Protein AF-0000000072576985 (afdb_homodimer)

Radius of gyration: 25.75 Å; Cα contacts (8 Å, |Δi|>4): 498; chains: 2; bounding box: 118×70×50 Å

Secondary structure (DSSP, 8-state):
-------------HHHHHHHHHHHHHHHHHHHHHH-GGG--HHHHHHHHT--HHHHHHH-SSHHHHHHHHHHHHHHHHHHHHHH----HHHHHHHHHHHHHHHHHHHHHHHTT---SS-HHHHHHTT-HHHHHHHHHHHHHHHHHHHHHT--GGGHHHHHHHHHHHT-HHHHHHHHHHSS--HHHHHHHHHHHHHHHHHHHHHH-/-------------HHHHHHHHHHHHHHHHHHHHHH-GGG--HHHHHHHHT--HHHHHHH-SSHHHHHHHHHHHHHHHHHHHHHH----HHHHHHHHHHHHHHHHHHHHHHHTT---SS-HHHHHHTT-HHHHHHHHHHHHHHHHHHHHHT--GGGHHHHHHHHHHHT-HHHHHHHHHHSS--HHHHHHHHHHHHHHHHHHHHHH-

Sequence (410 aa):
MTDQQAAPRGRRKPRSDTRRNHRRLLQAVGELAREAPDRLTMQAVASRAEIGPATAYRYYSSVDDVLAAYVLSVVEQLRDFSLASSAQGRPLFDALVDKWVDLLAEHGPALVQLRSRRGYLERLHDGNEIIVALRDAWSEPVRGLLDDVGLPDGMLEHALFLSNMIFDPREIQDLLRETGLSRREVIARLTEAYCGALRGWVRAGMTDQQAAPRGRRKPRSDTRRNHRRLLQAVGELAREAPDRLTMQAVASRAEIGPATAYRYYSSVDDVLAAYVLSVVEQLRDFSLASSAQGRPLFDALVDKWVDLLAEHGPALVQLRSRRGYLERLHDGNEIIVALRDAWSEPVRGLLDDVGLPDGMLEHALFLSNMIFDPREIQDLLRETGLSRREVIARLTEAYCGALRGWVRAG

pLDDT: mean 93.22, std 13.56, range [35.94, 98.88]

Foldseek 3Di:
DPCPPPDPPDPPCVVVVVVLLLVLLLVQQQVCLVPPVVPQWLVSSCVSSVHDSVVSCVVPVTSLRSLLVNLLVLLLVLLVVLVPDPDAAQVSLLVSLVVLVVSCVRRLSSQVSNDDPDALVRCVVVPPSSSVSNCSNCQRHQQSPCVVVVHDNVCSVVLSSLCCVLSPSVVLVCCCPVHPDDNVRSSVVSVVVSVVVRVVVRVVD/DPPPPPDPPDPPCVVVVVVLLLVLLLVQQQVCLVPPVVPQWLVSSCVSSVHDSVVSCVVPVTSLRSLLVNLLVLLLVLLVVLVPDPDAAQVSLLVSLVVLVVSCVRRLSSQVSNDDPDALVRCVVVPPSSSVSNCSNCQRHQQSPCVVVVHDNVCSVVLSSLCCVLSPSVVLVCCCPVHPDDNVRSSVVSVVVSVVVRVVVRVVD

InterPro domains:
  IPR001647 DNA-binding HTH domain, TetR-type [PF00440] (28-69)
  IPR001647 DNA-binding HTH domain, TetR-type [PS50977] (18-78)
  IPR009057 Homedomain-like superfamily [SSF46689] (15-81)
  IPR050109 HTH-type, TetR-like transcriptional regulator [PTHR30055] (8-200)

Organism: Streptomyces coelicolor (strain ATCC BAA-471 / A3(2) / M145) (NCBI:txid100226)

Solvent-accessible surface area (backbone atoms only — not comparable to full-atom values): 21840 Å² total; per-residue (Å²): 137,84,79,75,76,75,70,76,80,74,85,75,60,62,67,61,50,50,53,49,51,51,51,33,43,36,52,22,43,45,51,35,26,60,76,38,55,91,62,66,38,51,62,52,26,16,55,69,38,72,42,57,56,71,59,44,46,72,76,31,90,41,47,65,50,46,47,49,52,38,44,34,55,56,36,44,52,49,21,50,53,48,72,69,48,85,59,59,27,56,63,28,32,52,50,48,54,52,50,50,55,55,48,37,74,75,44,29,57,36,50,31,69,66,63,70,62,66,26,69,57,52,36,42,77,70,60,33,66,52,48,46,35,43,48,63,28,44,46,61,27,49,49,25,33,32,55,72,72,71,43,68,71,89,45,48,69,61,52,51,53,51,47,54,56,67,66,25,61,39,56,51,51,26,47,56,70,65,41,94,52,50,72,69,52,50,53,42,21,48,51,30,14,48,54,21,19,53,53,18,33,56,71,55,104,138,84,77,76,76,74,72,77,79,73,86,75,61,63,69,60,50,48,52,50,50,52,50,33,43,35,53,23,42,46,50,35,26,58,76,38,56,92,60,67,38,51,62,51,26,16,58,68,37,73,40,58,55,70,59,44,48,72,76,31,89,43,47,66,51,45,47,50,51,38,45,33,54,54,37,44,52,50,20,50,51,49,72,69,47,85,60,60,27,57,63,27,31,53,51,48,54,53,50,50,53,55,49,37,75,74,44,31,57,36,50,32,69,66,62,72,62,66,25,69,58,52,36,43,76,70,59,34,66,53,50,47,35,44,46,63,27,43,46,61,28,49,51,25,33,32,55,71,73,72,44,67,75,88,44,48,69,61,52,50,52,50,47,55,57,68,68,25,62,38,57,50,49,27,46,56,70,66,42,94,53,48,73,67,52,50,52,43,21,49,51,30,14,47,54,21,18,53,53,17,32,57,70,56,104

Nearest PDB structures (foldseek):
  3bjb-assembly1_B  TM=6.865E-01  e=2.469E-04  Rhodococcus jostii RHA1
  6o6o-assembly1_B  TM=6.356E-01  e=7.917E-03  Mycobacterium tuberculosis
  3cwr-assembly2_A  TM=5.971E-01  e=5.999E-03  Rhodospirillum rubrum ATCC 11170
  2oer-assembly1_B  TM=5.081E-01  e=4.986E-03  Pseudomonas aeruginosa
  3he0-assembly1_A  TM=5.572E-01  e=9.095E-03  Vibrio parahaemolyticus

Structure (mmCIF, N/CA/C/O backbone):
data_AF-0000000072576985-model_v1
#
loop_
_entity.id
_entity.type
_entity.pdbx_description
1 polymer 'HTH tetR-type domain-containing protein'
#
loop_
_atom_site.group_PDB
_atom_site.id
_atom_site.type_symbol
_atom_site.label_atom_id
_atom_site.label_alt_id
_atom_site.label_comp_id
_atom_site.label_asym_id
_atom_site.label_entity_id
_atom_site.label_seq_id
_atom_site.pdbx_PDB_ins_code
_atom_site.Cartn_x
_atom_site.Cartn_y
_atom_site.Cartn_z
_atom_site.occupancy
_atom_site.B_iso_or_equiv
_atom_site.auth_seq_id
_atom_site.auth_comp_id
_atom_site.auth_asym_id
_atom_site.auth_atom_id
_atom_site.pdbx_PDB_model_num
ATOM 1 N N . MET A 1 1 ? 61.188 44.25 7.262 1 35.94 1 MET A N 1
ATOM 2 C CA . MET A 1 1 ? 59.938 43.781 7.82 1 35.94 1 MET A CA 1
ATOM 3 C C . MET A 1 1 ? 59.031 43.219 6.723 1 35.94 1 MET A C 1
ATOM 5 O O . MET A 1 1 ? 58.438 44 5.965 1 35.94 1 MET A O 1
ATOM 9 N N . THR A 1 2 ? 59.375 42.125 5.965 1 42.34 2 THR A N 1
ATOM 10 C CA . THR A 1 2 ? 58.844 41.344 4.836 1 42.34 2 THR A CA 1
ATOM 11 C C . THR A 1 2 ? 57.469 40.781 5.156 1 42.34 2 THR A C 1
ATOM 13 O O . THR A 1 2 ? 57.312 40.031 6.105 1 42.34 2 THR A O 1
ATOM 16 N N . ASP A 1 3 ? 56.406 41.531 4.891 1 39.16 3 ASP A N 1
ATOM 17 C CA . ASP A 1 3 ? 55 41.219 5.027 1 39.16 3 ASP A CA 1
ATOM 18 C C . ASP A 1 3 ? 54.656 39.906 4.297 1 39.16 3 ASP A C 1
ATOM 20 O O . ASP A 1 3 ? 54.625 39.875 3.064 1 39.16 3 ASP A O 1
ATOM 24 N N . GLN A 1 4 ? 55.156 38.75 4.594 1 44.81 4 GLN A N 1
ATOM 25 C CA . GLN A 1 4 ? 54.656 37.469 4.043 1 44.81 4 GLN A CA 1
ATOM 26 C C . GLN A 1 4 ? 53.125 37.406 4.109 1 44.81 4 GLN A C 1
ATOM 28 O O . GLN A 1 4 ? 52.562 37.344 5.195 1 44.81 4 GLN A O 1
ATOM 33 N N . GLN A 1 5 ? 52.406 38.031 3.172 1 44.19 5 GLN A N 1
ATOM 34 C CA . GLN A 1 5 ? 50.969 37.906 2.955 1 44.19 5 GLN A CA 1
ATOM 35 C C . GLN A 1 5 ? 50.5 36.438 3.121 1 44.19 5 GLN A C 1
ATOM 37 O O . GLN A 1 5 ? 50.969 35.562 2.404 1 44.19 5 GLN A O 1
ATOM 42 N N . ALA A 1 6 ? 50.094 36 4.34 1 45.94 6 ALA A N 1
ATOM 43 C CA . ALA A 1 6 ? 49.406 34.75 4.617 1 45.94 6 ALA A CA 1
ATOM 44 C C . ALA A 1 6 ? 48.406 34.406 3.516 1 45.94 6 ALA A C 1
ATOM 46 O O . ALA A 1 6 ? 47.594 35.25 3.109 1 45.94 6 ALA A O 1
ATOM 47 N N . ALA A 1 7 ? 48.75 33.594 2.51 1 49.59 7 ALA A N 1
ATOM 48 C CA . ALA A 1 7 ? 47.844 33.031 1.502 1 49.59 7 ALA A CA 1
ATOM 49 C C . ALA A 1 7 ? 46.5 32.656 2.109 1 49.59 7 ALA A C 1
ATOM 51 O O . ALA A 1 7 ? 46.438 32.062 3.176 1 49.59 7 ALA A O 1
ATOM 52 N N . PRO A 1 8 ? 45.406 33.406 1.766 1 42.25 8 PRO A N 1
ATOM 53 C CA . PRO A 1 8 ? 44.094 33 2.307 1 42.25 8 PRO A CA 1
ATOM 54 C C . PRO A 1 8 ? 43.875 31.484 2.203 1 42.25 8 PRO A C 1
ATOM 56 O O . PRO A 1 8 ? 44.312 30.859 1.235 1 42.25 8 PRO A O 1
ATOM 59 N N . ARG A 1 9 ? 44.188 30.672 3.197 1 45.69 9 ARG A N 1
ATOM 60 C CA . ARG A 1 9 ? 43.688 29.312 3.242 1 45.69 9 ARG A CA 1
ATOM 61 C C . ARG A 1 9 ? 42.344 29.172 2.537 1 45.69 9 ARG A C 1
ATOM 63 O O . ARG A 1 9 ? 41.375 29.828 2.928 1 45.69 9 ARG A O 1
ATOM 70 N N . GLY A 1 10 ? 42.25 29.156 1.256 1 44.09 10 GLY A N 1
ATOM 71 C CA . GLY A 1 10 ? 41.094 28.969 0.382 1 44.09 10 GLY A CA 1
ATOM 72 C C . GLY A 1 10 ? 40.031 28.062 0.975 1 44.09 10 GLY A C 1
ATOM 73 O O . GLY A 1 10 ? 40.344 27.125 1.719 1 44.09 10 GLY A O 1
ATOM 74 N N . ARG A 1 11 ? 38.688 28.438 1.179 1 45.81 11 ARG A N 1
ATOM 75 C CA . ARG A 1 11 ? 37.406 27.859 1.507 1 45.81 11 ARG A CA 1
ATOM 76 C C . ARG A 1 11 ? 37.188 26.516 0.817 1 45.81 11 ARG A C 1
ATOM 78 O O . ARG A 1 11 ? 36.531 26.438 -0.206 1 45.81 11 ARG A O 1
ATOM 85 N N . ARG A 1 12 ? 38.094 25.75 0.427 1 48.16 12 ARG A N 1
ATOM 86 C CA . ARG A 1 12 ? 37.906 24.422 -0.13 1 48.16 12 ARG A CA 1
ATOM 87 C C . ARG A 1 12 ? 37 23.578 0.756 1 48.16 12 ARG A C 1
ATOM 89 O O . ARG A 1 12 ? 36.844 22.375 0.545 1 48.16 12 ARG A O 1
ATOM 96 N N . LYS A 1 13 ? 36.5 23.641 1.987 1 51.38 13 LYS A N 1
ATOM 97 C CA . LYS A 1 13 ? 35.781 22.984 3.068 1 51.38 13 LYS A CA 1
ATOM 98 C C . LYS A 1 13 ? 34.312 22.812 2.709 1 51.38 13 LYS A C 1
ATOM 100 O O . LYS A 1 13 ? 33.562 22.125 3.416 1 51.38 13 LYS A O 1
ATOM 105 N N . PRO A 1 14 ? 33.719 23.578 1.794 1 58.56 14 PRO A N 1
ATOM 106 C CA . PRO A 1 14 ? 32.281 23.672 1.604 1 58.56 14 PRO A CA 1
ATOM 107 C C . PRO A 1 14 ? 31.656 22.359 1.127 1 58.56 14 PRO A C 1
ATOM 109 O O . PRO A 1 14 ? 30.609 21.953 1.627 1 58.56 14 PRO A O 1
ATOM 112 N N . ARG A 1 15 ? 32.375 21.594 0.112 1 60.28 15 ARG A N 1
ATOM 113 C CA . ARG A 1 15 ? 31.797 20.375 -0.444 1 60.28 15 ARG A CA 1
ATOM 114 C C . ARG A 1 15 ? 31.797 19.25 0.586 1 60.28 15 ARG A C 1
ATOM 116 O O . ARG A 1 15 ? 30.844 18.469 0.666 1 60.28 15 ARG A O 1
ATOM 123 N N . SER A 1 16 ? 32.812 19.188 1.318 1 71.25 16 SER A N 1
ATOM 124 C CA . SER A 1 16 ? 32.906 18.156 2.34 1 71.25 16 SER A CA 1
ATOM 125 C C . SER A 1 16 ? 31.875 18.344 3.438 1 71.25 16 SER A C 1
ATOM 127 O O . SER A 1 16 ? 31.234 17.391 3.877 1 71.25 16 SER A O 1
ATOM 129 N N . ASP A 1 17 ? 31.625 19.547 3.764 1 79.69 17 ASP A N 1
ATOM 130 C CA . ASP A 1 17 ? 30.641 19.859 4.797 1 79.69 17 ASP A CA 1
ATOM 131 C C . ASP A 1 17 ? 29.219 19.547 4.32 1 79.69 17 ASP A C 1
ATOM 133 O O . ASP A 1 17 ? 28.406 19.062 5.098 1 79.69 17 ASP A O 1
ATOM 137 N N . THR A 1 18 ? 29.125 19.734 3.037 1 85.88 18 THR A N 1
ATOM 138 C CA . THR A 1 18 ? 27.812 19.453 2.463 1 85.88 18 THR A CA 1
ATOM 139 C C . THR A 1 18 ? 27.516 17.953 2.52 1 85.88 18 THR A C 1
ATOM 141 O O . THR A 1 18 ? 26.422 17.562 2.934 1 85.88 18 THR A O 1
ATOM 144 N N . ARG A 1 19 ? 28.469 17.234 2.199 1 89.44 19 ARG A N 1
ATOM 145 C CA . ARG A 1 19 ? 28.297 15.789 2.227 1 89.44 19 ARG A CA 1
ATOM 146 C C . ARG A 1 19 ? 28.094 15.289 3.652 1 89.44 19 ARG A C 1
ATOM 148 O O . ARG A 1 19 ? 27.281 14.391 3.893 1 89.44 19 ARG A O 1
ATOM 155 N N . ARG A 1 20 ? 28.766 15.797 4.488 1 91.69 20 ARG A N 1
ATOM 156 C CA . ARG A 1 20 ? 28.656 15.414 5.895 1 91.69 20 ARG A CA 1
ATOM 157 C C . ARG A 1 20 ? 27.281 15.766 6.453 1 91.69 20 ARG A C 1
ATOM 159 O O . ARG A 1 20 ? 26.672 14.945 7.145 1 91.69 20 ARG A O 1
ATOM 166 N N . ASN A 1 21 ? 26.875 16.922 6.152 1 93.25 21 ASN A N 1
ATOM 167 C CA . ASN A 1 21 ? 25.562 17.359 6.625 1 93.25 21 ASN A CA 1
ATOM 168 C C . ASN A 1 21 ? 24.438 16.5 6.035 1 93.25 21 ASN A C 1
ATOM 170 O O . ASN A 1 21 ? 23.5 16.125 6.734 1 93.25 21 ASN A O 1
ATOM 174 N N . HIS A 1 22 ? 24.641 16.172 4.801 1 94.31 22 HIS A N 1
ATOM 175 C CA . HIS A 1 22 ? 23.688 15.266 4.168 1 94.31 22 HIS A CA 1
ATOM 176 C C . HIS A 1 22 ? 23.625 13.93 4.898 1 94.31 22 HIS A C 1
ATOM 178 O O . HIS A 1 22 ? 22.531 13.453 5.223 1 94.31 22 HIS A O 1
ATOM 184 N N . ARG A 1 23 ? 24.703 13.398 5.168 1 95.62 23 ARG A N 1
ATOM 185 C CA . ARG A 1 23 ? 24.781 12.102 5.836 1 95.62 23 ARG A CA 1
ATOM 186 C C . ARG A 1 23 ? 24.172 12.18 7.234 1 95.62 23 ARG A C 1
ATOM 188 O O . ARG A 1 23 ? 23.469 11.266 7.656 1 95.62 23 ARG A O 1
ATOM 195 N N . ARG A 1 24 ? 24.422 13.219 7.895 1 97.25 24 ARG A N 1
ATOM 196 C CA . ARG A 1 24 ? 23.922 13.398 9.25 1 97.25 24 ARG A CA 1
ATOM 197 C C . ARG A 1 24 ? 22.391 13.508 9.25 1 97.25 24 ARG A C 1
ATOM 199 O O . ARG A 1 24 ? 21.719 12.945 10.125 1 97.25 24 ARG A O 1
ATOM 206 N N . LEU A 1 25 ? 21.906 14.227 8.297 1 97.81 25 LEU A N 1
ATOM 207 C CA . LEU A 1 25 ? 20.453 14.383 8.203 1 97.81 25 LEU A CA 1
ATOM 208 C C . LEU A 1 25 ? 19.797 13.047 7.875 1 97.81 25 LEU A C 1
ATOM 210 O O . LEU A 1 25 ? 18.75 12.711 8.453 1 97.81 25 LEU A O 1
ATOM 214 N N . LEU A 1 26 ? 20.422 12.297 7.02 1 97.69 26 LEU A N 1
ATOM 215 C CA . LEU A 1 26 ? 19.859 10.992 6.664 1 97.69 26 LEU A CA 1
ATOM 216 C C . LEU A 1 26 ? 19.891 10.047 7.859 1 97.69 26 LEU A C 1
ATOM 218 O O . LEU A 1 26 ? 18.906 9.344 8.117 1 97.69 26 LEU A O 1
ATOM 222 N N . GLN A 1 27 ? 20.984 10.094 8.539 1 97.75 27 GLN A N 1
ATOM 223 C CA . GLN A 1 27 ? 21.094 9.242 9.719 1 97.75 27 GLN A CA 1
ATOM 224 C C . GLN A 1 27 ? 20.062 9.633 10.773 1 97.75 27 GLN A C 1
ATOM 226 O O . GLN A 1 27 ? 19.406 8.758 11.352 1 97.75 27 GLN A O 1
ATOM 231 N N . ALA A 1 28 ? 19.875 10.859 10.961 1 98.12 28 ALA A N 1
ATOM 232 C CA . ALA A 1 28 ? 18.953 11.383 11.969 1 98.12 28 ALA A CA 1
ATOM 233 C C . ALA A 1 28 ? 17.516 11 11.648 1 98.12 28 ALA A C 1
ATOM 235 O O . ALA A 1 28 ? 16.766 10.57 12.531 1 98.12 28 ALA A O 1
ATOM 236 N N . VAL A 1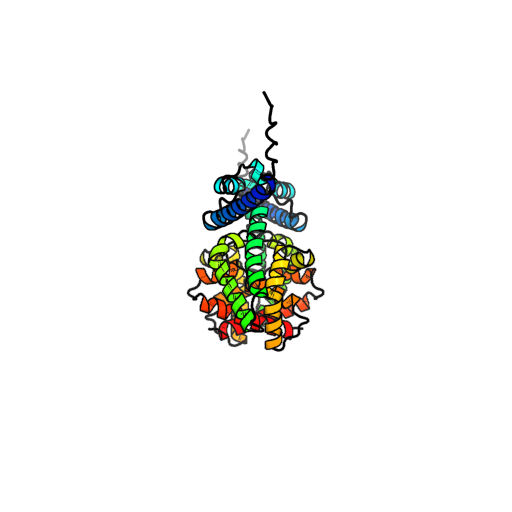 29 ? 17.125 11.148 10.391 1 98.06 29 VAL A N 1
ATOM 237 C CA . VAL A 1 29 ? 15.742 10.859 10.031 1 98.06 29 VAL A CA 1
ATOM 238 C C . VAL A 1 29 ? 15.461 9.367 10.18 1 98.06 29 VAL A C 1
ATOM 240 O O . VAL A 1 29 ? 14.383 8.969 10.609 1 98.06 29 VAL A O 1
ATOM 243 N N . GLY A 1 30 ? 16.406 8.539 9.789 1 97.56 30 GLY A N 1
ATOM 244 C CA . GLY A 1 30 ? 16.266 7.109 9.977 1 97.56 30 GLY A CA 1
ATOM 245 C C . GLY A 1 30 ? 16.094 6.715 11.43 1 97.56 30 GLY A C 1
ATOM 246 O O . GLY A 1 30 ? 15.227 5.906 11.758 1 97.56 30 GLY A O 1
ATOM 247 N N . GLU A 1 31 ? 16.859 7.297 12.273 1 97.44 31 GLU A N 1
ATOM 248 C CA . GLU A 1 31 ? 16.812 7.016 13.711 1 97.44 31 GLU A CA 1
ATOM 249 C C . GLU A 1 31 ? 15.477 7.477 14.305 1 97.44 31 GLU A C 1
ATOM 251 O O . GLU A 1 31 ? 14.836 6.73 15.047 1 97.44 31 GLU A O 1
ATOM 256 N N . LEU A 1 32 ? 15.094 8.68 13.945 1 97 32 LEU A N 1
ATOM 257 C CA . LEU A 1 32 ? 13.859 9.227 14.484 1 97 32 LEU A CA 1
ATOM 258 C C . LEU A 1 32 ? 12.648 8.422 14.008 1 97 32 LEU A C 1
ATOM 260 O O . LEU A 1 32 ? 11.727 8.164 14.773 1 97 32 LEU A O 1
ATOM 264 N N . ALA A 1 33 ? 12.672 8.039 12.773 1 96.06 33 ALA A N 1
ATOM 265 C CA . ALA A 1 33 ? 11.57 7.262 12.219 1 96.06 33 ALA A CA 1
ATOM 266 C C . ALA A 1 33 ? 11.438 5.922 12.93 1 96.06 33 ALA A C 1
ATOM 268 O O . ALA A 1 33 ? 10.328 5.406 13.102 1 96.06 33 ALA A O 1
ATOM 269 N N . ARG A 1 34 ? 12.531 5.418 13.352 1 93.88 34 ARG A N 1
ATOM 270 C CA . ARG A 1 34 ? 12.547 4.137 14.047 1 93.88 34 ARG A CA 1
ATOM 271 C C . ARG A 1 34 ? 12.109 4.297 15.5 1 93.88 34 ARG A C 1
ATOM 273 O O . ARG A 1 34 ? 11.312 3.5 16 1 93.88 34 ARG A O 1
ATOM 280 N N . GLU A 1 35 ? 12.5 5.332 16.094 1 95 35 GLU A N 1
ATOM 281 C CA . GLU A 1 35 ? 12.352 5.484 17.547 1 95 35 GLU A CA 1
ATOM 282 C C . GLU A 1 35 ? 11.07 6.238 17.891 1 95 35 GLU A C 1
ATOM 284 O O . GLU A 1 35 ? 10.414 5.938 18.891 1 95 35 GLU A O 1
ATOM 289 N N . ALA A 1 36 ? 10.812 7.227 17.062 1 94.56 36 ALA A N 1
ATOM 290 C CA . ALA A 1 36 ? 9.711 8.133 17.375 1 94.56 36 ALA A CA 1
ATOM 291 C C . ALA A 1 36 ? 9.047 8.648 16.109 1 94.56 36 ALA A C 1
ATOM 293 O O . ALA A 1 36 ? 9.047 9.859 15.852 1 94.56 36 ALA A O 1
ATOM 294 N N . PRO A 1 37 ? 8.383 7.762 15.422 1 93.25 37 PRO A N 1
ATOM 295 C CA . PRO A 1 37 ? 7.812 8.172 14.141 1 93.25 37 PRO A CA 1
ATOM 296 C C . PRO A 1 37 ? 6.766 9.273 14.281 1 93.25 37 PRO A C 1
ATOM 298 O O . PRO A 1 37 ? 6.586 10.086 13.367 1 93.25 37 PRO A O 1
ATOM 301 N N . ASP A 1 38 ? 6.164 9.398 15.414 1 91.38 38 ASP A N 1
ATOM 302 C CA . ASP A 1 38 ? 5.113 10.383 15.633 1 91.38 38 ASP A CA 1
ATOM 303 C C . ASP A 1 38 ? 5.703 11.781 15.836 1 91.38 38 ASP A C 1
ATOM 305 O O . ASP A 1 38 ? 4.984 12.773 15.781 1 91.38 38 ASP A O 1
ATOM 309 N N . ARG A 1 39 ? 6.973 11.875 15.977 1 93.5 39 ARG A N 1
ATOM 310 C CA . ARG A 1 39 ? 7.637 13.148 16.234 1 93.5 39 ARG A CA 1
ATOM 311 C C . ARG A 1 39 ? 8.555 13.531 15.07 1 93.5 39 ARG A C 1
ATOM 313 O O . ARG A 1 39 ? 9.461 14.344 15.242 1 93.5 39 ARG A O 1
ATOM 320 N N . LEU A 1 40 ? 8.273 12.914 14.055 1 95.69 40 LEU A N 1
ATOM 321 C CA . LEU A 1 40 ? 9.141 13.141 12.898 1 95.69 40 LEU A CA 1
ATOM 322 C C . LEU A 1 40 ? 8.859 14.492 12.258 1 95.69 40 LEU A C 1
ATOM 324 O O . LEU A 1 40 ? 7.883 14.641 11.516 1 95.69 40 LEU A O 1
ATOM 328 N N . THR A 1 41 ? 9.648 15.508 12.547 1 96.25 41 THR A N 1
ATOM 329 C CA . THR A 1 41 ? 9.602 16.844 11.969 1 96.25 41 THR A CA 1
ATOM 330 C C . THR A 1 41 ? 10.984 17.297 11.523 1 96.25 41 THR A C 1
ATOM 332 O O . THR A 1 41 ? 11.992 16.719 11.938 1 96.25 41 THR A O 1
ATOM 335 N N . MET A 1 42 ? 10.992 18.312 10.727 1 97.06 42 MET A N 1
ATOM 336 C CA . MET A 1 42 ? 12.273 18.844 10.297 1 97.06 42 MET A CA 1
ATOM 337 C C . MET A 1 42 ? 13.07 19.375 11.484 1 97.06 42 MET A C 1
ATOM 339 O O . MET A 1 42 ? 14.297 19.234 11.531 1 97.06 42 MET A O 1
ATOM 343 N N . GLN A 1 43 ? 12.391 19.953 12.406 1 97.38 43 GLN A N 1
ATOM 344 C CA . GLN A 1 43 ? 13.047 20.484 13.602 1 97.38 43 GLN A CA 1
ATOM 345 C C . GLN A 1 43 ? 13.695 19.359 14.414 1 97.38 43 GLN A C 1
ATOM 347 O O . GLN A 1 43 ? 14.844 19.484 14.852 1 97.38 43 GLN A O 1
ATOM 352 N N . ALA A 1 44 ? 12.977 18.25 14.594 1 98 44 ALA A N 1
ATOM 353 C CA . ALA A 1 44 ? 13.5 17.125 15.352 1 98 44 ALA A CA 1
ATOM 354 C C . ALA A 1 44 ? 14.688 16.484 14.633 1 98 44 ALA A C 1
ATOM 356 O O . ALA A 1 44 ? 15.68 16.109 15.266 1 98 44 ALA A O 1
ATOM 357 N N . VAL A 1 45 ? 14.625 16.391 13.305 1 98.25 45 VAL A N 1
ATOM 358 C CA . VAL A 1 45 ? 15.695 15.812 12.5 1 98.25 45 VAL A CA 1
ATOM 359 C C . VAL A 1 45 ? 16.953 16.688 12.594 1 98.25 45 VAL A C 1
ATOM 361 O O . VAL A 1 45 ? 18.047 16.172 12.812 1 98.25 45 VAL A O 1
ATOM 364 N N . ALA A 1 46 ? 16.734 18 12.43 1 98.25 46 ALA A N 1
ATOM 365 C CA . ALA A 1 46 ? 17.844 18.953 12.523 1 98.25 46 ALA A CA 1
ATOM 366 C C . ALA A 1 46 ? 18.531 18.844 13.875 1 98.25 46 ALA A C 1
ATOM 368 O O . ALA A 1 46 ? 19.766 18.781 13.953 1 98.25 46 ALA A O 1
ATOM 369 N N . SER A 1 47 ? 17.734 18.812 14.914 1 98.06 47 SER A N 1
ATOM 370 C CA . SER A 1 47 ? 18.266 18.719 16.266 1 98.06 47 SER A CA 1
ATOM 371 C C . SER A 1 47 ? 19.062 17.438 16.469 1 98.06 47 SER A C 1
ATOM 373 O O . SER A 1 47 ? 20.188 17.469 16.969 1 98.06 47 SER A O 1
ATOM 375 N N . ARG A 1 48 ? 18.547 16.328 16.031 1 97.5 48 ARG A N 1
ATOM 376 C CA . ARG A 1 48 ? 19.219 15.039 16.156 1 97.5 48 ARG A CA 1
ATOM 377 C C . ARG A 1 48 ? 20.516 15.016 15.352 1 97.5 48 ARG A C 1
ATOM 379 O O . ARG A 1 48 ? 21.5 14.398 15.758 1 97.5 48 ARG A O 1
ATOM 386 N N . ALA A 1 49 ? 20.516 15.703 14.242 1 98 49 ALA A N 1
ATOM 387 C CA . ALA A 1 49 ? 21.672 15.75 13.359 1 98 49 ALA A CA 1
ATOM 388 C C . ALA A 1 49 ? 22.672 16.781 13.828 1 98 49 ALA A C 1
ATOM 390 O O . ALA A 1 49 ? 23.781 16.891 13.273 1 98 49 ALA A O 1
ATOM 391 N N . GLU A 1 50 ? 22.281 17.625 14.789 1 97.62 50 GLU A N 1
ATOM 392 C CA . GLU A 1 50 ? 23.094 18.719 15.273 1 97.62 50 GLU A CA 1
ATOM 393 C C . GLU A 1 50 ? 23.406 19.719 14.156 1 97.62 50 GLU A C 1
ATOM 395 O O . GLU A 1 50 ? 24.547 20.125 13.977 1 97.62 50 GLU A O 1
ATOM 400 N N . ILE A 1 51 ? 22.422 19.969 13.414 1 96.44 51 ILE A N 1
ATOM 401 C CA . ILE A 1 51 ? 22.438 20.953 12.344 1 96.44 51 ILE A CA 1
ATOM 402 C C . ILE A 1 51 ? 21.391 22.031 12.617 1 96.44 51 ILE A C 1
ATOM 404 O O . ILE A 1 51 ? 20.297 21.75 13.086 1 96.44 51 ILE A O 1
ATOM 408 N N . GLY A 1 52 ? 21.766 23.328 12.391 1 95.94 52 GLY A N 1
ATOM 409 C CA . GLY A 1 52 ? 20.797 24.391 12.531 1 95.94 52 GLY A CA 1
ATOM 410 C C . GLY A 1 52 ? 19.594 24.219 11.625 1 95.94 52 GLY A C 1
ATOM 411 O O . GLY A 1 52 ? 19.734 23.781 10.477 1 95.94 52 GLY A O 1
ATOM 412 N N . PRO A 1 53 ? 18.375 24.484 12.133 1 95.31 53 PRO A N 1
ATOM 413 C CA . PRO A 1 53 ? 17.156 24.297 11.328 1 95.31 53 PRO A CA 1
ATOM 414 C C . PRO A 1 53 ? 17.219 25.031 9.992 1 95.31 53 PRO A C 1
ATOM 416 O O . PRO A 1 53 ? 16.797 24.5 8.969 1 95.31 53 PRO A O 1
ATOM 419 N N . ALA A 1 54 ? 17.781 26.234 10 1 95.44 54 ALA A N 1
ATOM 420 C CA . ALA A 1 54 ? 17.891 26.984 8.758 1 95.44 54 ALA A CA 1
ATOM 421 C C . ALA A 1 54 ? 18.734 26.25 7.734 1 95.44 54 ALA A C 1
ATOM 423 O O . ALA A 1 54 ? 18.391 26.188 6.551 1 95.44 54 ALA A O 1
ATOM 424 N N . THR A 1 55 ? 19.766 25.734 8.203 1 95.56 55 THR A N 1
ATOM 425 C CA . THR A 1 55 ? 20.656 24.969 7.344 1 95.56 55 THR A CA 1
ATOM 426 C C . THR A 1 55 ? 19.953 23.703 6.84 1 95.56 55 THR A C 1
ATOM 428 O O . THR A 1 55 ? 20.031 23.375 5.656 1 95.56 55 THR A O 1
ATOM 431 N N . ALA A 1 56 ? 19.266 23 7.727 1 97.12 56 ALA A N 1
ATOM 432 C CA . ALA A 1 56 ? 18.547 21.781 7.344 1 97.12 56 ALA A CA 1
ATOM 433 C C . ALA A 1 56 ? 17.531 22.078 6.238 1 97.12 56 ALA A C 1
ATOM 435 O O . ALA A 1 56 ? 17.438 21.312 5.266 1 97.12 56 ALA A O 1
ATOM 436 N N . TYR A 1 57 ? 16.859 23.188 6.32 1 96.69 57 TYR A N 1
ATOM 437 C CA . TYR A 1 57 ? 15.82 23.547 5.359 1 96.69 57 TYR A CA 1
ATOM 438 C C . TYR A 1 57 ? 16.422 23.969 4.027 1 96.69 57 TYR A C 1
ATOM 440 O O . TYR A 1 57 ? 15.75 23.953 2.998 1 96.69 57 TYR A O 1
ATOM 448 N N . ARG A 1 58 ? 17.75 24.359 4.066 1 95.75 58 ARG A N 1
ATOM 449 C CA . ARG A 1 58 ? 18.453 24.656 2.816 1 95.75 58 ARG A CA 1
ATOM 450 C C . ARG A 1 58 ? 18.719 23.375 2.029 1 95.75 58 ARG A C 1
ATOM 452 O O . ARG A 1 58 ? 18.75 23.406 0.796 1 95.75 58 ARG A O 1
ATOM 459 N N . TYR A 1 59 ? 18.859 22.312 2.779 1 95.44 59 TYR A N 1
ATOM 460 C CA . TYR A 1 59 ? 19.141 21.047 2.135 1 95.44 59 TYR A CA 1
ATOM 461 C C . TYR A 1 59 ? 17.844 20.359 1.68 1 95.44 59 TYR A C 1
ATOM 463 O O . TYR A 1 59 ? 17.781 19.828 0.572 1 95.44 59 TYR A O 1
ATOM 471 N N . TYR A 1 60 ? 16.875 20.344 2.58 1 97.06 60 TYR A N 1
ATOM 472 C CA . TYR A 1 60 ? 15.586 19.703 2.309 1 97.06 60 TYR A CA 1
ATOM 473 C C . TYR A 1 60 ? 14.438 20.625 2.715 1 97.06 60 TYR A C 1
ATOM 475 O O . TYR A 1 60 ? 14.414 21.156 3.828 1 97.06 60 TYR A O 1
ATOM 483 N N . SER A 1 61 ? 13.406 20.688 1.853 1 96.38 61 SER A N 1
ATOM 484 C CA . SER A 1 61 ? 12.32 21.641 2.047 1 96.38 61 SER A CA 1
ATOM 485 C C . SER A 1 61 ? 11.297 21.109 3.051 1 96.38 61 SER A C 1
ATOM 487 O O . SER A 1 61 ? 10.469 21.875 3.559 1 96.38 61 SER A O 1
ATOM 489 N N . SER A 1 62 ? 11.344 19.766 3.289 1 96.06 62 SER A N 1
ATOM 490 C CA . SER A 1 62 ? 10.406 19.141 4.219 1 96.06 62 SER A CA 1
ATOM 491 C C . SER A 1 62 ? 10.977 17.859 4.809 1 96.06 62 SER A C 1
ATOM 493 O O . SER A 1 62 ? 11.961 17.312 4.297 1 96.06 62 SER A O 1
ATOM 495 N N . VAL A 1 63 ? 10.414 17.422 5.809 1 96 63 VAL A N 1
ATOM 496 C CA . VAL A 1 63 ? 10.836 16.156 6.41 1 96 63 VAL A CA 1
ATOM 497 C C . VAL A 1 63 ? 10.586 15.016 5.43 1 96 63 VAL A C 1
ATOM 499 O O . VAL A 1 63 ? 11.359 14.055 5.387 1 96 63 VAL A O 1
ATOM 502 N N . ASP A 1 64 ? 9.609 15.117 4.578 1 94.88 64 ASP A N 1
ATOM 503 C CA . ASP A 1 64 ? 9.336 14.102 3.568 1 94.88 64 ASP A CA 1
ATOM 504 C C . ASP A 1 64 ? 10.477 14.008 2.555 1 94.88 64 ASP A C 1
ATOM 506 O O . ASP A 1 64 ? 10.789 12.93 2.062 1 94.88 64 ASP A O 1
ATOM 510 N N . ASP A 1 65 ? 11.047 15.141 2.324 1 97.06 65 ASP A N 1
ATOM 511 C CA . ASP A 1 65 ? 12.172 15.148 1.394 1 97.06 65 ASP A CA 1
ATOM 512 C C . ASP A 1 65 ? 13.375 14.414 1.982 1 97.06 65 ASP A C 1
ATOM 514 O O . ASP A 1 65 ? 14.086 13.711 1.268 1 97.06 65 ASP A O 1
ATOM 518 N N . VAL A 1 66 ? 13.586 14.617 3.291 1 97.56 66 VAL A N 1
ATOM 519 C CA . VAL A 1 66 ? 14.672 13.914 3.953 1 97.56 66 VAL A CA 1
ATOM 520 C C . VAL A 1 66 ? 14.391 12.414 3.969 1 97.56 66 VAL A C 1
ATOM 522 O O . VAL A 1 66 ? 15.273 11.602 3.686 1 97.56 66 VAL A O 1
ATOM 525 N N . LEU A 1 67 ? 13.164 12.102 4.25 1 97.31 67 LEU A N 1
ATOM 526 C CA . LEU A 1 67 ? 12.758 10.703 4.285 1 97.31 67 LEU A CA 1
ATOM 527 C C . LEU A 1 67 ? 12.922 10.047 2.916 1 97.31 67 LEU A C 1
ATOM 529 O O . LEU A 1 67 ? 13.398 8.914 2.814 1 97.31 67 LEU A O 1
ATOM 533 N N . ALA A 1 68 ? 12.523 10.773 1.903 1 97.94 68 ALA A N 1
ATOM 534 C CA . ALA A 1 68 ? 12.664 10.25 0.546 1 97.94 68 ALA A CA 1
ATOM 535 C C . ALA A 1 68 ? 14.133 9.977 0.219 1 97.94 68 ALA A C 1
ATOM 537 O O . ALA A 1 68 ? 14.453 8.953 -0.386 1 97.94 68 ALA A O 1
ATOM 538 N N . ALA A 1 69 ? 14.961 10.891 0.627 1 98.12 69 ALA A N 1
ATOM 539 C CA . ALA A 1 69 ? 16.391 10.695 0.403 1 98.12 69 ALA A CA 1
ATOM 540 C C . ALA A 1 69 ? 16.906 9.484 1.172 1 98.12 69 ALA A C 1
ATOM 542 O O . ALA A 1 69 ? 17.719 8.719 0.658 1 98.12 69 ALA A O 1
ATOM 543 N N . TYR A 1 70 ? 16.453 9.359 2.375 1 98.19 70 TYR A N 1
ATOM 544 C CA . TYR A 1 70 ? 16.828 8.203 3.182 1 98.19 70 TYR A CA 1
ATOM 545 C C . TYR A 1 70 ? 16.359 6.906 2.52 1 98.19 70 TYR A C 1
ATOM 547 O O . TYR A 1 70 ? 17.141 5.965 2.369 1 98.19 70 TYR A O 1
ATOM 555 N N . VAL A 1 71 ? 15.133 6.82 2.057 1 98.31 71 VAL A N 1
ATOM 556 C CA . VAL A 1 71 ? 14.555 5.645 1.414 1 98.31 71 VAL A CA 1
ATOM 557 C C . VAL A 1 71 ? 15.336 5.316 0.142 1 98.31 71 VAL A C 1
ATOM 559 O O . VAL A 1 71 ? 15.656 4.156 -0.116 1 98.31 71 VAL A O 1
ATOM 562 N N . LEU A 1 72 ? 15.633 6.352 -0.6 1 98.5 72 LEU A N 1
ATOM 563 C CA . LEU A 1 72 ? 16.422 6.148 -1.812 1 98.5 72 LEU A CA 1
ATOM 564 C C . LEU A 1 72 ? 17.766 5.496 -1.486 1 98.5 72 LEU A C 1
ATOM 566 O O . LEU A 1 72 ? 18.188 4.566 -2.176 1 98.5 72 LEU A O 1
ATOM 570 N N . SER A 1 73 ? 18.375 5.969 -0.414 1 98.31 73 SER A N 1
ATOM 571 C CA . SER A 1 73 ? 19.672 5.414 -0.037 1 98.31 73 SER A CA 1
ATOM 572 C C . SER A 1 73 ? 19.562 3.932 0.306 1 98.31 73 SER A C 1
ATOM 574 O O . SER A 1 73 ? 20.469 3.152 0.014 1 98.31 73 SER A O 1
ATOM 576 N N . VAL A 1 74 ? 18.5 3.504 0.923 1 98.56 74 VAL A N 1
ATOM 577 C CA . VAL A 1 74 ? 18.281 2.105 1.276 1 98.56 74 VAL A CA 1
ATOM 578 C C . VAL A 1 74 ? 18.047 1.284 0.013 1 98.56 74 VAL A C 1
ATOM 580 O O . VAL A 1 74 ? 18.625 0.212 -0.162 1 98.56 74 VAL A O 1
ATOM 583 N N . VAL A 1 75 ? 17.25 1.805 -0.916 1 98.75 75 VAL A N 1
ATOM 584 C CA . VAL A 1 75 ? 16.938 1.117 -2.162 1 98.75 75 VAL A CA 1
ATOM 585 C C . VAL A 1 75 ? 18.188 0.994 -3.023 1 98.75 75 VAL A C 1
ATOM 587 O O . VAL A 1 75 ? 18.375 -0.012 -3.711 1 98.75 75 VAL A O 1
ATOM 590 N N . GLU A 1 76 ? 19 1.998 -2.941 1 98.69 76 GLU A N 1
ATOM 591 C CA . GLU A 1 76 ? 20.25 1.949 -3.691 1 98.69 76 GLU A CA 1
ATOM 592 C C . GLU A 1 76 ? 21.172 0.854 -3.158 1 98.69 76 GLU A C 1
ATOM 594 O O . GLU A 1 76 ? 21.922 0.229 -3.924 1 98.69 76 GLU A O 1
ATOM 599 N N . GLN A 1 77 ? 21.125 0.633 -1.854 1 98.62 77 GLN A N 1
ATOM 600 C CA . GLN A 1 77 ? 21.875 -0.5 -1.311 1 98.62 77 GLN A CA 1
ATOM 601 C C . GLN A 1 77 ? 21.391 -1.814 -1.916 1 98.62 77 GLN A C 1
ATOM 603 O O . GLN A 1 77 ? 22.203 -2.682 -2.254 1 98.62 77 GLN A O 1
ATOM 608 N N . LEU A 1 78 ? 20.109 -1.975 -2.088 1 98.81 78 LEU A N 1
ATOM 609 C CA . LEU A 1 78 ? 19.531 -3.168 -2.697 1 98.81 78 LEU A CA 1
ATOM 610 C C . LEU A 1 78 ? 19.953 -3.291 -4.156 1 98.81 78 LEU A C 1
ATOM 612 O O . LEU A 1 78 ? 20.328 -4.375 -4.613 1 98.81 78 LEU A O 1
ATOM 616 N N . ARG A 1 79 ? 19.844 -2.139 -4.828 1 98.81 79 ARG A N 1
ATOM 617 C CA . ARG A 1 79 ? 20.25 -2.104 -6.23 1 98.81 79 ARG A CA 1
ATOM 618 C C . ARG A 1 79 ? 21.703 -2.51 -6.398 1 98.81 79 ARG A C 1
ATOM 620 O O . ARG A 1 79 ? 22.031 -3.342 -7.25 1 98.81 79 ARG A O 1
ATOM 627 N N . ASP A 1 80 ? 22.547 -1.981 -5.551 1 98.69 80 ASP A N 1
ATOM 628 C CA . ASP A 1 80 ? 23.969 -2.275 -5.641 1 98.69 80 ASP A CA 1
ATOM 629 C C . ASP A 1 80 ? 24.25 -3.748 -5.34 1 98.69 80 ASP A C 1
ATOM 631 O O . ASP A 1 80 ? 25.109 -4.367 -5.977 1 98.69 80 ASP A O 1
ATOM 635 N N . PHE A 1 81 ? 23.547 -4.281 -4.398 1 98.69 81 PHE A N 1
ATOM 636 C CA . PHE A 1 81 ? 23.641 -5.703 -4.094 1 98.69 81 PHE A CA 1
ATOM 637 C C . PHE A 1 81 ? 23.281 -6.543 -5.312 1 98.69 81 PHE A C 1
ATOM 639 O O . PHE A 1 81 ? 24.016 -7.48 -5.664 1 98.69 81 PHE A O 1
ATOM 646 N N . SER A 1 82 ? 22.156 -6.207 -5.977 1 98.56 82 SER A N 1
ATOM 647 C CA . SER A 1 82 ? 21.688 -6.938 -7.148 1 98.56 82 SER A CA 1
ATOM 648 C C . SER A 1 82 ? 22.703 -6.883 -8.281 1 98.56 82 SER A C 1
ATOM 650 O O . SER A 1 82 ? 23 -7.906 -8.898 1 98.56 82 SER A O 1
ATOM 652 N N . LEU A 1 83 ? 23.281 -5.703 -8.492 1 97.5 83 LEU A N 1
ATOM 653 C CA . LEU A 1 83 ? 24.188 -5.473 -9.609 1 97.5 83 LEU A CA 1
ATOM 654 C C . LEU A 1 83 ? 25.531 -6.152 -9.375 1 97.5 83 LEU A C 1
ATOM 656 O O . LEU A 1 83 ? 26.219 -6.516 -10.328 1 97.5 83 LEU A O 1
ATOM 660 N N . ALA A 1 84 ? 25.828 -6.348 -8.141 1 97.94 84 ALA A N 1
ATOM 661 C CA . ALA A 1 84 ? 27.125 -6.926 -7.801 1 97.94 84 ALA A CA 1
ATOM 662 C C . ALA A 1 84 ? 27.062 -8.445 -7.773 1 97.94 84 ALA A C 1
ATOM 664 O O . ALA A 1 84 ? 28.094 -9.117 -7.75 1 97.94 84 ALA A O 1
ATOM 665 N N . SER A 1 85 ? 25.875 -8.984 -7.77 1 97.38 85 SER A N 1
ATOM 666 C CA . SER A 1 85 ? 25.719 -10.43 -7.617 1 97.38 85 SER A CA 1
ATOM 667 C C . SER A 1 85 ? 26.094 -11.164 -8.898 1 97.38 85 SER A C 1
ATOM 669 O O . SER A 1 85 ? 25.766 -10.703 -10 1 97.38 85 SER A O 1
ATOM 671 N N . SER A 1 86 ? 26.672 -12.312 -8.773 1 95.88 86 SER A N 1
ATOM 672 C CA . SER A 1 86 ? 27 -13.156 -9.922 1 95.88 86 SER A CA 1
ATOM 673 C C . SER A 1 86 ? 25.922 -14.203 -10.164 1 95.88 86 SER A C 1
ATOM 675 O O . SER A 1 86 ? 25.922 -14.883 -11.188 1 95.88 86 SER A O 1
ATOM 677 N N . ALA A 1 87 ? 24.984 -14.289 -9.234 1 97.12 87 ALA A N 1
ATOM 678 C CA . ALA A 1 87 ? 23.891 -15.25 -9.383 1 97.12 87 ALA A CA 1
ATOM 679 C C . ALA A 1 87 ? 22.938 -14.828 -10.492 1 97.12 87 ALA A C 1
ATOM 681 O O . ALA A 1 87 ? 22.938 -13.664 -10.906 1 97.12 87 ALA A O 1
ATOM 682 N N . GLN A 1 88 ? 22.281 -15.844 -11.062 1 96.38 88 GLN A N 1
ATOM 683 C CA . GLN A 1 88 ? 21.266 -15.602 -12.078 1 96.38 88 GLN A CA 1
ATOM 684 C C . GLN A 1 88 ? 19.984 -16.391 -11.797 1 96.38 88 GLN A C 1
ATOM 686 O O . GLN A 1 88 ? 19.984 -17.297 -10.953 1 96.38 88 GLN A O 1
ATOM 691 N N . GLY A 1 89 ? 18.938 -15.984 -12.398 1 96.69 89 GLY A N 1
ATOM 692 C CA . GLY A 1 89 ? 17.688 -16.734 -12.289 1 96.69 89 GLY A CA 1
ATOM 693 C C . GLY A 1 89 ? 17.125 -16.75 -10.883 1 96.69 89 GLY A C 1
ATOM 694 O O . GLY A 1 89 ? 17.203 -15.766 -10.164 1 96.69 89 GLY A O 1
ATOM 695 N N . ARG A 1 90 ? 16.562 -17.844 -10.484 1 97 90 ARG A N 1
ATOM 696 C CA . ARG A 1 90 ? 15.883 -18 -9.203 1 97 90 ARG A CA 1
ATOM 697 C C . ARG A 1 90 ? 16.844 -17.766 -8.047 1 97 90 ARG A C 1
ATOM 699 O O . ARG A 1 90 ? 16.484 -17.109 -7.059 1 97 90 ARG A O 1
ATOM 706 N N . PRO A 1 91 ? 18.094 -18.203 -8.133 1 97.88 91 PRO A N 1
ATOM 707 C CA . PRO A 1 91 ? 19.016 -17.938 -7.035 1 97.88 91 PRO A CA 1
ATOM 708 C C . PRO A 1 91 ? 19.234 -16.438 -6.793 1 97.88 91 PRO A C 1
ATOM 710 O O . PRO A 1 91 ? 19.312 -16 -5.645 1 97.88 91 PRO A O 1
ATOM 713 N N . LEU A 1 92 ? 19.328 -15.648 -7.871 1 98.56 92 LEU A N 1
ATOM 714 C CA . LEU A 1 92 ? 19.469 -14.203 -7.719 1 98.56 92 LEU A CA 1
ATOM 715 C C . LEU A 1 92 ? 18.219 -13.594 -7.09 1 98.56 92 LEU A C 1
ATOM 717 O O . LEU A 1 92 ? 18.312 -12.734 -6.215 1 98.56 92 LEU A O 1
ATOM 721 N N . PHE A 1 93 ? 17.062 -14.047 -7.535 1 98.75 93 PHE A N 1
ATOM 722 C CA . PHE A 1 93 ? 15.797 -13.562 -6.996 1 98.75 93 PHE A CA 1
ATOM 723 C C . PHE A 1 93 ? 15.703 -13.828 -5.496 1 98.75 93 PHE A C 1
ATOM 725 O O . PHE A 1 93 ? 15.398 -12.922 -4.715 1 98.75 93 PHE A O 1
ATOM 732 N N . ASP A 1 94 ? 16.047 -15.039 -5.102 1 98.38 94 ASP A N 1
ATOM 733 C CA . ASP A 1 94 ? 15.969 -15.43 -3.695 1 98.38 94 ASP A CA 1
ATOM 734 C C . ASP A 1 94 ? 16.938 -14.609 -2.848 1 98.38 94 ASP A C 1
ATOM 736 O O . ASP A 1 94 ? 16.594 -14.172 -1.75 1 98.38 94 ASP A O 1
ATOM 740 N N . ALA A 1 95 ? 18.109 -14.414 -3.381 1 98.62 95 ALA A N 1
ATOM 741 C CA . ALA A 1 95 ? 19.109 -13.625 -2.668 1 98.62 95 ALA A CA 1
ATOM 742 C C . ALA A 1 95 ? 18.641 -12.188 -2.492 1 98.62 95 ALA A C 1
ATOM 744 O O . ALA A 1 95 ? 18.891 -11.57 -1.448 1 98.62 95 ALA A O 1
ATOM 745 N N . LEU A 1 96 ? 18.016 -11.672 -3.508 1 98.88 96 LEU A N 1
ATOM 746 C CA . LEU A 1 96 ? 17.531 -10.297 -3.439 1 98.88 96 LEU A CA 1
ATOM 747 C C . LEU A 1 96 ? 16.438 -10.156 -2.395 1 98.88 96 LEU A C 1
ATOM 749 O O . LEU A 1 96 ? 16.422 -9.188 -1.629 1 98.88 96 LEU A O 1
ATOM 753 N N . VAL A 1 97 ? 15.484 -11.102 -2.35 1 98.88 97 VAL A N 1
ATOM 754 C CA . VAL A 1 97 ? 14.406 -11.07 -1.367 1 98.88 97 VAL A CA 1
ATOM 755 C C . VAL A 1 97 ? 14.992 -11.141 0.042 1 98.88 97 VAL A C 1
ATOM 757 O O . VAL A 1 97 ? 14.578 -10.398 0.932 1 98.88 97 VAL A O 1
ATOM 760 N N . ASP A 1 98 ? 15.969 -11.992 0.21 1 98.62 98 ASP A N 1
ATOM 761 C CA . ASP A 1 98 ? 16.625 -12.109 1.508 1 98.62 98 ASP A CA 1
ATOM 762 C C . ASP A 1 98 ? 17.297 -10.797 1.907 1 98.62 98 ASP A C 1
ATOM 764 O O . ASP A 1 98 ? 17.156 -10.344 3.047 1 98.62 98 ASP A O 1
ATOM 768 N N . LYS A 1 99 ? 17.984 -10.219 0.973 1 98.81 99 LYS A N 1
ATOM 769 C CA . LYS A 1 99 ? 18.656 -8.945 1.237 1 98.81 99 LYS A CA 1
ATOM 770 C C . LYS A 1 99 ? 17.641 -7.852 1.567 1 98.81 99 LYS A C 1
ATOM 772 O O . LYS A 1 99 ? 17.875 -7.031 2.457 1 98.81 99 LYS A O 1
ATOM 777 N N . TRP A 1 100 ? 16.547 -7.84 0.852 1 98.88 100 TRP A N 1
ATOM 778 C CA . TRP A 1 100 ? 15.492 -6.859 1.093 1 98.88 100 TRP A CA 1
ATOM 779 C C . TRP A 1 100 ? 14.938 -6.996 2.506 1 98.88 100 TRP A C 1
ATOM 781 O O . TRP A 1 100 ? 14.82 -6.004 3.232 1 98.88 100 TRP A O 1
ATOM 791 N N . VAL A 1 101 ? 14.672 -8.195 2.938 1 98.75 101 VAL A N 1
ATOM 792 C CA . VAL A 1 101 ? 14.148 -8.43 4.281 1 98.75 101 VAL A CA 1
ATOM 793 C C . VAL A 1 101 ? 15.203 -8.055 5.32 1 98.75 101 VAL A C 1
ATOM 795 O O . VAL A 1 101 ? 14.875 -7.539 6.387 1 98.75 101 VAL A O 1
ATOM 798 N N . ASP A 1 102 ? 16.484 -8.266 4.992 1 98.38 102 ASP A N 1
ATOM 799 C CA . ASP A 1 102 ? 17.578 -7.824 5.863 1 98.38 102 ASP A CA 1
ATOM 800 C C . ASP A 1 102 ? 17.547 -6.309 6.043 1 98.38 102 ASP A C 1
ATOM 802 O O . ASP A 1 102 ? 17.641 -5.809 7.168 1 98.38 102 ASP A O 1
ATOM 806 N N . LEU A 1 103 ? 17.406 -5.641 4.957 1 98.56 103 LEU A N 1
ATOM 807 C CA . LEU A 1 103 ? 17.391 -4.184 5.008 1 98.56 103 LEU A CA 1
ATOM 808 C C . LEU A 1 103 ? 16.172 -3.688 5.785 1 98.56 103 LEU A C 1
ATOM 810 O O . LEU A 1 103 ? 16.266 -2.713 6.531 1 98.56 103 LEU A O 1
ATOM 814 N N . LEU A 1 104 ? 15.086 -4.383 5.668 1 98.25 104 LEU A N 1
ATOM 815 C CA . LEU A 1 104 ? 13.852 -3.963 6.324 1 98.25 104 LEU A CA 1
ATOM 816 C C . LEU A 1 104 ? 13.938 -4.168 7.832 1 98.25 104 LEU A C 1
ATOM 818 O O . LEU A 1 104 ? 13.266 -3.473 8.594 1 98.25 104 LEU A O 1
ATOM 822 N N . ALA A 1 105 ? 14.766 -5.145 8.281 1 96.81 105 ALA A N 1
ATOM 823 C CA . ALA A 1 105 ? 14.961 -5.352 9.719 1 96.81 105 ALA A CA 1
ATOM 824 C C . ALA A 1 105 ? 15.484 -4.082 10.383 1 96.81 105 ALA A C 1
ATOM 826 O O . ALA A 1 105 ? 15.102 -3.766 11.516 1 96.81 105 ALA A O 1
ATOM 827 N N . GLU A 1 106 ? 16.234 -3.389 9.648 1 95.56 106 GLU A N 1
ATOM 828 C CA . GLU A 1 106 ? 16.828 -2.178 10.195 1 95.56 106 GLU A CA 1
ATOM 829 C C . GLU A 1 106 ? 16.062 -0.934 9.766 1 95.56 106 GLU A C 1
ATOM 831 O O . GLU A 1 106 ? 15.797 -0.05 10.578 1 95.56 106 GLU A O 1
ATOM 836 N N . HIS A 1 107 ? 15.648 -0.864 8.539 1 97.75 107 HIS A N 1
ATOM 837 C CA . HIS A 1 107 ? 15.211 0.394 7.945 1 97.75 107 HIS A CA 1
ATOM 838 C C . HIS A 1 107 ? 13.695 0.421 7.777 1 97.75 107 HIS A C 1
ATOM 840 O O . HIS A 1 107 ? 13.125 1.46 7.438 1 97.75 107 HIS A O 1
ATOM 846 N N . GLY A 1 108 ? 13.039 -0.726 8.023 1 96.94 108 GLY A N 1
ATOM 847 C CA . GLY A 1 108 ? 11.617 -0.903 7.77 1 96.94 108 GLY A CA 1
ATOM 848 C C . GLY A 1 108 ? 10.758 0.199 8.367 1 96.94 108 GLY A C 1
ATOM 849 O O . GLY A 1 108 ? 9.922 0.787 7.676 1 96.94 108 GLY A O 1
ATOM 850 N N . PRO A 1 109 ? 10.984 0.518 9.625 1 94.06 109 PRO A N 1
ATOM 851 C CA . PRO A 1 109 ? 10.172 1.544 10.281 1 94.06 109 PRO A CA 1
ATOM 852 C C . PRO A 1 109 ? 10.25 2.9 9.586 1 94.06 109 PRO A C 1
ATOM 854 O O . PRO A 1 109 ? 9.266 3.643 9.555 1 94.06 109 PRO A O 1
ATOM 857 N N . ALA A 1 110 ? 11.367 3.207 9 1 95.88 110 ALA A N 1
ATOM 858 C CA . ALA A 1 110 ? 11.516 4.469 8.281 1 95.88 110 ALA A CA 1
ATOM 859 C C . ALA A 1 110 ? 10.852 4.395 6.906 1 95.88 110 ALA A C 1
ATOM 861 O O . ALA A 1 110 ? 10.195 5.344 6.473 1 95.88 110 ALA A O 1
ATOM 862 N N . LEU A 1 111 ? 10.977 3.258 6.254 1 97.56 111 LEU A N 1
ATOM 863 C CA . LEU A 1 111 ? 10.453 3.117 4.902 1 97.56 111 LEU A CA 1
ATOM 864 C C . LEU A 1 111 ? 8.93 3.221 4.895 1 97.56 111 LEU A C 1
ATOM 866 O O . LEU A 1 111 ? 8.344 3.812 3.984 1 97.56 111 LEU A O 1
ATOM 870 N N . VAL A 1 112 ? 8.281 2.713 5.938 1 96.62 112 VAL A N 1
ATOM 871 C CA . VAL A 1 112 ? 6.824 2.656 5.934 1 96.62 112 VAL A CA 1
ATOM 872 C C . VAL A 1 112 ? 6.25 4.047 6.211 1 96.62 112 VAL A C 1
ATOM 874 O O . VAL A 1 112 ? 5.047 4.273 6.055 1 96.62 112 VAL A O 1
ATOM 877 N N . GLN A 1 113 ? 7.141 5.012 6.605 1 95.12 113 GLN A N 1
ATOM 878 C CA . GLN A 1 113 ? 6.672 6.367 6.871 1 95.12 113 GLN A CA 1
ATOM 879 C C . GLN A 1 113 ? 6.359 7.105 5.57 1 95.12 113 GLN A C 1
ATOM 881 O O . GLN A 1 113 ? 5.598 8.07 5.566 1 95.12 113 GLN A O 1
ATOM 886 N N . LEU A 1 114 ? 7.035 6.66 4.516 1 92.06 114 LEU A N 1
ATOM 887 C CA . LEU A 1 114 ? 6.809 7.273 3.213 1 92.06 114 LEU A CA 1
ATOM 888 C C . LEU A 1 114 ? 5.758 6.5 2.424 1 92.06 114 LEU A C 1
ATOM 890 O O . LEU A 1 114 ? 6.055 5.453 1.845 1 92.06 114 LEU A O 1
ATOM 894 N N . ARG A 1 115 ? 4.492 6.855 2.506 1 90.94 115 ARG A N 1
ATOM 895 C CA . ARG A 1 115 ? 3.387 6.203 1.811 1 90.94 115 ARG A CA 1
ATOM 896 C C . ARG A 1 115 ? 2.848 7.086 0.691 1 90.94 115 ARG A C 1
ATOM 898 O O . ARG A 1 115 ? 2.082 8.023 0.944 1 90.94 115 ARG A O 1
ATOM 905 N N . SER A 1 116 ? 3.184 6.781 -0.497 1 94.56 116 SER A N 1
ATOM 906 C CA . SER A 1 116 ? 2.77 7.609 -1.624 1 94.56 116 SER A CA 1
ATOM 907 C C . SER A 1 116 ? 1.333 7.309 -2.035 1 94.56 116 SER A C 1
ATOM 909 O O . SER A 1 116 ? 0.924 6.145 -2.07 1 94.56 116 SER A O 1
ATOM 911 N N . ARG A 1 117 ? 0.64 8.281 -2.412 1 95.06 117 ARG A N 1
ATOM 912 C CA . ARG A 1 117 ? -0.701 8.148 -2.971 1 95.06 117 ARG A CA 1
ATOM 913 C C . ARG A 1 117 ? -0.645 7.789 -4.453 1 95.06 117 ARG A C 1
ATOM 915 O O . ARG A 1 117 ? -1.645 7.359 -5.031 1 95.06 117 ARG A O 1
ATOM 922 N N . ARG A 1 118 ? 0.539 8.031 -5.012 1 96.19 118 ARG A N 1
ATOM 923 C CA . ARG A 1 118 ? 0.757 7.68 -6.41 1 96.19 118 ARG A CA 1
ATOM 924 C C . ARG A 1 118 ? 1.194 6.227 -6.551 1 96.19 118 ARG A C 1
ATOM 926 O O . ARG A 1 118 ? 1.997 5.734 -5.754 1 96.19 118 ARG A O 1
ATOM 933 N N . GLY A 1 119 ? 0.667 5.535 -7.559 1 97.81 119 GLY A N 1
ATOM 934 C CA . GLY A 1 119 ? 0.978 4.133 -7.773 1 97.81 119 GLY A CA 1
ATOM 935 C C . GLY A 1 119 ? 2.385 3.904 -8.289 1 97.81 119 GLY A C 1
ATOM 936 O O . GLY A 1 119 ? 3.078 4.855 -8.656 1 97.81 119 GLY A O 1
ATOM 937 N N . TYR A 1 120 ? 2.777 2.68 -8.297 1 98.5 120 TYR A N 1
ATOM 938 C CA . TYR A 1 120 ? 4.094 2.25 -8.758 1 98.5 120 TYR A CA 1
ATOM 939 C C . TYR A 1 120 ? 4.328 2.656 -10.211 1 98.5 120 TYR A C 1
ATOM 941 O O . TYR A 1 120 ? 5.348 3.268 -10.531 1 98.5 120 TYR A O 1
ATOM 949 N N . LEU A 1 121 ? 3.391 2.307 -11.078 1 98.75 121 LEU A N 1
ATOM 950 C CA . LEU A 1 121 ? 3.553 2.539 -12.516 1 98.75 121 LEU A CA 1
ATOM 951 C C . LEU A 1 121 ? 3.578 4.031 -12.82 1 98.75 121 LEU A C 1
ATOM 953 O O . LEU A 1 121 ? 4.395 4.492 -13.617 1 98.75 121 LEU A O 1
ATOM 957 N N . GLU A 1 122 ? 2.693 4.77 -12.188 1 98.62 122 GLU A N 1
ATOM 958 C CA . GLU A 1 122 ? 2.686 6.219 -12.367 1 98.62 122 GLU A CA 1
ATOM 959 C C . GLU A 1 122 ? 4.043 6.828 -12.023 1 98.62 122 GLU A C 1
ATOM 961 O O . GLU A 1 122 ? 4.594 7.605 -12.797 1 98.62 122 GLU A O 1
ATOM 966 N N . ARG A 1 123 ? 4.555 6.43 -10.875 1 98.56 123 ARG A N 1
ATOM 967 C CA . ARG A 1 123 ? 5.832 6.969 -10.414 1 98.56 123 ARG A CA 1
ATOM 968 C C . ARG A 1 123 ? 6.98 6.492 -11.297 1 98.56 123 ARG A C 1
ATOM 970 O O . ARG A 1 123 ? 7.918 7.242 -11.562 1 98.56 123 ARG A O 1
ATOM 977 N N . LEU A 1 124 ? 6.863 5.258 -11.727 1 98.69 124 LEU A N 1
ATOM 978 C CA . LEU A 1 124 ? 7.875 4.734 -12.633 1 98.69 124 LEU A CA 1
ATOM 979 C C . LEU A 1 124 ? 7.898 5.527 -13.938 1 98.69 124 LEU A C 1
ATOM 981 O O . LEU A 1 124 ? 8.953 5.977 -14.383 1 98.69 124 LEU A O 1
ATOM 985 N N . HIS A 1 125 ? 6.73 5.711 -14.531 1 98.56 125 HIS A N 1
ATOM 986 C CA . HIS A 1 125 ? 6.602 6.398 -15.812 1 98.56 125 HIS A CA 1
ATOM 987 C C . HIS A 1 125 ? 7.008 7.863 -15.695 1 98.56 125 HIS A C 1
ATOM 989 O O . HIS A 1 125 ? 7.48 8.461 -16.656 1 98.56 125 HIS A O 1
ATOM 995 N N . ASP A 1 126 ? 6.91 8.445 -14.492 1 98 126 ASP A N 1
ATOM 996 C CA . ASP A 1 126 ? 7.258 9.836 -14.25 1 98 126 ASP A CA 1
ATOM 997 C C . ASP A 1 126 ? 8.727 9.977 -13.852 1 98 126 ASP A C 1
ATOM 999 O O . ASP A 1 126 ? 9.195 11.078 -13.547 1 98 126 ASP A O 1
ATOM 1003 N N . GLY A 1 127 ? 9.438 8.875 -13.703 1 98.25 127 GLY A N 1
ATOM 1004 C CA . GLY A 1 127 ? 10.867 8.906 -13.43 1 98.25 127 GLY A CA 1
ATOM 1005 C C . GLY A 1 127 ? 11.195 9.164 -11.977 1 98.25 127 GLY A C 1
ATOM 1006 O O . GLY A 1 127 ? 12.227 9.758 -11.656 1 98.25 127 GLY A O 1
ATOM 1007 N N . ASN A 1 128 ? 10.297 8.797 -11.109 1 98.38 128 ASN A N 1
ATOM 1008 C CA . ASN A 1 128 ? 10.586 8.922 -9.68 1 98.38 128 ASN A CA 1
ATOM 1009 C C . ASN A 1 128 ? 11.867 8.195 -9.305 1 98.38 128 ASN A C 1
ATOM 1011 O O . ASN A 1 128 ? 12.023 7.008 -9.586 1 98.38 128 ASN A O 1
ATOM 1015 N N . GLU A 1 129 ? 12.711 8.859 -8.594 1 98.12 129 GLU A N 1
ATOM 1016 C CA . GLU A 1 129 ? 14.055 8.344 -8.367 1 98.12 129 GLU A CA 1
ATOM 1017 C C . GLU A 1 129 ? 14.023 7.066 -7.531 1 98.12 129 GLU A C 1
ATOM 1019 O O . GLU A 1 129 ? 14.797 6.137 -7.781 1 98.12 129 GLU A O 1
ATOM 1024 N N . ILE A 1 130 ? 13.211 7.023 -6.598 1 98.44 130 ILE A N 1
ATOM 1025 C CA . ILE A 1 130 ? 13.133 5.859 -5.723 1 98.44 130 ILE A CA 1
ATOM 1026 C C . ILE A 1 130 ? 12.641 4.652 -6.512 1 98.44 130 ILE A C 1
ATOM 1028 O O . ILE A 1 130 ? 13.219 3.566 -6.434 1 98.44 130 ILE A O 1
ATOM 1032 N N . ILE A 1 131 ? 11.578 4.824 -7.312 1 98.62 131 ILE A N 1
ATOM 1033 C CA . ILE A 1 131 ? 10.945 3.73 -8.039 1 98.62 131 ILE A CA 1
ATOM 1034 C C . ILE A 1 131 ? 11.859 3.262 -9.164 1 98.62 131 ILE A C 1
ATOM 1036 O O . ILE A 1 131 ? 11.922 2.068 -9.469 1 98.62 131 ILE A O 1
ATOM 1040 N N . VAL A 1 132 ? 12.57 4.176 -9.781 1 98.69 132 VAL A N 1
ATOM 1041 C CA . VAL A 1 132 ? 13.547 3.803 -10.797 1 98.69 132 VAL A CA 1
ATOM 1042 C C . VAL A 1 132 ? 14.648 2.949 -10.172 1 98.69 132 VAL A C 1
ATOM 1044 O O . VAL A 1 132 ? 15.047 1.93 -10.742 1 98.69 132 VAL A O 1
ATOM 1047 N N . ALA A 1 133 ? 15.117 3.34 -8.984 1 98.75 133 ALA A N 1
ATOM 1048 C CA . ALA A 1 133 ? 16.125 2.545 -8.289 1 98.75 133 ALA A CA 1
ATOM 1049 C C . ALA A 1 133 ? 15.578 1.169 -7.914 1 98.75 133 ALA A C 1
ATOM 1051 O O . ALA A 1 133 ? 16.297 0.168 -7.996 1 98.75 133 ALA A O 1
ATOM 1052 N N . LEU A 1 134 ? 14.367 1.123 -7.496 1 98.62 134 LEU A N 1
ATOM 1053 C CA . LEU A 1 134 ? 13.734 -0.146 -7.164 1 98.62 134 LEU A CA 1
ATOM 1054 C C . LEU A 1 134 ? 13.625 -1.041 -8.391 1 98.62 134 LEU A C 1
ATOM 1056 O O . LEU A 1 134 ? 13.922 -2.236 -8.328 1 98.62 134 LEU A O 1
ATOM 1060 N N . ARG A 1 135 ? 13.164 -0.404 -9.469 1 98.69 135 ARG A N 1
ATOM 1061 C CA . ARG A 1 135 ? 13.117 -1.134 -10.734 1 98.69 135 ARG A CA 1
ATOM 1062 C C . ARG A 1 135 ? 14.492 -1.692 -11.094 1 98.69 135 ARG A C 1
ATOM 1064 O O . ARG A 1 135 ? 14.609 -2.855 -11.484 1 98.69 135 ARG A O 1
ATOM 1071 N N . ASP A 1 136 ? 15.484 -0.904 -10.922 1 98.56 136 ASP A N 1
ATOM 1072 C CA . ASP A 1 136 ? 16.828 -1.325 -11.273 1 98.56 136 ASP A CA 1
ATOM 1073 C C . ASP A 1 136 ? 17.297 -2.475 -10.383 1 98.56 136 ASP A C 1
ATOM 1075 O O . ASP A 1 136 ? 18.031 -3.363 -10.844 1 98.56 136 ASP A O 1
ATOM 1079 N N . ALA A 1 137 ? 16.906 -2.445 -9.148 1 98.81 137 ALA A N 1
ATOM 1080 C CA . ALA A 1 137 ? 17.281 -3.5 -8.219 1 98.81 137 ALA A CA 1
ATOM 1081 C C . ALA A 1 137 ? 16.609 -4.816 -8.57 1 98.81 137 ALA A C 1
ATOM 1083 O O . ALA A 1 137 ? 17.219 -5.887 -8.477 1 98.81 137 ALA A O 1
ATOM 1084 N N . TRP A 1 138 ? 15.375 -4.777 -9.039 1 98.81 138 TRP A N 1
ATOM 1085 C CA . TRP A 1 138 ? 14.531 -5.961 -9.117 1 98.81 138 TRP A CA 1
ATOM 1086 C C . TRP A 1 138 ? 14.484 -6.508 -10.539 1 98.81 138 TRP A C 1
ATOM 1088 O O . TRP A 1 138 ? 14.086 -7.652 -10.758 1 98.81 138 TRP A O 1
ATOM 1098 N N . SER A 1 139 ? 14.891 -5.746 -11.547 1 98.56 139 SER A N 1
ATOM 1099 C CA . SER A 1 139 ? 14.664 -6.094 -12.945 1 98.56 139 SER A CA 1
ATOM 1100 C C . SER A 1 139 ? 15.344 -7.41 -13.312 1 98.56 139 SER A C 1
ATOM 1102 O O . SER A 1 139 ? 14.688 -8.336 -13.797 1 98.56 139 SER A O 1
ATOM 1104 N N . GLU A 1 140 ? 16.625 -7.52 -13.008 1 98.31 140 GLU A N 1
ATOM 1105 C CA . GLU A 1 140 ? 17.344 -8.719 -13.414 1 98.31 140 GLU A CA 1
ATOM 1106 C C . GLU A 1 140 ? 16.875 -9.938 -12.617 1 98.31 140 GLU A C 1
ATOM 1108 O O . GLU A 1 140 ? 16.641 -11.008 -13.188 1 98.31 140 GLU A O 1
ATOM 1113 N N . PRO A 1 141 ? 16.703 -9.828 -11.305 1 98.69 141 PRO A N 1
ATOM 1114 C CA . PRO A 1 141 ? 16.172 -10.961 -10.539 1 98.69 141 PRO A CA 1
ATOM 1115 C C . PRO A 1 141 ? 14.797 -11.414 -11.047 1 98.69 141 PRO A C 1
ATOM 1117 O O . PRO A 1 141 ? 14.555 -12.609 -11.18 1 98.69 141 PRO A O 1
ATOM 1120 N N . VAL A 1 142 ? 13.93 -10.5 -11.422 1 98.81 142 VAL A N 1
ATOM 1121 C CA . VAL A 1 142 ? 12.578 -10.836 -11.867 1 98.81 142 VAL A CA 1
ATOM 1122 C C . VAL A 1 142 ? 12.625 -11.406 -13.281 1 98.81 142 VAL A C 1
ATOM 1124 O O . VAL A 1 142 ? 11.938 -12.383 -13.594 1 98.81 142 VAL A O 1
ATOM 1127 N N . ARG A 1 143 ? 13.438 -10.773 -14.117 1 98.19 143 ARG A N 1
ATOM 1128 C CA . ARG A 1 143 ? 13.602 -11.305 -15.469 1 98.19 143 ARG A CA 1
ATOM 1129 C C . ARG A 1 143 ? 14.109 -12.742 -15.438 1 98.19 143 ARG A C 1
ATOM 1131 O O . ARG A 1 143 ? 13.609 -13.594 -16.172 1 98.19 143 ARG A O 1
ATOM 1138 N N . GLY A 1 144 ? 15.148 -12.961 -14.625 1 97.94 144 GLY A N 1
ATOM 1139 C CA . GLY A 1 144 ? 15.664 -14.312 -14.469 1 97.94 144 GLY A CA 1
ATOM 1140 C C . GLY A 1 144 ? 14.625 -15.289 -13.961 1 97.94 144 GLY A C 1
ATOM 1141 O O . GLY A 1 144 ? 14.555 -16.422 -14.438 1 97.94 144 GLY A O 1
ATOM 1142 N N . LEU A 1 145 ? 13.836 -14.891 -13.031 1 97.88 145 LEU A N 1
ATOM 1143 C CA . LEU A 1 145 ? 12.766 -15.719 -12.508 1 97.88 145 LEU A CA 1
ATOM 1144 C C . LEU A 1 145 ? 11.742 -16.047 -13.594 1 97.88 145 LEU A C 1
ATOM 1146 O O . LEU A 1 145 ? 11.312 -17.188 -13.727 1 97.88 145 LEU A O 1
ATOM 1150 N N . LEU A 1 146 ? 11.328 -15.008 -14.352 1 98.06 146 LEU A N 1
ATOM 1151 C CA . LEU A 1 146 ? 10.383 -15.219 -15.453 1 98.06 146 LEU A CA 1
ATOM 1152 C C . LEU A 1 146 ? 10.914 -16.25 -16.438 1 98.06 146 LEU A C 1
ATOM 1154 O O . LEU A 1 146 ? 10.18 -17.156 -16.844 1 98.06 146 LEU A O 1
ATOM 1158 N N . ASP A 1 147 ? 12.164 -16.188 -16.719 1 97.06 147 ASP A N 1
ATOM 1159 C CA . ASP A 1 147 ? 12.797 -17.141 -17.625 1 97.06 147 ASP A CA 1
ATOM 1160 C C . ASP A 1 147 ? 12.766 -18.547 -17.047 1 97.06 147 ASP A C 1
ATOM 1162 O O . ASP A 1 147 ? 12.422 -19.5 -17.75 1 97.06 147 ASP A O 1
ATOM 1166 N N . ASP A 1 148 ? 13.094 -18.625 -15.852 1 96.5 148 ASP A N 1
ATOM 1167 C CA . ASP A 1 148 ? 13.156 -19.922 -15.18 1 96.5 148 ASP A CA 1
ATOM 1168 C C . ASP A 1 148 ? 11.797 -20.609 -15.195 1 96.5 148 ASP A C 1
ATOM 1170 O O . ASP A 1 148 ? 11.719 -21.828 -15.289 1 96.5 148 ASP A O 1
ATOM 1174 N N . VAL A 1 149 ? 10.734 -19.812 -15.086 1 94 149 VAL A N 1
ATOM 1175 C CA . VAL A 1 149 ? 9.414 -20.438 -14.945 1 94 149 VAL A CA 1
ATOM 1176 C C . VAL A 1 149 ? 8.68 -20.406 -16.281 1 94 149 VAL A C 1
ATOM 1178 O O . VAL A 1 149 ? 7.496 -20.75 -16.344 1 94 149 VAL A O 1
ATOM 1181 N N . GLY A 1 150 ? 9.289 -19.938 -17.328 1 95.56 150 GLY A N 1
ATOM 1182 C CA . GLY A 1 150 ? 8.766 -20 -18.688 1 95.56 150 GLY A CA 1
ATOM 1183 C C . GLY A 1 150 ? 7.715 -18.953 -18.969 1 95.56 150 GLY A C 1
ATOM 1184 O O . GLY A 1 150 ? 6.777 -19.188 -19.734 1 95.56 150 GLY A O 1
ATOM 1185 N N . LEU A 1 151 ? 7.832 -17.812 -18.297 1 97 151 LEU A N 1
ATOM 1186 C CA . LEU A 1 151 ? 6.902 -16.719 -18.547 1 97 151 LEU A CA 1
ATOM 1187 C C . LEU A 1 151 ? 7.527 -15.672 -19.469 1 97 151 LEU A C 1
ATOM 1189 O O . LEU A 1 151 ? 8.742 -15.492 -19.469 1 97 151 LEU A O 1
ATOM 1193 N N . PRO A 1 152 ? 6.727 -15.055 -20.234 1 95 152 PRO A N 1
ATOM 1194 C CA . PRO A 1 152 ? 7.25 -14.141 -21.25 1 95 152 PRO A CA 1
ATOM 1195 C C . PRO A 1 152 ? 7.926 -12.906 -20.641 1 95 152 PRO A C 1
ATOM 1197 O O . PRO A 1 152 ? 7.422 -12.336 -19.672 1 95 152 PRO A O 1
ATOM 1200 N N . ASP A 1 153 ? 8.922 -12.453 -21.297 1 92.62 153 ASP A N 1
ATOM 1201 C CA . ASP A 1 153 ? 9.68 -11.273 -20.875 1 92.62 153 ASP A CA 1
ATOM 1202 C C . ASP A 1 153 ? 8.844 -10.008 -21.031 1 92.62 153 ASP A C 1
ATOM 1204 O O . ASP A 1 153 ? 9.094 -9.008 -20.344 1 92.62 153 ASP A O 1
ATOM 1208 N N . GLY A 1 154 ? 7.891 -10.086 -21.922 1 93.69 154 GLY A N 1
ATOM 1209 C CA . GLY A 1 154 ? 7.047 -8.938 -22.188 1 93.69 154 GLY A CA 1
ATOM 1210 C C . GLY A 1 154 ? 6.234 -8.5 -20.984 1 93.69 154 GLY A C 1
ATOM 1211 O O . GLY A 1 154 ? 5.727 -7.375 -20.938 1 93.69 154 GLY A O 1
ATOM 1212 N N . MET A 1 155 ? 6.23 -9.367 -19.938 1 96 155 MET A N 1
ATOM 1213 C CA . MET A 1 155 ? 5.414 -9.016 -18.781 1 96 155 MET A CA 1
ATOM 1214 C C . MET A 1 155 ? 6.273 -8.398 -17.672 1 96 155 MET A C 1
ATOM 1216 O O . MET A 1 155 ? 5.801 -8.203 -16.547 1 96 155 MET A O 1
ATOM 1220 N N . LEU A 1 156 ? 7.508 -8.031 -17.938 1 98.06 156 LEU A N 1
ATOM 1221 C CA . LEU A 1 156 ? 8.445 -7.598 -16.906 1 98.06 156 LEU A CA 1
ATOM 1222 C C . LEU A 1 156 ? 7.891 -6.41 -16.125 1 98.06 156 LEU A C 1
ATOM 1224 O O . LEU A 1 156 ? 7.977 -6.375 -14.898 1 98.06 156 LEU A O 1
ATOM 1228 N N . GLU A 1 157 ? 7.328 -5.449 -16.812 1 98.12 157 GLU A N 1
ATOM 1229 C CA . GLU A 1 157 ? 6.812 -4.277 -16.109 1 98.12 157 GLU A CA 1
ATOM 1230 C C . GLU A 1 157 ? 5.707 -4.664 -15.133 1 98.12 157 GLU A C 1
ATOM 1232 O O . GLU A 1 157 ? 5.68 -4.184 -14 1 98.12 157 GLU A O 1
ATOM 1237 N N . HIS A 1 158 ? 4.797 -5.574 -15.555 1 98.06 158 HIS A N 1
ATOM 1238 C CA . HIS A 1 158 ? 3.729 -6.043 -14.68 1 98.06 158 HIS A CA 1
ATOM 1239 C C . HIS A 1 158 ? 4.281 -6.91 -13.547 1 98.06 158 HIS A C 1
ATOM 1241 O O . HIS A 1 158 ? 3.756 -6.895 -12.438 1 98.06 158 HIS A O 1
ATOM 1247 N N . ALA A 1 159 ? 5.309 -7.668 -13.898 1 98.81 159 ALA A N 1
ATOM 1248 C CA . ALA A 1 159 ? 5.949 -8.492 -12.875 1 98.81 159 ALA A CA 1
ATOM 1249 C C . ALA A 1 159 ? 6.574 -7.621 -11.789 1 98.81 159 ALA A C 1
ATOM 1251 O O . ALA A 1 159 ? 6.48 -7.941 -10.602 1 98.81 159 ALA A O 1
ATOM 1252 N N . LEU A 1 160 ? 7.172 -6.531 -12.203 1 98.81 160 LEU A N 1
ATOM 1253 C CA . LEU A 1 160 ? 7.766 -5.598 -11.25 1 98.81 160 LEU A CA 1
ATOM 1254 C C . LEU A 1 160 ? 6.684 -4.891 -10.445 1 98.81 160 LEU A C 1
ATOM 1256 O O . LEU A 1 160 ? 6.855 -4.656 -9.242 1 98.81 160 LEU A O 1
ATOM 1260 N N . PHE A 1 161 ? 5.57 -4.566 -11.102 1 98.81 161 PHE A N 1
ATOM 1261 C CA . PHE A 1 161 ? 4.402 -4.02 -10.422 1 98.81 161 PHE A CA 1
ATOM 1262 C C . PHE A 1 161 ? 3.93 -4.953 -9.312 1 98.81 161 PHE A C 1
ATOM 1264 O O . PHE A 1 161 ? 3.744 -4.523 -8.172 1 98.81 161 PHE A O 1
ATOM 1271 N N . LEU A 1 162 ? 3.824 -6.238 -9.586 1 98.81 162 LEU A N 1
ATOM 1272 C CA . LEU A 1 162 ? 3.381 -7.234 -8.617 1 98.81 162 LEU A CA 1
ATOM 1273 C C . LEU A 1 162 ? 4.418 -7.41 -7.512 1 98.81 162 LEU A C 1
ATOM 1275 O O . LEU A 1 162 ? 4.062 -7.625 -6.352 1 98.81 162 LEU A O 1
ATOM 1279 N N . SER A 1 163 ? 5.738 -7.359 -7.84 1 98.81 163 SER A N 1
ATOM 1280 C CA . SER A 1 163 ? 6.773 -7.473 -6.82 1 98.81 163 SER A CA 1
ATOM 1281 C C . SER A 1 163 ? 6.691 -6.328 -5.816 1 98.81 163 SER A C 1
ATOM 1283 O O . SER A 1 163 ? 6.879 -6.531 -4.617 1 98.81 163 SER A O 1
ATOM 1285 N N . ASN A 1 164 ? 6.395 -5.09 -6.371 1 98.25 164 ASN A N 1
ATOM 1286 C CA . ASN A 1 164 ? 6.25 -3.924 -5.504 1 98.25 164 ASN A CA 1
ATOM 1287 C C . ASN A 1 164 ? 5.113 -4.105 -4.504 1 98.25 164 ASN A C 1
ATOM 1289 O O . ASN A 1 164 ? 5.207 -3.66 -3.359 1 98.25 164 ASN A O 1
ATOM 1293 N N . MET A 1 165 ? 4.082 -4.77 -4.91 1 97.88 165 MET A N 1
ATOM 1294 C CA . MET A 1 165 ? 2.938 -5.027 -4.043 1 97.88 165 MET A CA 1
ATOM 1295 C C . MET A 1 165 ? 3.271 -6.098 -3.008 1 97.88 165 MET A C 1
ATOM 1297 O O . MET A 1 165 ? 3.098 -5.879 -1.807 1 97.88 165 MET A O 1
ATOM 1301 N N . ILE A 1 166 ? 3.803 -7.152 -3.418 1 98.69 166 ILE A N 1
ATOM 1302 C CA . ILE A 1 166 ? 3.91 -8.359 -2.602 1 98.69 166 ILE A CA 1
ATOM 1303 C C . ILE A 1 166 ? 5.078 -8.219 -1.627 1 98.69 166 ILE A C 1
ATOM 1305 O O . ILE A 1 166 ? 5.012 -8.703 -0.494 1 98.69 166 ILE A O 1
ATOM 1309 N N . PHE A 1 167 ? 6.102 -7.488 -2.033 1 98.69 167 PHE A N 1
ATOM 1310 C CA . PHE A 1 167 ? 7.262 -7.34 -1.164 1 98.69 167 PHE A CA 1
ATOM 1311 C C . PHE A 1 167 ? 7.332 -5.934 -0.585 1 98.69 167 PHE A C 1
ATOM 1313 O O . PHE A 1 167 ? 8.422 -5.422 -0.303 1 98.69 167 PHE A O 1
ATOM 1320 N N . ASP A 1 168 ? 6.18 -5.289 -0.498 1 98.25 168 ASP A N 1
ATOM 1321 C CA . ASP A 1 168 ? 6.066 -3.984 0.142 1 98.25 168 ASP A CA 1
ATOM 1322 C C . ASP A 1 168 ? 6.547 -4.035 1.589 1 98.25 168 ASP A C 1
ATOM 1324 O O . ASP A 1 168 ? 6.18 -4.941 2.34 1 98.25 168 ASP A O 1
ATOM 1328 N N . PRO A 1 169 ? 7.344 -3.049 2.043 1 98.31 169 PRO A N 1
ATOM 1329 C CA . PRO A 1 169 ? 7.898 -3.039 3.396 1 98.31 169 PRO A CA 1
ATOM 1330 C C . PRO A 1 169 ? 6.828 -3.162 4.477 1 98.31 169 PRO A C 1
ATOM 1332 O O . PRO A 1 169 ? 7.02 -3.881 5.461 1 98.31 169 PRO A O 1
ATOM 1335 N N . ARG A 1 170 ? 5.734 -2.506 4.316 1 98.12 170 ARG A N 1
ATOM 1336 C CA . ARG A 1 170 ? 4.684 -2.521 5.328 1 98.12 170 ARG A CA 1
ATOM 1337 C C . ARG A 1 170 ? 4.09 -3.918 5.48 1 98.12 170 ARG A C 1
ATOM 1339 O O . ARG A 1 170 ? 3.85 -4.379 6.602 1 98.12 170 ARG A O 1
ATOM 1346 N N . GLU A 1 171 ? 3.867 -4.582 4.379 1 98.38 171 GLU A N 1
ATOM 1347 C CA . GLU A 1 171 ? 3.248 -5.906 4.395 1 98.38 171 GLU A CA 1
ATOM 1348 C C . GLU A 1 171 ? 4.195 -6.949 4.98 1 98.38 171 GLU A C 1
ATOM 1350 O O . GLU A 1 171 ? 3.771 -7.816 5.75 1 98.38 171 GLU A O 1
ATOM 1355 N N . ILE A 1 172 ? 5.445 -6.84 4.629 1 98.69 172 ILE A N 1
ATOM 1356 C CA . ILE A 1 172 ? 6.43 -7.766 5.172 1 98.69 172 ILE A CA 1
ATOM 1357 C C . ILE A 1 172 ? 6.52 -7.594 6.688 1 98.69 172 ILE A C 1
ATOM 1359 O O . ILE A 1 172 ? 6.473 -8.578 7.434 1 98.69 172 ILE A O 1
ATOM 1363 N N . GLN A 1 173 ? 6.645 -6.387 7.129 1 98 173 GLN A N 1
ATOM 1364 C CA . GLN A 1 173 ? 6.73 -6.133 8.562 1 98 173 GLN A CA 1
ATOM 1365 C C . GLN A 1 173 ? 5.457 -6.578 9.273 1 98 173 GLN A C 1
ATOM 1367 O O . GLN A 1 173 ? 5.516 -7.094 10.391 1 98 173 GLN A O 1
ATOM 1372 N N . ASP A 1 174 ? 4.336 -6.363 8.625 1 98.56 174 ASP A N 1
ATOM 1373 C CA . ASP A 1 174 ? 3.049 -6.75 9.195 1 98.56 174 ASP A CA 1
ATOM 1374 C C . ASP A 1 174 ? 2.994 -8.258 9.453 1 98.56 174 ASP A C 1
ATOM 1376 O O . ASP A 1 174 ? 2.623 -8.688 10.547 1 98.56 174 ASP A O 1
ATOM 1380 N N . LEU A 1 175 ? 3.428 -9.023 8.477 1 98.5 175 LEU A N 1
ATOM 1381 C CA . LEU A 1 175 ? 3.455 -10.469 8.617 1 98.5 175 LEU A CA 1
ATOM 1382 C C . LEU A 1 175 ? 4.398 -10.891 9.742 1 98.5 175 LEU A C 1
ATOM 1384 O O . LEU A 1 175 ? 4.039 -11.711 10.586 1 98.5 175 LEU A O 1
ATOM 1388 N N . LEU A 1 176 ? 5.555 -10.258 9.773 1 98 176 LEU A N 1
ATOM 1389 C CA . LEU A 1 176 ? 6.574 -10.633 10.75 1 98 176 LEU A CA 1
ATOM 1390 C C . LEU A 1 176 ? 6.117 -10.305 12.164 1 98 176 LEU A C 1
ATOM 1392 O O . LEU A 1 176 ? 6.441 -11.023 13.109 1 98 176 LEU A O 1
ATOM 1396 N N . ARG A 1 177 ? 5.336 -9.305 12.328 1 97.25 177 ARG A N 1
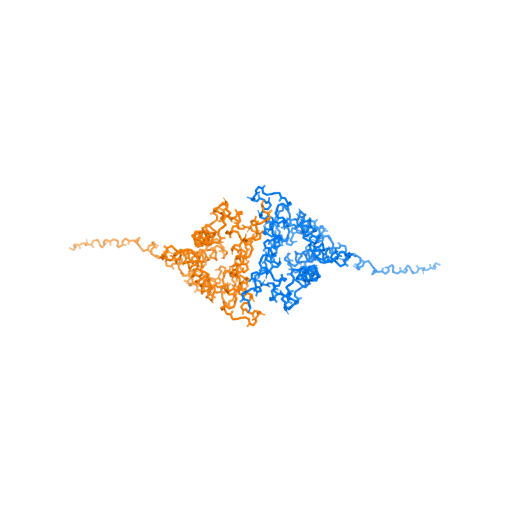ATOM 1397 C CA . ARG A 1 177 ? 4.961 -8.828 13.656 1 97.25 177 ARG A CA 1
ATOM 1398 C C . ARG A 1 177 ? 3.645 -9.453 14.109 1 97.25 177 ARG A C 1
ATOM 1400 O O . ARG A 1 177 ? 3.441 -9.688 15.305 1 97.25 177 ARG A O 1
ATOM 1407 N N . GLU A 1 178 ? 2.779 -9.711 13.156 1 98.12 178 GLU A N 1
ATOM 1408 C CA . GLU A 1 178 ? 1.397 -9.969 13.539 1 98.12 178 GLU A CA 1
ATOM 1409 C C . GLU A 1 178 ? 1.054 -11.453 13.398 1 98.12 178 GLU A C 1
ATOM 1411 O O . GLU A 1 178 ? -0.025 -11.883 13.805 1 98.12 178 GLU A O 1
ATOM 1416 N N . THR A 1 179 ? 2.004 -12.055 12.828 1 96.94 179 THR A N 1
ATOM 1417 C CA . THR A 1 179 ? 1.757 -13.484 12.68 1 96.94 179 THR A CA 1
ATOM 1418 C C . THR A 1 179 ? 2.807 -14.297 13.438 1 96.94 179 THR A C 1
ATOM 1420 O O . THR A 1 179 ? 3.795 -13.742 13.922 1 96.94 179 THR A O 1
ATOM 1423 N N . GLY A 1 180 ? 2.646 -15.594 13.719 1 94.69 180 GLY A N 1
ATOM 1424 C CA . GLY A 1 180 ? 3.602 -16.484 14.352 1 94.69 180 GLY A CA 1
ATOM 1425 C C . GLY A 1 180 ? 4.59 -17.094 13.375 1 94.69 180 GLY A C 1
ATOM 1426 O O . GLY A 1 180 ? 5.387 -17.953 13.75 1 94.69 180 GLY A O 1
ATOM 1427 N N . LEU A 1 181 ? 4.617 -16.531 12.164 1 97.06 181 LEU A N 1
ATOM 1428 C CA . LEU A 1 181 ? 5.508 -17.078 11.148 1 97.06 181 LEU A CA 1
ATOM 1429 C C . LEU A 1 181 ? 6.941 -16.609 11.359 1 97.06 181 LEU A C 1
ATOM 1431 O O . LEU A 1 181 ? 7.168 -15.453 11.719 1 97.06 181 LEU A O 1
ATOM 1435 N N . SER A 1 182 ? 7.887 -17.5 11.109 1 97.75 182 SER A N 1
ATOM 1436 C CA . SER A 1 182 ? 9.297 -17.141 11.109 1 97.75 182 SER A CA 1
ATOM 1437 C C . SER A 1 182 ? 9.656 -16.312 9.875 1 97.75 182 SER A C 1
ATOM 1439 O O . SER A 1 182 ? 8.906 -16.297 8.898 1 97.75 182 SER A O 1
ATOM 1441 N N . ARG A 1 183 ? 10.758 -15.609 9.953 1 97.81 183 ARG A N 1
ATOM 1442 C CA . ARG A 1 183 ? 11.273 -14.867 8.812 1 97.81 183 ARG A CA 1
ATOM 1443 C C . ARG A 1 183 ? 11.352 -15.758 7.574 1 97.81 183 ARG A C 1
ATOM 1445 O O . ARG A 1 183 ? 10.945 -15.352 6.484 1 97.81 183 ARG A O 1
ATOM 1452 N N . ARG A 1 184 ? 11.867 -16.953 7.727 1 97.88 184 ARG A N 1
ATOM 1453 C CA . ARG A 1 184 ? 12.008 -17.906 6.625 1 97.88 184 ARG A CA 1
ATOM 1454 C C . ARG A 1 184 ? 10.641 -18.266 6.035 1 97.88 184 ARG A C 1
ATOM 1456 O O . ARG A 1 184 ? 10.484 -18.328 4.816 1 97.88 184 ARG A O 1
ATOM 1463 N N . GLU A 1 185 ? 9.672 -18.484 6.867 1 98 185 GLU A N 1
ATOM 1464 C CA . GLU A 1 185 ? 8.328 -18.812 6.41 1 98 185 GLU A CA 1
ATOM 1465 C C . GLU A 1 185 ? 7.699 -17.656 5.648 1 98 185 GLU A C 1
ATOM 1467 O O . GLU A 1 185 ? 7.055 -17.859 4.617 1 98 185 GLU A O 1
ATOM 1472 N N . VAL A 1 186 ? 7.883 -16.438 6.125 1 98.5 186 VAL A N 1
ATOM 1473 C CA . VAL A 1 186 ? 7.336 -15.25 5.465 1 98.5 186 VAL A CA 1
ATOM 1474 C C . VAL A 1 186 ? 7.945 -15.109 4.074 1 98.5 186 VAL A C 1
ATOM 1476 O O . VAL A 1 186 ? 7.227 -14.914 3.09 1 98.5 186 VAL A O 1
ATOM 1479 N N . ILE A 1 187 ? 9.234 -15.266 3.99 1 98.5 187 ILE A N 1
ATOM 1480 C CA . ILE A 1 187 ? 9.938 -15.141 2.717 1 98.5 187 ILE A CA 1
ATOM 1481 C C . ILE A 1 187 ? 9.461 -16.219 1.753 1 98.5 187 ILE A C 1
ATOM 1483 O O . ILE A 1 187 ? 9.117 -15.93 0.602 1 98.5 187 ILE A O 1
ATOM 1487 N N . ALA A 1 188 ? 9.367 -17.438 2.209 1 98.38 188 ALA A N 1
ATOM 1488 C CA . ALA A 1 188 ? 8.945 -18.562 1.366 1 98.38 188 ALA A CA 1
ATOM 1489 C C . ALA A 1 188 ? 7.52 -18.359 0.861 1 98.38 188 ALA A C 1
ATOM 1491 O O . ALA A 1 188 ? 7.246 -18.531 -0.33 1 98.38 188 ALA A O 1
ATOM 1492 N N . ARG A 1 189 ? 6.664 -17.984 1.744 1 98.31 189 ARG A N 1
ATOM 1493 C CA . ARG A 1 189 ? 5.25 -17.844 1.402 1 98.31 189 ARG A CA 1
ATOM 1494 C C . ARG A 1 189 ? 5.039 -16.672 0.443 1 98.31 189 ARG A C 1
ATOM 1496 O O . ARG A 1 189 ? 4.312 -16.797 -0.544 1 98.31 189 ARG A O 1
ATOM 1503 N N . LEU A 1 190 ? 5.695 -15.523 0.68 1 98.75 190 LEU A N 1
ATOM 1504 C CA . LEU A 1 190 ? 5.555 -14.383 -0.217 1 98.75 190 LEU A CA 1
ATOM 1505 C C . LEU A 1 190 ? 6.16 -14.68 -1.583 1 98.75 190 LEU A C 1
ATOM 1507 O O . LEU A 1 190 ? 5.605 -14.297 -2.613 1 98.75 190 LEU A O 1
ATOM 1511 N N . THR A 1 191 ? 7.285 -15.367 -1.581 1 98.62 191 THR A N 1
ATOM 1512 C CA . THR A 1 191 ? 7.941 -15.711 -2.838 1 98.62 191 THR A CA 1
ATOM 1513 C C . THR A 1 191 ? 7.066 -16.641 -3.67 1 98.62 191 THR A C 1
ATOM 1515 O O . THR A 1 191 ? 6.871 -16.406 -4.863 1 98.62 191 THR A O 1
ATOM 1518 N N . GLU A 1 192 ? 6.5 -17.625 -3.027 1 98.31 192 GLU A N 1
ATOM 1519 C CA . GLU A 1 192 ? 5.652 -18.562 -3.764 1 98.31 192 GLU A CA 1
ATOM 1520 C C . GLU A 1 192 ? 4.324 -17.922 -4.148 1 98.31 192 GLU A C 1
ATOM 1522 O O . GLU A 1 192 ? 3.76 -18.219 -5.203 1 98.31 192 GLU A O 1
ATOM 1527 N N . ALA A 1 193 ? 3.814 -17.062 -3.279 1 98.69 193 ALA A N 1
ATOM 1528 C CA . ALA A 1 193 ? 2.641 -16.281 -3.658 1 98.69 193 ALA A CA 1
ATOM 1529 C C . ALA A 1 193 ? 2.924 -15.43 -4.883 1 98.69 193 ALA A C 1
ATOM 1531 O O . ALA A 1 193 ? 2.094 -15.328 -5.789 1 98.69 193 ALA A O 1
ATOM 1532 N N . TYR A 1 194 ? 4.113 -14.836 -4.895 1 98.81 194 TYR A N 1
ATOM 1533 C CA . TYR A 1 194 ? 4.516 -14.008 -6.027 1 98.81 194 TYR A CA 1
ATOM 1534 C C . TYR A 1 194 ? 4.586 -14.836 -7.305 1 98.81 194 TYR A C 1
ATOM 1536 O O . TYR A 1 194 ? 4.027 -14.453 -8.336 1 98.81 194 TYR A O 1
ATOM 1544 N N . CYS A 1 195 ? 5.223 -16 -7.254 1 98.38 195 CYS A N 1
ATOM 1545 C CA . CYS A 1 195 ? 5.32 -16.875 -8.414 1 98.38 195 CYS A CA 1
ATOM 1546 C C . CYS A 1 195 ? 3.938 -17.297 -8.898 1 98.38 195 CYS A C 1
ATOM 1548 O O . CYS A 1 195 ? 3.666 -17.297 -10.102 1 98.38 195 CYS A O 1
ATOM 1550 N N . GLY A 1 196 ? 3.096 -17.656 -7.934 1 98.12 196 GLY A N 1
ATOM 1551 C CA . GLY A 1 196 ? 1.726 -17.984 -8.297 1 98.12 196 GLY A CA 1
ATOM 1552 C C . GLY A 1 196 ? 0.989 -16.828 -8.953 1 98.12 196 GLY A C 1
ATOM 1553 O O . GLY A 1 196 ? 0.255 -17.031 -9.922 1 98.12 196 GLY A O 1
ATOM 1554 N N . ALA A 1 197 ? 1.156 -15.617 -8.406 1 98.75 197 ALA A N 1
ATOM 1555 C CA . ALA A 1 197 ? 0.511 -14.43 -8.961 1 98.75 197 ALA A CA 1
ATOM 1556 C C . ALA A 1 197 ? 0.963 -14.18 -10.398 1 98.75 197 ALA A C 1
ATOM 1558 O O . ALA A 1 197 ? 0.156 -13.82 -11.258 1 98.75 197 ALA A O 1
ATOM 1559 N N . LEU A 1 198 ? 2.275 -14.367 -10.641 1 98.62 198 LEU A N 1
ATOM 1560 C CA . LEU A 1 198 ? 2.791 -14.195 -11.992 1 98.62 198 LEU A CA 1
ATOM 1561 C C . LEU A 1 198 ? 2.113 -15.164 -12.961 1 98.62 198 LEU A C 1
ATOM 1563 O O . LEU A 1 198 ? 1.669 -14.758 -14.039 1 98.62 198 LEU A O 1
ATOM 1567 N N . ARG A 1 199 ? 1.999 -16.391 -12.562 1 98 199 ARG A N 1
ATOM 1568 C CA . ARG A 1 199 ? 1.368 -17.406 -13.414 1 98 199 ARG A CA 1
ATOM 1569 C C . ARG A 1 199 ? -0.103 -17.078 -13.648 1 98 199 ARG A C 1
ATOM 1571 O O . ARG A 1 199 ? -0.601 -17.203 -14.773 1 98 199 ARG A O 1
ATOM 1578 N N . GLY A 1 200 ? -0.775 -16.656 -12.578 1 97.94 200 GLY A N 1
ATOM 1579 C CA . GLY A 1 200 ? -2.168 -16.266 -12.711 1 97.94 200 GLY A CA 1
ATOM 1580 C C . GLY A 1 200 ? -2.367 -15.078 -13.633 1 97.94 200 GLY A C 1
ATOM 1581 O O . GLY A 1 200 ? -3.283 -15.07 -14.461 1 97.94 200 GLY A O 1
ATOM 1582 N N . TRP A 1 201 ? -1.459 -14.086 -13.516 1 98.12 201 TRP A N 1
ATOM 1583 C CA . TRP A 1 201 ? -1.525 -12.875 -14.336 1 98.12 201 TRP A CA 1
ATOM 1584 C C . TRP A 1 201 ? -1.433 -13.211 -15.82 1 98.12 201 TRP A C 1
ATOM 1586 O O . TRP A 1 201 ? -2.221 -12.711 -16.625 1 98.12 201 TRP A O 1
ATOM 1596 N N . VAL A 1 202 ? -0.546 -14.078 -16.156 1 96.81 202 VAL A N 1
ATOM 1597 C CA . VAL A 1 202 ? -0.301 -14.43 -17.562 1 96.81 202 VAL A CA 1
ATOM 1598 C C . VAL A 1 202 ? -1.445 -15.297 -18.078 1 96.81 202 VAL A C 1
ATOM 1600 O O . VAL A 1 202 ? -1.876 -15.148 -19.219 1 96.81 202 VAL A O 1
ATOM 1603 N N . ARG A 1 203 ? -1.968 -16.141 -17.234 1 94.12 203 ARG A N 1
ATOM 1604 C CA . ARG A 1 203 ? -3.057 -17.031 -17.625 1 94.12 203 ARG A CA 1
ATOM 1605 C C . ARG A 1 203 ? -4.293 -16.234 -18.031 1 94.12 203 ARG A C 1
ATOM 1607 O O . ARG A 1 203 ? -5.051 -16.641 -18.906 1 94.12 203 ARG A O 1
ATOM 1614 N N . ALA A 1 204 ? -4.516 -15.125 -17.391 1 92.25 204 ALA A N 1
ATOM 1615 C CA . ALA A 1 204 ? -5.695 -14.297 -17.625 1 92.25 204 ALA A CA 1
ATOM 1616 C C . ALA A 1 204 ? -5.555 -13.508 -18.922 1 92.25 204 ALA A C 1
ATOM 1618 O O . ALA A 1 204 ? -6.535 -12.961 -19.438 1 92.25 204 ALA A O 1
ATOM 1619 N N . GLY A 1 205 ? -4.297 -13.32 -19.453 1 83.94 205 GLY A N 1
ATOM 1620 C CA . GLY A 1 205 ? -4.078 -12.586 -20.688 1 83.94 205 GLY A CA 1
ATOM 1621 C C . GLY A 1 205 ? -3.975 -13.484 -21.906 1 83.94 205 GLY A C 1
ATOM 162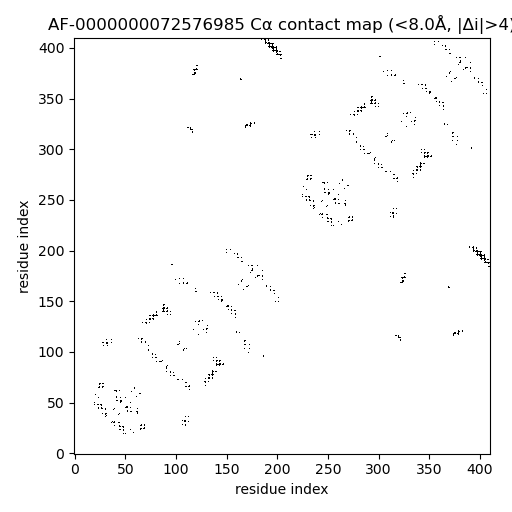2 O O . GLY A 1 205 ? -4.633 -13.242 -22.922 1 83.94 205 GLY A O 1
ATOM 1623 N N . MET B 1 1 ? -58.812 37.781 28.969 1 36.22 1 MET B N 1
ATOM 1624 C CA . MET B 1 1 ? -57.656 37.719 28.078 1 36.22 1 MET B CA 1
ATOM 1625 C C . MET B 1 1 ? -56.781 36.531 28.406 1 36.22 1 MET B C 1
ATOM 1627 O O . MET B 1 1 ? -56.125 36.5 29.453 1 36.22 1 MET B O 1
ATOM 1631 N N . THR B 1 2 ? -57.156 35.219 28.094 1 41.88 2 THR B N 1
ATOM 1632 C CA . THR B 1 2 ? -56.656 33.844 28.266 1 41.88 2 THR B CA 1
ATOM 1633 C C . THR B 1 2 ? -55.281 33.688 27.594 1 41.88 2 THR B C 1
ATOM 1635 O O . THR B 1 2 ? -55.156 33.875 26.391 1 41.88 2 THR B O 1
ATOM 1638 N N . ASP B 1 3 ? -54.188 34 28.266 1 39.22 3 ASP B N 1
ATOM 1639 C CA . ASP B 1 3 ? -52.781 33.844 27.906 1 39.22 3 ASP B CA 1
ATOM 1640 C C . ASP B 1 3 ? -52.469 32.406 27.484 1 39.22 3 ASP B C 1
ATOM 1642 O O . ASP B 1 3 ? -52.438 31.516 28.312 1 39.22 3 ASP B O 1
ATOM 1646 N N . GLN B 1 4 ? -53 31.812 26.438 1 44.44 4 GLN B N 1
ATOM 1647 C CA . GLN B 1 4 ? -52.562 30.516 25.922 1 44.44 4 GLN B CA 1
ATOM 1648 C C . GLN B 1 4 ? -51.031 30.5 25.75 1 44.44 4 GLN B C 1
ATOM 1650 O O . GLN B 1 4 ? -50.469 31.234 24.938 1 44.44 4 GLN B O 1
ATOM 1655 N N . GLN B 1 5 ? -50.219 30.266 26.812 1 44.09 5 GLN B N 1
ATOM 1656 C CA . GLN B 1 5 ? -48.781 29.984 26.828 1 44.09 5 GLN B CA 1
ATOM 1657 C C . GLN B 1 5 ? -48.406 29.062 25.672 1 44.09 5 GLN B C 1
ATOM 1659 O O . GLN B 1 5 ? -48.875 27.922 25.578 1 44.09 5 GLN B O 1
ATOM 1664 N N . ALA B 1 6 ? -48.094 29.594 24.484 1 46.38 6 ALA B N 1
ATOM 1665 C CA . ALA B 1 6 ? -47.5 28.844 23.375 1 46.38 6 ALA B CA 1
ATOM 1666 C C . ALA B 1 6 ? -46.469 27.859 23.875 1 46.38 6 ALA B C 1
ATOM 1668 O O . ALA B 1 6 ? -45.625 28.203 24.703 1 46.38 6 ALA B O 1
ATOM 1669 N N . ALA B 1 7 ? -46.719 26.578 24.016 1 49.59 7 ALA B N 1
ATOM 1670 C CA . ALA B 1 7 ? -45.812 25.469 24.297 1 49.59 7 ALA B CA 1
ATOM 1671 C C . ALA B 1 7 ? -44.5 25.656 23.562 1 49.59 7 ALA B C 1
ATOM 1673 O O . ALA B 1 7 ? -44.469 26 22.375 1 49.59 7 ALA B O 1
ATOM 1674 N N . PRO B 1 8 ? -43.375 25.922 24.297 1 42.59 8 PRO B N 1
ATOM 1675 C CA . PRO B 1 8 ? -42.094 26 23.594 1 42.59 8 PRO B CA 1
ATOM 1676 C C . PRO B 1 8 ? -41.906 24.859 22.578 1 42.59 8 PRO B C 1
ATOM 1678 O O . PRO B 1 8 ? -42.312 23.734 22.844 1 42.59 8 PRO B O 1
ATOM 1681 N N . ARG B 1 9 ? -42.281 24.984 21.359 1 46 9 ARG B N 1
ATOM 1682 C CA . ARG B 1 9 ? -41.875 24.031 20.344 1 46 9 ARG B CA 1
ATOM 1683 C C . ARG B 1 9 ? -40.5 23.438 20.672 1 46 9 ARG B C 1
ATOM 1685 O O . ARG B 1 9 ? -39.531 24.172 20.828 1 46 9 ARG B O 1
ATOM 1692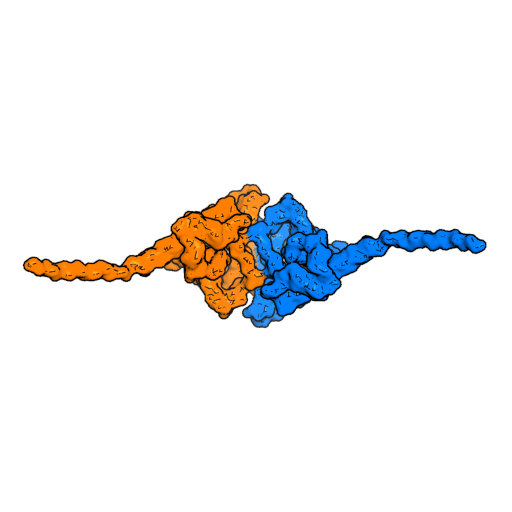 N N . GLY B 1 10 ? -40.344 22.453 21.5 1 44.03 10 GLY B N 1
ATOM 1693 C CA . GLY B 1 10 ? -39.219 21.641 21.922 1 44.03 10 GLY B CA 1
ATOM 1694 C C . GLY B 1 10 ? -38.156 21.469 20.844 1 44.03 10 GLY B C 1
ATOM 1695 O O . GLY B 1 10 ? -38.5 21.406 19.656 1 44.03 10 GLY B O 1
ATOM 1696 N N . ARG B 1 11 ? -36.812 21.891 20.984 1 46 11 ARG B N 1
ATOM 1697 C CA . ARG B 1 11 ? -35.531 21.719 20.328 1 46 11 ARG B CA 1
ATOM 1698 C C . ARG B 1 11 ? -35.375 20.297 19.812 1 46 11 ARG B C 1
ATOM 1700 O O . ARG B 1 11 ? -34.719 19.469 20.453 1 46 11 ARG B O 1
ATOM 1707 N N . ARG B 1 12 ? -36.281 19.5 19.5 1 48.25 12 ARG B N 1
ATOM 1708 C CA . ARG B 1 12 ? -36.156 18.188 18.891 1 48.25 12 ARG B CA 1
ATOM 1709 C C . ARG B 1 12 ? -35.25 18.234 17.672 1 48.25 12 ARG B C 1
ATOM 1711 O O . ARG B 1 12 ? -35.156 17.266 16.906 1 48.25 12 ARG B O 1
ATOM 1718 N N . LYS B 1 13 ? -34.719 19.156 16.922 1 51.38 13 LYS B N 1
ATOM 1719 C CA . LYS B 1 13 ? -33.969 19.484 15.703 1 51.38 13 LYS B CA 1
ATOM 1720 C C . LYS B 1 13 ? -32.531 19.016 15.812 1 51.38 13 LYS B C 1
ATOM 1722 O O . LYS B 1 13 ? -31.766 19.094 14.844 1 51.38 13 LYS B O 1
ATOM 1727 N N . PRO B 1 14 ? -31.938 18.812 16.969 1 58.66 14 PRO B N 1
ATOM 1728 C CA . PRO B 1 14 ? -30.5 18.641 17.156 1 58.66 14 PRO B CA 1
ATOM 1729 C C . PRO B 1 14 ? -29.953 17.391 16.484 1 58.66 14 PRO B C 1
ATOM 1731 O O . PRO B 1 14 ? -28.906 17.438 15.836 1 58.66 14 PRO B O 1
ATOM 1734 N N . ARG B 1 15 ? -30.688 16.156 16.609 1 60.41 15 ARG B N 1
ATOM 1735 C CA . ARG B 1 15 ? -30.203 14.906 16.062 1 60.41 15 ARG B CA 1
ATOM 1736 C C . ARG B 1 15 ? -30.234 14.922 14.539 1 60.41 15 ARG B C 1
ATOM 1738 O O . ARG B 1 15 ? -29.312 14.414 13.883 1 60.41 15 ARG B O 1
ATOM 1745 N N . SER B 1 16 ? -31.203 15.492 14.023 1 70.81 16 SER B N 1
ATOM 1746 C CA . SER B 1 16 ? -31.344 15.578 12.578 1 70.81 16 SER B CA 1
ATOM 1747 C C . SER B 1 16 ? -30.266 16.469 11.969 1 70.81 16 SER B C 1
ATOM 1749 O O . SER B 1 16 ? -29.672 16.125 10.945 1 70.81 16 SER B O 1
ATOM 1751 N N . ASP B 1 17 ? -29.953 17.5 12.641 1 79.5 17 ASP B N 1
ATOM 1752 C CA . ASP B 1 17 ? -28.922 18.422 12.172 1 79.5 17 ASP B CA 1
ATOM 1753 C C . ASP B 1 17 ? -27.531 17.781 12.227 1 79.5 17 ASP B C 1
ATOM 1755 O O . ASP B 1 17 ? -26.719 18 11.328 1 79.5 17 ASP B O 1
ATOM 1759 N N . THR B 1 18 ? -27.469 16.938 13.203 1 85.69 18 THR B N 1
ATOM 1760 C CA . THR B 1 18 ? -26.188 16.25 13.344 1 85.69 18 THR B CA 1
ATOM 1761 C C . THR B 1 18 ? -25.953 15.297 12.18 1 85.69 18 THR B C 1
ATOM 1763 O O . THR B 1 18 ? -24.875 15.281 11.586 1 85.69 18 THR B O 1
ATOM 1766 N N . ARG B 1 19 ? -26.938 14.617 11.883 1 89.31 19 ARG B N 1
ATOM 1767 C CA . ARG B 1 19 ? -26.844 13.672 10.773 1 89.31 19 ARG B CA 1
ATOM 1768 C C . ARG B 1 19 ? -26.625 14.398 9.445 1 89.31 19 ARG B C 1
ATOM 1770 O O . ARG B 1 19 ? -25.859 13.945 8.602 1 89.31 19 ARG B O 1
ATOM 1777 N N . ARG B 1 20 ? -27.25 15.398 9.297 1 91.69 20 ARG B N 1
ATOM 1778 C CA . ARG B 1 20 ? -27.125 16.188 8.078 1 91.69 20 ARG B CA 1
ATOM 1779 C C . ARG B 1 20 ? -25.719 16.766 7.938 1 91.69 20 ARG B C 1
ATOM 1781 O O . ARG B 1 20 ? -25.125 16.703 6.859 1 91.69 20 ARG B O 1
ATOM 1788 N N . ASN B 1 21 ? -25.25 17.281 8.992 1 93.25 21 ASN B N 1
ATOM 1789 C CA . ASN B 1 21 ? -23.906 17.844 8.969 1 93.25 21 ASN B CA 1
ATOM 1790 C C . ASN B 1 21 ? -22.859 16.781 8.695 1 93.25 21 ASN B C 1
ATOM 1792 O O . ASN B 1 21 ? -21.906 17.016 7.934 1 93.25 21 ASN B O 1
ATOM 1796 N N . HIS B 1 22 ? -23.094 15.664 9.281 1 94.25 22 HIS B N 1
ATOM 1797 C CA . HIS B 1 22 ? -22.203 14.539 9.016 1 94.25 22 HIS B CA 1
ATOM 1798 C C . HIS B 1 22 ? -22.188 14.195 7.527 1 94.25 22 HIS B C 1
ATOM 1800 O O . HIS B 1 22 ? -21.109 14.062 6.93 1 94.25 22 HIS B O 1
ATOM 1806 N N . ARG B 1 23 ? -23.297 14.094 6.969 1 95.56 23 ARG B N 1
ATOM 1807 C CA . ARG B 1 23 ? -23.406 13.734 5.555 1 95.56 23 ARG B CA 1
ATOM 1808 C C . ARG B 1 23 ? -22.781 14.797 4.668 1 95.56 23 ARG B C 1
ATOM 1810 O O . ARG B 1 23 ? -22.094 14.469 3.689 1 95.56 23 ARG B O 1
ATOM 1817 N N . ARG B 1 24 ? -22.953 16 5.016 1 97.25 24 ARG B N 1
ATOM 1818 C CA . ARG B 1 24 ? -22.406 17.109 4.238 1 97.25 24 ARG B CA 1
ATOM 1819 C C . ARG B 1 24 ? -20.875 17.094 4.289 1 97.25 24 ARG B C 1
ATOM 1821 O O . ARG B 1 24 ? -20.219 17.344 3.279 1 97.25 24 ARG B O 1
ATOM 1828 N N . LEU B 1 25 ? -20.391 16.828 5.453 1 97.81 25 LEU B N 1
ATOM 1829 C CA . LEU B 1 25 ? -18.938 16.781 5.602 1 97.81 25 LEU B CA 1
ATOM 1830 C C . LEU B 1 25 ? -18.344 15.625 4.805 1 97.81 25 LEU B C 1
ATOM 1832 O O . LEU B 1 25 ? -17.312 15.781 4.145 1 97.81 25 LEU B O 1
ATOM 1836 N N . LEU B 1 26 ? -19.031 14.516 4.82 1 97.69 26 LEU B N 1
ATOM 1837 C CA . LEU B 1 26 ? -18.547 13.359 4.07 1 97.69 26 LEU B CA 1
ATOM 1838 C C . LEU B 1 26 ? -18.594 13.633 2.568 1 97.69 26 LEU B C 1
ATOM 1840 O O . LEU B 1 26 ? -17.641 13.312 1.85 1 97.69 26 LEU B O 1
ATOM 1844 N N . GLN B 1 27 ? -19.672 14.227 2.184 1 97.75 27 GLN B N 1
ATOM 1845 C CA . GLN B 1 27 ? -19.797 14.555 0.768 1 97.75 27 GLN B CA 1
ATOM 1846 C C . GLN B 1 27 ? -18.719 15.539 0.336 1 97.75 27 GLN B C 1
ATOM 1848 O O . GLN B 1 27 ? -18.094 15.367 -0.713 1 97.75 27 GLN B O 1
ATOM 1853 N N . ALA B 1 28 ? -18.453 16.484 1.119 1 98.12 28 ALA B N 1
ATOM 1854 C CA . ALA B 1 28 ? -17.484 17.531 0.822 1 98.12 28 ALA B CA 1
ATOM 1855 C C . ALA B 1 28 ? -16.078 16.969 0.718 1 98.12 28 ALA B C 1
ATOM 1857 O O . ALA B 1 28 ? -15.328 17.297 -0.202 1 98.12 28 ALA B O 1
ATOM 1858 N N . VAL B 1 29 ? -15.711 16.109 1.654 1 98.06 29 VAL B N 1
ATOM 1859 C CA . VAL B 1 29 ? -14.352 15.57 1.652 1 98.06 29 VAL B CA 1
ATOM 1860 C C . VAL B 1 29 ? -14.148 14.672 0.429 1 98.06 29 VAL B C 1
ATOM 1862 O O . VAL B 1 29 ? -13.078 14.68 -0.18 1 98.06 29 VAL B O 1
ATOM 1865 N N . GLY B 1 30 ? -15.148 13.891 0.082 1 97.56 30 GLY B N 1
ATOM 1866 C CA . GLY B 1 30 ? -15.07 13.07 -1.121 1 97.56 30 GLY B CA 1
ATOM 1867 C C . GLY B 1 30 ? -14.883 13.891 -2.383 1 97.56 30 GLY B C 1
ATOM 1868 O O . GLY B 1 30 ? -14.055 13.555 -3.23 1 97.56 30 GLY B O 1
ATOM 1869 N N . GLU B 1 31 ? -15.609 14.953 -2.48 1 97.5 31 GLU B N 1
ATOM 1870 C CA . GLU B 1 31 ? -15.523 15.836 -3.641 1 97.5 31 GLU B CA 1
ATOM 1871 C C . GLU B 1 31 ? -14.164 16.516 -3.725 1 97.5 31 GLU B C 1
ATOM 1873 O O . GLU B 1 31 ? -13.539 16.547 -4.789 1 97.5 31 GLU B O 1
ATOM 1878 N N . LEU B 1 32 ? -13.727 17.031 -2.605 1 97.06 32 LEU B N 1
ATOM 1879 C CA . LEU B 1 32 ? -12.445 17.734 -2.58 1 97.06 32 LEU B CA 1
ATOM 1880 C C . LEU B 1 32 ? -11.297 16.781 -2.889 1 97.06 32 LEU B C 1
ATOM 1882 O O . LEU B 1 32 ? -10.359 17.125 -3.609 1 97.06 32 LEU B O 1
ATOM 1886 N N . ALA B 1 33 ? -11.375 15.594 -2.352 1 96.12 33 ALA B N 1
ATOM 1887 C CA . ALA B 1 33 ? -10.328 14.609 -2.594 1 96.12 33 ALA B CA 1
ATOM 1888 C C . ALA B 1 33 ? -10.242 14.242 -4.074 1 96.12 33 ALA B C 1
ATOM 1890 O O . ALA B 1 33 ? -9.156 13.977 -4.594 1 96.12 33 ALA B O 1
ATOM 1891 N N . ARG B 1 34 ? -11.352 14.289 -4.707 1 94 34 ARG B N 1
ATOM 1892 C CA . ARG B 1 34 ? -11.414 13.961 -6.129 1 94 34 ARG B CA 1
ATOM 1893 C C . ARG B 1 34 ? -10.93 15.133 -6.98 1 94 34 ARG B C 1
ATOM 1895 O O . ARG B 1 34 ? -10.164 14.945 -7.926 1 94 34 ARG B O 1
ATOM 1902 N N . GLU B 1 35 ? -11.258 16.281 -6.582 1 95.12 35 GLU B N 1
ATOM 1903 C CA . GLU B 1 35 ? -11.062 17.469 -7.43 1 95.12 35 GLU B CA 1
ATOM 1904 C C . GLU B 1 35 ? -9.734 18.156 -7.121 1 95.12 35 GLU B C 1
ATOM 1906 O O . GLU B 1 35 ? -9.078 18.672 -8.023 1 95.12 35 GLU B O 1
ATOM 1911 N N . ALA B 1 36 ? -9.445 18.172 -5.852 1 94.69 36 ALA B N 1
ATOM 1912 C CA . ALA B 1 36 ? -8.289 18.953 -5.406 1 94.69 36 ALA B CA 1
ATOM 1913 C C . ALA B 1 36 ? -7.633 18.312 -4.188 1 94.69 36 ALA B C 1
ATOM 1915 O O . ALA B 1 36 ? -7.566 18.906 -3.117 1 94.69 36 ALA B O 1
ATOM 1916 N N . PRO B 1 37 ? -7.039 17.172 -4.418 1 93.31 37 PRO B N 1
ATOM 1917 C CA . PRO B 1 37 ? -6.484 16.453 -3.27 1 93.31 37 PRO B CA 1
ATOM 1918 C C . PRO B 1 37 ? -5.375 17.219 -2.562 1 93.31 37 PRO B C 1
ATOM 1920 O O . PRO B 1 37 ? -5.18 17.062 -1.354 1 93.31 37 PRO B O 1
ATOM 1923 N N . ASP B 1 38 ? -4.734 18.109 -3.227 1 91.38 38 ASP B N 1
ATOM 1924 C CA . ASP B 1 38 ? -3.627 18.875 -2.652 1 91.38 38 ASP B CA 1
ATOM 1925 C C . ASP B 1 38 ? -4.137 19.969 -1.733 1 91.38 38 ASP B C 1
ATOM 1927 O O . ASP B 1 38 ? -3.363 20.562 -0.977 1 91.38 38 ASP B O 1
ATOM 1931 N N . ARG B 1 39 ? -5.398 20.219 -1.728 1 93.5 39 ARG B N 1
ATOM 1932 C CA . ARG B 1 39 ? -5.98 21.281 -0.927 1 93.5 39 ARG B CA 1
ATOM 1933 C C . ARG B 1 39 ? -6.91 20.734 0.144 1 93.5 39 ARG B C 1
ATOM 1935 O O . ARG B 1 39 ? -7.773 21.438 0.663 1 93.5 39 ARG B O 1
ATOM 1942 N N . LEU B 1 40 ? -6.691 19.547 0.354 1 95.75 40 LEU B N 1
ATOM 1943 C CA . LEU B 1 40 ? -7.574 18.875 1.306 1 95.75 40 LEU B CA 1
ATOM 1944 C C . LEU B 1 40 ? -7.23 19.281 2.736 1 95.75 40 LEU B C 1
ATOM 1946 O O . LEU B 1 40 ? -6.273 18.766 3.318 1 95.75 40 LEU B O 1
ATOM 1950 N N . THR B 1 41 ? -7.961 20.203 3.322 1 96.25 41 THR B N 1
ATOM 1951 C CA . THR B 1 41 ? -7.855 20.656 4.707 1 96.25 41 THR B CA 1
ATOM 1952 C C . THR B 1 41 ? -9.227 20.688 5.371 1 96.25 41 THR B C 1
ATOM 1954 O O . THR B 1 41 ? -10.25 20.672 4.688 1 96.25 41 THR B O 1
ATOM 1957 N N . MET B 1 42 ? -9.203 20.75 6.656 1 97.06 42 MET B N 1
ATOM 1958 C CA . MET B 1 42 ? -10.461 20.844 7.379 1 97.06 42 MET B CA 1
ATOM 1959 C C . MET B 1 42 ? -11.203 22.125 7.008 1 97.06 42 MET B C 1
ATOM 1961 O O . MET B 1 42 ? -12.43 22.125 6.898 1 97.06 42 MET B O 1
ATOM 1965 N N . GLN B 1 43 ? -10.469 23.172 6.809 1 97.38 43 GLN B N 1
ATOM 1966 C CA . GLN B 1 43 ? -11.078 24.453 6.434 1 97.38 43 GLN B CA 1
ATOM 1967 C C . GLN B 1 43 ? -11.758 24.359 5.07 1 97.38 43 GLN B C 1
ATOM 1969 O O . GLN B 1 43 ? -12.883 24.828 4.898 1 97.38 43 GLN B O 1
ATOM 1974 N N . ALA B 1 44 ? -11.086 23.719 4.105 1 98 44 ALA B N 1
ATOM 1975 C CA . ALA B 1 44 ? -11.648 23.562 2.768 1 98 44 ALA B CA 1
ATOM 1976 C C . ALA B 1 44 ? -12.891 22.672 2.791 1 98 44 ALA B C 1
ATOM 1978 O O . ALA B 1 44 ? -13.875 22.953 2.113 1 98 44 ALA B O 1
ATOM 1979 N N . VAL B 1 45 ? -12.867 21.609 3.6 1 98.25 45 VAL B N 1
ATOM 1980 C CA . VAL B 1 45 ? -13.984 20.688 3.717 1 98.25 45 VAL B CA 1
ATOM 1981 C C . VAL B 1 45 ? -15.188 21.406 4.336 1 98.25 45 VAL B C 1
ATOM 1983 O O . VAL B 1 45 ? -16.312 21.297 3.834 1 98.25 45 VAL B O 1
ATOM 1986 N N . ALA B 1 46 ? -14.906 22.141 5.438 1 98.25 46 ALA B N 1
ATOM 1987 C CA . ALA B 1 46 ? -15.961 22.891 6.109 1 98.25 46 ALA B CA 1
ATOM 1988 C C . ALA B 1 46 ? -16.625 23.875 5.152 1 98.25 46 ALA B C 1
ATOM 1990 O O . ALA B 1 46 ? -17.844 23.953 5.082 1 98.25 46 ALA B O 1
ATOM 1991 N N . SER B 1 47 ? -15.797 24.578 4.41 1 98.06 47 SER B N 1
ATOM 1992 C CA . SER B 1 47 ? -16.297 25.562 3.451 1 98.06 47 SER B CA 1
ATOM 1993 C C . SER B 1 47 ? -17.156 24.906 2.381 1 98.06 47 SER B C 1
ATOM 1995 O O . SER B 1 47 ? -18.266 25.359 2.094 1 98.06 47 SER B O 1
ATOM 1997 N N . ARG B 1 48 ? -16.703 23.812 1.828 1 97.5 48 ARG B N 1
ATOM 1998 C CA . ARG B 1 48 ? -17.453 23.094 0.793 1 97.5 48 ARG B CA 1
ATOM 1999 C C . ARG B 1 48 ? -18.766 22.547 1.337 1 97.5 48 ARG B C 1
ATOM 2001 O O . ARG B 1 48 ? -19.766 22.5 0.619 1 97.5 48 ARG B O 1
ATOM 2008 N N . ALA B 1 49 ? -18.75 22.188 2.59 1 98 49 ALA B N 1
ATOM 2009 C CA . ALA B 1 49 ? -19.922 21.609 3.236 1 98 49 ALA B CA 1
ATOM 2010 C C . ALA B 1 49 ? -20.875 22.703 3.723 1 98 49 ALA B C 1
ATOM 2012 O O . ALA B 1 49 ? -21.969 22.422 4.188 1 98 49 ALA B O 1
ATOM 2013 N N . GLU B 1 50 ? -20.391 23.953 3.693 1 97.62 50 GLU B N 1
ATOM 2014 C CA . GLU B 1 50 ? -21.141 25.094 4.215 1 97.62 50 GLU B CA 1
ATOM 2015 C C . GLU B 1 50 ? -21.438 24.938 5.703 1 97.62 50 GLU B C 1
ATOM 2017 O O . GLU B 1 50 ? -22.562 25.125 6.152 1 97.62 50 GLU B O 1
ATOM 2022 N N . ILE B 1 51 ? -20.469 24.484 6.363 1 96.5 51 ILE B N 1
ATOM 2023 C CA . ILE B 1 51 ? -20.469 24.344 7.812 1 96.5 51 ILE B CA 1
ATOM 2024 C C . ILE B 1 51 ? -19.359 25.203 8.422 1 96.5 51 ILE B C 1
ATOM 2026 O O . ILE B 1 51 ? -18.266 25.297 7.867 1 96.5 51 ILE B O 1
ATOM 2030 N N . GLY B 1 52 ? -19.672 25.906 9.531 1 95.94 52 GLY B N 1
ATOM 2031 C CA . GLY B 1 52 ? -18.625 26.656 10.211 1 95.94 52 GLY B CA 1
ATOM 2032 C C . GLY B 1 52 ? -17.469 25.797 10.664 1 95.94 52 GLY B C 1
ATOM 2033 O O . GLY B 1 52 ? -17.656 24.656 11.102 1 95.94 52 GLY B O 1
ATOM 2034 N N . PRO B 1 53 ? -16.219 26.297 10.5 1 95.31 53 PRO B N 1
ATOM 2035 C CA . PRO B 1 53 ? -15.039 25.516 10.875 1 95.31 53 PRO B CA 1
ATOM 2036 C C . PRO B 1 53 ? -15.109 25 12.312 1 95.31 53 PRO B C 1
ATOM 2038 O O . PRO B 1 53 ? -14.727 23.859 12.578 1 95.31 53 PRO B O 1
ATOM 2041 N N . ALA B 1 54 ? -15.602 25.828 13.211 1 95.38 54 ALA B N 1
ATOM 2042 C CA . ALA B 1 54 ? -15.703 25.406 14.609 1 95.38 54 ALA B CA 1
ATOM 2043 C C . ALA B 1 54 ? -16.625 24.203 14.75 1 95.38 54 ALA B C 1
ATOM 2045 O O . ALA B 1 54 ? -16.312 23.266 15.484 1 95.38 54 ALA B O 1
ATOM 2046 N N . THR B 1 55 ? -17.672 24.266 14.078 1 95.5 55 THR B N 1
ATOM 2047 C CA . THR B 1 55 ? -18.609 23.141 14.086 1 95.5 55 THR B CA 1
ATOM 2048 C C . THR B 1 55 ? -17.984 21.906 13.469 1 95.5 55 THR B C 1
ATOM 2050 O O . THR B 1 55 ? -18.125 20.797 14.008 1 95.5 55 THR B O 1
ATOM 2053 N N . ALA B 1 56 ? -17.328 22.062 12.336 1 97.06 56 ALA B N 1
ATOM 2054 C CA . ALA B 1 56 ? -16.672 20.938 11.672 1 97.06 56 ALA B CA 1
ATOM 2055 C C . ALA B 1 56 ? -15.68 20.25 12.602 1 97.06 56 ALA B C 1
ATOM 2057 O O . ALA B 1 56 ? -15.641 19.016 12.68 1 97.06 56 ALA B O 1
ATOM 2058 N N . TYR B 1 57 ? -14.945 21.016 13.375 1 96.62 57 TYR B N 1
ATOM 2059 C CA . TYR B 1 57 ? -13.914 20.484 14.258 1 96.62 57 TYR B CA 1
ATOM 2060 C C . TYR B 1 57 ? -14.531 19.797 15.469 1 96.62 57 TYR B C 1
ATOM 2062 O O . TYR B 1 57 ? -13.883 18.984 16.125 1 96.62 57 TYR B O 1
ATOM 2070 N N . ARG B 1 58 ? -15.844 20.156 15.766 1 95.75 58 ARG B N 1
ATOM 2071 C CA . ARG B 1 58 ? -16.562 19.438 16.828 1 95.75 58 ARG B CA 1
ATOM 2072 C C . ARG B 1 58 ? -16.906 18.016 16.391 1 95.75 58 ARG B C 1
ATOM 2074 O O . ARG B 1 58 ? -16.953 17.109 17.234 1 95.75 58 ARG B O 1
ATOM 2081 N N . TYR B 1 59 ? -17.062 17.891 15.102 1 95.44 59 TYR B N 1
ATOM 2082 C CA . TYR B 1 59 ? -17.422 16.578 14.578 1 95.44 59 TYR B CA 1
ATOM 2083 C C . TYR B 1 59 ? -16.172 15.727 14.352 1 95.44 59 TYR B C 1
ATOM 2085 O O . TYR B 1 59 ? -16.156 14.539 14.688 1 95.44 59 TYR B O 1
ATOM 2093 N N . TYR B 1 60 ? -15.18 16.328 13.719 1 97.06 60 TYR B N 1
ATOM 2094 C CA . TYR B 1 60 ? -13.93 15.633 13.391 1 97.06 60 TYR B CA 1
ATOM 2095 C C . TYR B 1 60 ? -12.727 16.484 13.781 1 97.06 60 TYR B C 1
ATOM 2097 O O . TYR B 1 60 ? -12.656 17.672 13.453 1 97.06 60 TYR B O 1
ATOM 2105 N N . SER B 1 61 ? -11.719 15.82 14.383 1 96.31 61 SER B N 1
ATOM 2106 C CA . SER B 1 61 ? -10.578 16.547 14.945 1 96.31 61 SER B CA 1
ATOM 2107 C C . SER B 1 61 ? -9.562 16.891 13.859 1 96.31 61 SER B C 1
ATOM 2109 O O . SER B 1 61 ? -8.68 17.719 14.078 1 96.31 61 SER B O 1
ATOM 2111 N N . SER B 1 62 ? -9.672 16.172 12.688 1 96.06 62 SER B N 1
ATOM 2112 C CA . SER B 1 62 ? -8.742 16.406 11.586 1 96.06 62 SER B CA 1
ATOM 2113 C C . SER B 1 62 ? -9.367 16.031 10.242 1 96.06 62 SER B C 1
ATOM 2115 O O . SER B 1 62 ? -10.398 15.352 10.203 1 96.06 62 SER B O 1
ATOM 2117 N N . VAL B 1 63 ? -8.797 16.469 9.242 1 96 63 VAL B N 1
ATOM 2118 C CA . VAL B 1 63 ? -9.266 16.109 7.91 1 96 63 VAL B CA 1
ATOM 2119 C C . VAL B 1 63 ? -9.109 14.609 7.695 1 96 63 VAL B C 1
ATOM 2121 O O . VAL B 1 63 ? -9.93 13.977 7.023 1 96 63 VAL B O 1
ATOM 2124 N N . ASP B 1 64 ? -8.141 13.984 8.312 1 94.94 64 ASP B N 1
ATOM 2125 C CA . ASP B 1 64 ? -7.949 12.539 8.211 1 94.94 64 ASP B CA 1
ATOM 2126 C C . ASP B 1 64 ? -9.117 11.781 8.852 1 94.94 64 ASP B C 1
ATOM 2128 O O . ASP B 1 64 ? -9.508 10.719 8.367 1 94.94 64 ASP B O 1
ATOM 2132 N N . ASP B 1 65 ? -9.625 12.375 9.859 1 97.06 65 ASP B N 1
ATOM 2133 C CA . ASP B 1 65 ? -10.773 11.75 10.508 1 97.06 65 ASP B CA 1
ATOM 2134 C C . ASP B 1 65 ? -12 11.766 9.594 1 97.06 65 ASP B C 1
ATOM 2136 O O . ASP B 1 65 ? -12.766 10.805 9.562 1 97.06 65 ASP B O 1
ATOM 2140 N N . VAL B 1 66 ? -12.164 12.906 8.891 1 97.56 66 VAL B N 1
ATOM 2141 C CA . VAL B 1 66 ? -13.273 12.992 7.949 1 97.56 66 VAL B CA 1
ATOM 2142 C C . VAL B 1 66 ? -13.07 12 6.809 1 97.56 66 VAL B C 1
ATOM 2144 O O . VAL B 1 66 ? -14 11.297 6.41 1 97.56 66 VAL B O 1
ATOM 2147 N N . LEU B 1 67 ? -11.859 11.938 6.352 1 97.31 67 LEU B N 1
ATOM 2148 C CA . LEU B 1 67 ? -11.523 11.016 5.273 1 97.31 67 LEU B CA 1
ATOM 2149 C C . LEU B 1 67 ? -11.766 9.57 5.699 1 97.31 67 LEU B C 1
ATOM 2151 O O . LEU B 1 67 ? -12.297 8.766 4.93 1 97.31 67 LEU B O 1
ATOM 2155 N N . ALA B 1 68 ? -11.352 9.266 6.898 1 97.94 68 ALA B N 1
ATOM 2156 C CA . ALA B 1 68 ? -11.562 7.914 7.414 1 97.94 68 ALA B CA 1
ATOM 2157 C C . ALA B 1 68 ? -13.047 7.562 7.457 1 97.94 68 ALA B C 1
ATOM 2159 O O . ALA B 1 68 ? -13.438 6.449 7.102 1 97.94 68 ALA B O 1
ATOM 2160 N N . ALA B 1 69 ? -13.812 8.523 7.895 1 98.12 69 ALA B N 1
ATOM 2161 C CA . ALA B 1 69 ? -15.25 8.297 7.934 1 98.12 69 ALA B CA 1
ATOM 2162 C C . ALA B 1 69 ? -15.812 8.094 6.527 1 98.12 69 ALA B C 1
ATOM 2164 O O . ALA B 1 69 ? -16.672 7.246 6.3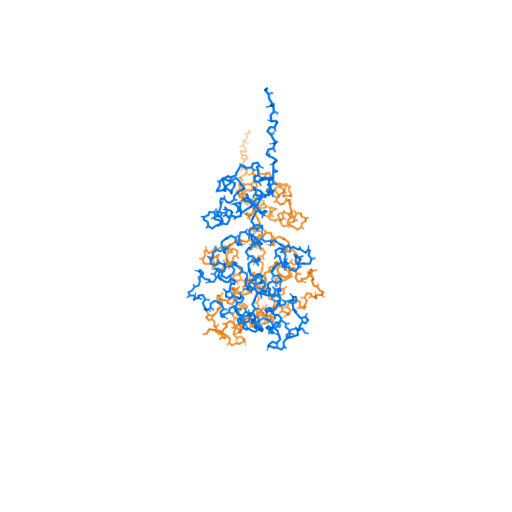16 1 98.12 69 ALA B O 1
ATOM 2165 N N . TYR B 1 70 ? -15.344 8.891 5.625 1 98.19 70 TYR B N 1
ATOM 2166 C CA . TYR B 1 70 ? -15.758 8.742 4.234 1 98.19 70 TYR B CA 1
ATOM 2167 C C . TYR B 1 70 ? -15.375 7.367 3.693 1 98.19 70 TYR B C 1
ATOM 2169 O O . TYR B 1 70 ? -16.203 6.672 3.104 1 98.19 70 TYR B O 1
ATOM 2177 N N . VAL B 1 71 ? -14.156 6.902 3.902 1 98.31 71 VAL B N 1
ATOM 2178 C CA . VAL B 1 71 ? -13.656 5.613 3.438 1 98.31 71 VAL B CA 1
ATOM 2179 C C . VAL B 1 71 ? -14.484 4.484 4.055 1 98.31 71 VAL B C 1
ATOM 2181 O O . VAL B 1 71 ? -14.867 3.539 3.361 1 98.31 71 VAL B O 1
ATOM 2184 N N . LEU B 1 72 ? -14.742 4.637 5.328 1 98.5 72 LEU B N 1
ATOM 2185 C CA . LEU B 1 72 ? -15.562 3.637 5.996 1 98.5 72 LEU B CA 1
ATOM 2186 C C . LEU B 1 72 ? -16.938 3.52 5.328 1 98.5 72 LEU B C 1
ATOM 2188 O O . LEU B 1 72 ? -17.422 2.412 5.102 1 98.5 72 LEU B O 1
ATOM 2192 N N . SER B 1 73 ? -17.5 4.664 4.98 1 98.31 73 SER B N 1
ATOM 2193 C CA . SER B 1 73 ? -18.812 4.648 4.348 1 98.31 73 SER B CA 1
ATOM 2194 C C . SER B 1 73 ? -18.781 3.92 3.008 1 98.31 73 SER B C 1
ATOM 2196 O O . SER B 1 73 ? -19.734 3.234 2.639 1 98.31 73 SER B O 1
ATOM 2198 N N . VAL B 1 74 ? -17.719 4.039 2.254 1 98.5 74 VAL B N 1
ATOM 2199 C CA . VAL B 1 74 ? -17.578 3.367 0.967 1 98.5 74 VAL B CA 1
ATOM 2200 C C . VAL B 1 74 ? -17.406 1.865 1.186 1 98.5 74 VAL B C 1
ATOM 2202 O O . VAL B 1 74 ? -18.047 1.055 0.515 1 98.5 74 VAL B O 1
ATOM 2205 N N . VAL B 1 75 ? -16.609 1.474 2.168 1 98.75 75 VAL B N 1
ATOM 2206 C CA . VAL B 1 75 ? -16.359 0.07 2.471 1 98.75 75 VAL B CA 1
ATOM 2207 C C . VAL B 1 75 ? -17.641 -0.593 2.982 1 98.75 75 VAL B C 1
ATOM 2209 O O . VAL B 1 75 ? -17.891 -1.764 2.691 1 98.75 75 VAL B O 1
ATOM 2212 N N . GLU B 1 76 ? -18.391 0.18 3.705 1 98.69 76 GLU B N 1
ATOM 2213 C CA . GLU B 1 76 ? -19.656 -0.351 4.195 1 98.69 76 GLU B CA 1
ATOM 2214 C C . GLU B 1 76 ? -20.625 -0.633 3.047 1 98.69 76 GLU B C 1
ATOM 2216 O O . GLU B 1 76 ? -21.406 -1.583 3.105 1 98.69 76 GLU B O 1
ATOM 2221 N N . GLN B 1 77 ? -20.562 0.193 2.014 1 98.62 77 GLN B N 1
ATOM 2222 C CA . GLN B 1 77 ? -21.344 -0.114 0.826 1 98.62 77 GLN B CA 1
ATOM 2223 C C . GLN B 1 77 ? -20.938 -1.461 0.232 1 98.62 77 GLN B C 1
ATOM 2225 O O . GLN B 1 77 ? -21.797 -2.246 -0.175 1 98.62 77 GLN B O 1
ATOM 2230 N N . LEU B 1 78 ? -19.672 -1.764 0.188 1 98.81 78 LEU B N 1
ATOM 2231 C CA . LEU B 1 78 ? -19.172 -3.039 -0.311 1 98.81 78 LEU B CA 1
ATOM 2232 C C . LEU B 1 78 ? -19.625 -4.191 0.577 1 98.81 78 LEU B C 1
ATOM 2234 O O . LEU B 1 78 ? -20.062 -5.23 0.078 1 98.81 78 LEU B O 1
ATOM 2238 N N . ARG B 1 79 ? -19.484 -3.934 1.881 1 98.75 79 ARG B N 1
ATOM 2239 C CA . ARG B 1 79 ? -19.906 -4.938 2.85 1 98.75 79 ARG B CA 1
ATOM 2240 C C . ARG B 1 79 ? -21.391 -5.258 2.693 1 98.75 79 ARG B C 1
ATOM 2242 O O . ARG B 1 79 ? -21.781 -6.43 2.643 1 98.75 79 ARG B O 1
ATOM 2249 N N . ASP B 1 80 ? -22.172 -4.227 2.549 1 98.69 80 ASP B N 1
ATOM 2250 C CA . ASP B 1 80 ? -23.625 -4.418 2.424 1 98.69 80 ASP B CA 1
ATOM 2251 C C . ASP B 1 80 ? -23.969 -5.152 1.132 1 98.69 80 ASP B C 1
ATOM 2253 O O . ASP B 1 80 ? -24.875 -5.988 1.111 1 98.69 80 ASP B O 1
ATOM 2257 N N . PHE B 1 81 ? -23.281 -4.836 0.089 1 98.69 81 PHE B N 1
ATOM 2258 C CA . PHE B 1 81 ? -23.453 -5.547 -1.174 1 98.69 81 PHE B CA 1
ATOM 2259 C C . PHE B 1 81 ? -23.156 -7.031 -1 1 98.69 81 PHE B C 1
ATOM 2261 O O . PHE B 1 81 ? -23.938 -7.879 -1.449 1 98.69 81 PHE B O 1
ATOM 2268 N N . SER B 1 82 ? -22.031 -7.367 -0.339 1 98.56 82 SER B N 1
ATOM 2269 C CA . SER B 1 82 ? -21.625 -8.75 -0.117 1 98.56 82 SER B CA 1
ATOM 2270 C C . SER B 1 82 ? -22.656 -9.508 0.704 1 98.56 82 SER B C 1
ATOM 2272 O O . SER B 1 82 ? -23.031 -10.633 0.355 1 98.56 82 SER B O 1
ATOM 2274 N N . LEU B 1 83 ? -23.188 -8.852 1.732 1 97.5 83 LEU B N 1
ATOM 2275 C CA . LEU B 1 83 ? -24.109 -9.484 2.67 1 97.5 83 LEU B CA 1
ATOM 2276 C C . LEU B 1 83 ? -25.484 -9.695 2.029 1 97.5 83 LEU B C 1
ATOM 2278 O O . LEU B 1 83 ? -26.203 -10.609 2.402 1 97.5 83 LEU B O 1
ATOM 2282 N N . ALA B 1 84 ? -25.75 -8.883 1.075 1 97.94 84 ALA B N 1
ATOM 2283 C CA . ALA B 1 84 ? -27.062 -8.945 0.448 1 97.94 84 ALA B CA 1
ATOM 2284 C C . ALA B 1 84 ? -27.078 -9.938 -0.712 1 97.94 84 ALA B C 1
ATOM 2286 O O . ALA B 1 84 ? -28.141 -10.305 -1.208 1 97.94 84 ALA B O 1
ATOM 2287 N N . SER B 1 85 ? -25.922 -10.344 -1.141 1 97.25 85 SER B N 1
ATOM 2288 C CA . SER B 1 85 ? -25.844 -11.195 -2.322 1 97.25 85 SER B CA 1
ATOM 2289 C C . SER B 1 85 ? -26.266 -12.625 -2.006 1 97.25 85 SER B C 1
ATOM 2291 O O . SER B 1 85 ? -25.953 -13.156 -0.938 1 97.25 85 SER B O 1
ATOM 2293 N N . SER B 1 86 ? -26.906 -13.266 -2.93 1 95.69 86 SER B N 1
ATOM 2294 C CA . SER B 1 86 ? -27.297 -14.664 -2.777 1 95.69 86 SER B CA 1
ATOM 2295 C C . SER B 1 86 ? -26.281 -15.594 -3.436 1 95.69 86 SER B C 1
ATOM 2297 O O . SER B 1 86 ? -26.344 -16.812 -3.264 1 95.69 86 SER B O 1
ATOM 2299 N N . ALA B 1 87 ? -25.328 -15.008 -4.152 1 97 87 ALA B N 1
ATOM 2300 C CA . ALA B 1 87 ? -24.297 -15.812 -4.801 1 97 87 ALA B CA 1
ATOM 2301 C C . ALA B 1 87 ? -23.344 -16.422 -3.771 1 97 87 ALA B C 1
ATOM 2303 O O . ALA B 1 87 ? -23.281 -15.961 -2.629 1 97 87 ALA B O 1
ATOM 2304 N N . GLN B 1 88 ? -22.766 -17.547 -4.168 1 96.25 88 GLN B N 1
ATOM 2305 C CA . GLN B 1 88 ? -21.766 -18.203 -3.33 1 96.25 88 GLN B CA 1
ATOM 2306 C C . GLN B 1 88 ? -20.531 -18.578 -4.141 1 96.25 88 GLN B C 1
ATOM 2308 O O . GLN B 1 88 ? -20.547 -18.531 -5.371 1 96.25 88 GLN B O 1
ATOM 2313 N N . GLY B 1 89 ? -19.453 -18.812 -3.461 1 96.56 89 GLY B N 1
ATOM 2314 C CA . GLY B 1 89 ? -18.25 -19.297 -4.121 1 96.56 89 GLY B CA 1
ATOM 2315 C C . GLY B 1 89 ? -17.656 -18.281 -5.082 1 96.56 89 GLY B C 1
ATOM 2316 O O . GLY B 1 89 ? -17.672 -17.078 -4.816 1 96.56 89 GLY B O 1
ATOM 2317 N N . ARG B 1 90 ? -17.141 -18.734 -6.168 1 96.94 90 ARG B N 1
ATOM 2318 C CA . ARG B 1 90 ? -16.438 -17.922 -7.152 1 96.94 90 ARG B CA 1
ATOM 2319 C C . ARG B 1 90 ? -17.359 -16.844 -7.73 1 96.94 90 ARG B C 1
ATOM 2321 O O . ARG B 1 90 ? -16.953 -15.695 -7.898 1 96.94 90 ARG B O 1
ATOM 2328 N N . PRO B 1 91 ? -18.641 -17.125 -7.969 1 97.81 91 PRO B N 1
ATOM 2329 C CA . PRO B 1 91 ? -19.531 -16.078 -8.477 1 97.81 91 PRO B CA 1
ATOM 2330 C C . PRO B 1 91 ? -19.656 -14.906 -7.516 1 97.81 91 PRO B C 1
ATOM 2332 O O . PRO B 1 91 ? -19.688 -13.75 -7.949 1 97.81 91 PRO B O 1
ATOM 2335 N N . LEU B 1 92 ? -19.719 -15.188 -6.215 1 98.56 92 LEU B N 1
ATOM 2336 C CA . LEU B 1 92 ? -19.797 -14.109 -5.234 1 98.56 92 LEU B CA 1
ATOM 2337 C C . LEU B 1 92 ? -18.5 -13.297 -5.219 1 98.56 92 LEU B C 1
ATOM 2339 O O . LEU B 1 92 ? -18.531 -12.07 -5.156 1 98.56 92 LEU B O 1
ATOM 2343 N N . PHE B 1 93 ? -17.375 -13.992 -5.285 1 98.75 93 PHE B N 1
ATOM 2344 C CA . PHE B 1 93 ? -16.078 -13.328 -5.305 1 98.75 93 PHE B CA 1
ATOM 2345 C C . PHE B 1 93 ? -15.969 -12.391 -6.504 1 98.75 93 PHE B C 1
ATOM 2347 O O . PHE B 1 93 ? -15.602 -11.219 -6.352 1 98.75 93 PHE B O 1
ATOM 2354 N N . ASP B 1 94 ? -16.359 -12.875 -7.668 1 98.38 94 ASP B N 1
ATOM 2355 C CA . ASP B 1 94 ? -16.266 -12.086 -8.891 1 98.38 94 ASP B CA 1
ATOM 2356 C C . ASP B 1 94 ? -17.188 -10.859 -8.82 1 98.38 94 ASP B C 1
ATOM 2358 O O . ASP B 1 94 ? -16.797 -9.766 -9.227 1 98.38 94 ASP B O 1
ATOM 2362 N N . ALA B 1 95 ? -18.344 -11.07 -8.297 1 98.62 95 ALA B N 1
ATOM 2363 C CA . ALA B 1 95 ? -19.297 -9.969 -8.156 1 98.62 95 ALA B CA 1
ATOM 2364 C C . ALA B 1 95 ? -18.75 -8.906 -7.207 1 98.62 95 ALA B C 1
ATOM 2366 O O . ALA B 1 95 ? -18.938 -7.707 -7.438 1 98.62 95 ALA B O 1
ATOM 2367 N N . LEU B 1 96 ? -18.125 -9.352 -6.16 1 98.88 96 LEU B N 1
ATOM 2368 C CA . LEU B 1 96 ? -17.562 -8.414 -5.191 1 98.88 96 LEU B CA 1
ATOM 2369 C C . LEU B 1 96 ? -16.438 -7.594 -5.812 1 98.88 96 LEU B C 1
ATOM 2371 O O . LEU B 1 96 ? -16.344 -6.383 -5.598 1 98.88 96 LEU B O 1
ATOM 2375 N N . VAL B 1 97 ? -15.531 -8.234 -6.562 1 98.81 97 VAL B N 1
ATOM 2376 C CA . VAL B 1 97 ? -14.43 -7.535 -7.219 1 98.81 97 VAL B CA 1
ATOM 2377 C C . VAL B 1 97 ? -14.984 -6.504 -8.195 1 98.81 97 VAL B C 1
ATOM 2379 O O . VAL B 1 97 ? -14.516 -5.363 -8.234 1 98.81 97 VAL B O 1
ATOM 2382 N N . ASP B 1 98 ? -16.016 -6.895 -8.914 1 98.62 98 ASP B N 1
ATOM 2383 C CA . ASP B 1 98 ? -16.641 -5.969 -9.852 1 98.62 98 ASP B CA 1
ATOM 2384 C C . ASP B 1 98 ? -17.234 -4.762 -9.117 1 98.62 98 ASP B C 1
ATOM 2386 O O . ASP B 1 98 ? -17.047 -3.621 -9.539 1 98.62 98 ASP B O 1
ATOM 2390 N N . LYS B 1 99 ? -17.906 -5.035 -8.047 1 98.81 99 LYS B N 1
ATOM 2391 C CA . LYS B 1 99 ? -18.516 -3.963 -7.258 1 98.81 99 LYS B CA 1
ATOM 2392 C C . LYS B 1 99 ? -17.438 -3.043 -6.68 1 98.81 99 LYS B C 1
ATOM 2394 O O . LYS B 1 99 ? -17.609 -1.823 -6.648 1 98.81 99 LYS B O 1
ATOM 2399 N N . TRP B 1 100 ? -16.359 -3.629 -6.23 1 98.88 100 TRP B N 1
ATOM 2400 C CA . TRP B 1 100 ? -15.25 -2.854 -5.68 1 98.88 100 TRP B CA 1
ATOM 2401 C C . TRP B 1 100 ? -14.664 -1.914 -6.73 1 98.88 100 TRP B C 1
ATOM 2403 O O . TRP B 1 100 ? -14.484 -0.721 -6.473 1 98.88 100 TRP B O 1
ATOM 2413 N N . VAL B 1 101 ? -14.453 -2.402 -7.914 1 98.75 101 VAL B N 1
ATOM 2414 C CA . VAL B 1 101 ? -13.914 -1.581 -8.992 1 98.75 101 VAL B CA 1
ATOM 2415 C C . VAL B 1 101 ? -14.922 -0.502 -9.383 1 98.75 101 VAL B C 1
ATOM 2417 O O . VAL B 1 101 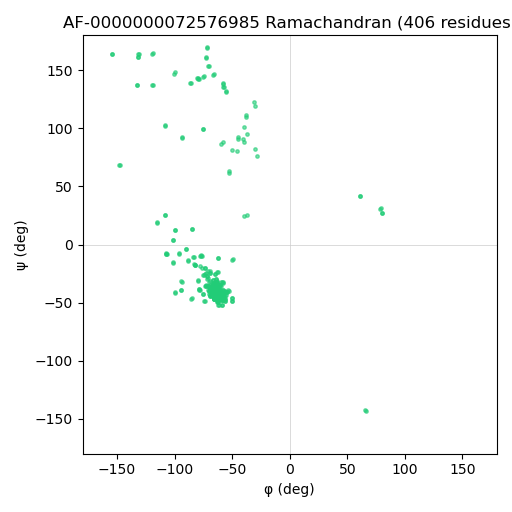? -14.539 0.625 -9.703 1 98.75 101 VAL B O 1
ATOM 2420 N N . ASP B 1 102 ? -16.219 -0.818 -9.289 1 98.38 102 ASP B N 1
ATOM 2421 C CA . ASP B 1 102 ? -17.25 0.183 -9.516 1 98.38 102 ASP B CA 1
ATOM 2422 C C . ASP B 1 102 ? -17.156 1.32 -8.5 1 98.38 102 ASP B C 1
ATOM 2424 O O . ASP B 1 102 ? -17.203 2.496 -8.867 1 98.38 102 ASP B O 1
ATOM 2428 N N . LEU B 1 103 ? -17 0.94 -7.285 1 98.62 103 LEU B N 1
ATOM 2429 C CA . LEU B 1 103 ? -16.906 1.942 -6.23 1 98.62 103 LEU B CA 1
ATOM 2430 C C . LEU B 1 103 ? -15.648 2.787 -6.402 1 98.62 103 LEU B C 1
ATOM 2432 O O . LEU B 1 103 ? -15.672 3.998 -6.172 1 98.62 103 LEU B O 1
ATOM 2436 N N . LEU B 1 104 ? -14.602 2.176 -6.867 1 98.25 104 LEU B N 1
ATOM 2437 C CA . LEU B 1 104 ? -13.336 2.879 -7.012 1 98.25 104 LEU B CA 1
ATOM 2438 C C . LEU B 1 104 ? -13.391 3.877 -8.164 1 98.25 104 LEU B C 1
ATOM 2440 O O . LEU B 1 104 ? -12.672 4.875 -8.164 1 98.25 104 LEU B O 1
ATOM 2444 N N . ALA B 1 105 ? -14.25 3.613 -9.172 1 96.88 105 ALA B N 1
ATOM 2445 C CA . ALA B 1 105 ? -14.422 4.559 -10.273 1 96.88 105 ALA B CA 1
ATOM 2446 C C . ALA B 1 105 ? -14.867 5.922 -9.766 1 96.88 105 ALA B C 1
ATOM 2448 O O . ALA B 1 105 ? -14.445 6.957 -10.281 1 96.88 105 ALA B O 1
ATOM 2449 N N . GLU B 1 106 ? -15.602 5.867 -8.734 1 95.62 106 GLU B N 1
ATOM 2450 C CA . GLU B 1 106 ? -16.125 7.109 -8.18 1 95.62 106 GLU B CA 1
ATOM 2451 C C . GLU B 1 106 ? -15.312 7.574 -6.98 1 95.62 106 GLU B C 1
ATOM 2453 O O . GLU B 1 106 ? -14.984 8.758 -6.867 1 95.62 106 GLU B O 1
ATOM 2458 N N . HIS B 1 107 ? -14.922 6.688 -6.133 1 97.75 107 HIS B N 1
ATOM 2459 C CA . HIS B 1 107 ? -14.43 7.055 -4.809 1 97.75 107 HIS B CA 1
ATOM 2460 C C . HIS B 1 107 ? -12.922 6.875 -4.707 1 97.75 107 HIS B C 1
ATOM 2462 O O . HIS B 1 107 ? -12.305 7.277 -3.719 1 97.75 107 HIS B O 1
ATOM 2468 N N . GLY B 1 108 ? -12.312 6.266 -5.746 1 96.94 108 GLY B N 1
ATOM 2469 C CA . GLY B 1 108 ? -10.906 5.887 -5.742 1 96.94 108 GLY B CA 1
ATOM 2470 C C . GLY B 1 108 ? -9.984 7.02 -5.332 1 96.94 108 GLY B C 1
ATOM 2471 O O . GLY B 1 108 ? -9.133 6.852 -4.457 1 96.94 108 GLY B O 1
ATOM 2472 N N . PRO B 1 109 ? -10.156 8.18 -5.91 1 94.06 109 PRO B N 1
ATOM 2473 C CA . PRO B 1 109 ? -9.281 9.312 -5.598 1 94.06 109 PRO B CA 1
ATOM 2474 C C . PRO B 1 109 ? -9.312 9.688 -4.121 1 94.06 109 PRO B C 1
ATOM 2476 O O . PRO B 1 109 ? -8.289 10.102 -3.562 1 94.06 109 PRO B O 1
ATOM 2479 N N . ALA B 1 110 ? -10.422 9.508 -3.482 1 95.88 110 ALA B N 1
ATOM 2480 C CA . ALA B 1 110 ? -10.516 9.812 -2.057 1 95.88 110 ALA B CA 1
ATOM 2481 C C . ALA B 1 110 ? -9.891 8.703 -1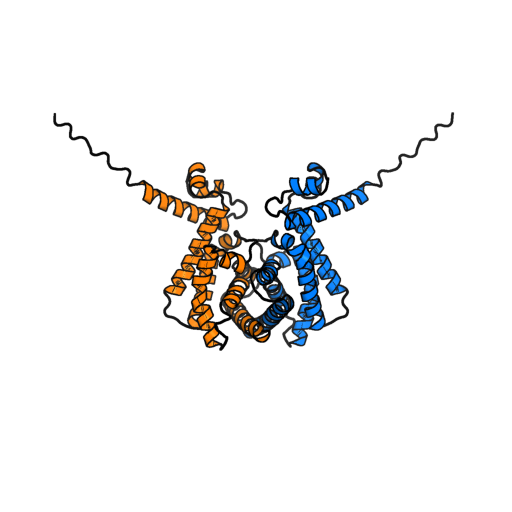.219 1 95.88 110 ALA B C 1
ATOM 2483 O O . ALA B 1 110 ? -9.195 8.969 -0.234 1 95.88 110 ALA B O 1
ATOM 2484 N N . LEU B 1 111 ? -10.094 7.465 -1.626 1 97.56 111 LEU B N 1
ATOM 2485 C CA . LEU B 1 111 ? -9.609 6.332 -0.848 1 97.56 111 LEU B CA 1
ATOM 2486 C C . LEU B 1 111 ? -8.086 6.312 -0.803 1 97.56 111 LEU B C 1
ATOM 2488 O O . LEU B 1 111 ? -7.492 5.988 0.228 1 97.56 111 LEU B O 1
ATOM 2492 N N . VAL B 1 112 ? -7.43 6.73 -1.896 1 96.62 112 VAL B N 1
ATOM 2493 C CA . VAL B 1 112 ? -5.977 6.613 -1.972 1 96.62 112 VAL B CA 1
ATOM 2494 C C . VAL B 1 112 ? -5.328 7.715 -1.133 1 96.62 112 VAL B C 1
ATOM 2496 O O . VAL B 1 112 ? -4.117 7.684 -0.889 1 96.62 112 VAL B O 1
ATOM 2499 N N . GLN B 1 113 ? -6.168 8.688 -0.643 1 95.19 113 GLN B N 1
ATOM 2500 C CA . GLN B 1 113 ? -5.621 9.766 0.179 1 95.19 113 GLN B CA 1
ATOM 2501 C C . GLN B 1 113 ? -5.297 9.266 1.586 1 95.19 113 GLN B C 1
ATOM 2503 O O . GLN B 1 113 ? -4.488 9.875 2.291 1 95.19 113 GLN B O 1
ATOM 2508 N N . LEU B 1 114 ? -6.027 8.219 1.958 1 92 114 LEU B N 1
ATOM 2509 C CA . LEU B 1 114 ? -5.797 7.645 3.279 1 92 114 LEU B CA 1
ATOM 2510 C C . LEU B 1 114 ? -4.801 6.496 3.201 1 92 114 LEU B C 1
ATOM 2512 O O . LEU B 1 114 ? -5.145 5.395 2.766 1 92 114 LEU B O 1
ATOM 2516 N N . ARG B 1 115 ? -3.516 6.715 3.373 1 90.75 115 ARG B N 1
ATOM 2517 C CA . ARG B 1 115 ? -2.459 5.707 3.32 1 90.75 115 ARG B CA 1
ATOM 2518 C C . ARG B 1 115 ? -1.897 5.43 4.711 1 90.75 115 ARG B C 1
ATOM 2520 O O . ARG B 1 115 ? -1.062 6.188 5.211 1 90.75 115 ARG B O 1
ATOM 2527 N N . SER B 1 116 ? -2.293 4.375 5.285 1 94.62 116 SER B N 1
ATOM 2528 C CA . SER B 1 116 ? -1.861 4.059 6.641 1 94.62 116 SER B CA 1
ATOM 2529 C C . SER B 1 116 ? -0.454 3.469 6.652 1 94.62 116 SER B C 1
ATOM 2531 O O . SER B 1 116 ? -0.111 2.65 5.797 1 94.62 116 SER B O 1
ATOM 2533 N N . ARG B 1 117 ? 0.279 3.791 7.617 1 95 117 ARG B N 1
ATOM 2534 C CA . ARG B 1 117 ? 1.6 3.217 7.852 1 95 117 ARG B CA 1
ATOM 2535 C C . ARG B 1 117 ? 1.491 1.878 8.578 1 95 117 ARG B C 1
ATOM 2537 O O . ARG B 1 117 ? 2.455 1.111 8.625 1 95 117 ARG B O 1
ATOM 2544 N N . ARG B 1 118 ? 0.314 1.68 9.148 1 96.19 118 ARG B N 1
ATOM 2545 C CA . ARG B 1 118 ? 0.047 0.415 9.828 1 96.19 118 ARG B CA 1
ATOM 2546 C C . ARG B 1 118 ? -0.465 -0.634 8.844 1 96.19 118 ARG B C 1
ATOM 2548 O O . ARG B 1 118 ? -1.271 -0.327 7.965 1 96.19 118 ARG B O 1
ATOM 2555 N N . GLY B 1 119 ? 0.006 -1.869 9 1 97.81 119 GLY B N 1
ATOM 2556 C CA . GLY B 1 119 ? -0.379 -2.949 8.102 1 97.81 119 GLY B CA 1
ATOM 2557 C C . GLY B 1 119 ? -1.811 -3.41 8.305 1 97.81 119 GLY B C 1
ATOM 2558 O O . GLY B 1 119 ? -2.463 -3.02 9.273 1 97.81 119 GLY B O 1
ATOM 2559 N N . TYR B 1 120 ? -2.268 -4.207 7.398 1 98.5 120 TYR B N 1
ATOM 2560 C CA . TYR B 1 120 ? -3.615 -4.766 7.41 1 98.5 120 TYR B CA 1
ATOM 2561 C C . TYR B 1 120 ? -3.863 -5.566 8.68 1 98.5 120 TYR B C 1
ATOM 2563 O O . TYR B 1 120 ? -4.859 -5.352 9.375 1 98.5 120 TYR B O 1
ATOM 2571 N N . LEU B 1 121 ? -2.969 -6.504 8.984 1 98.75 121 LEU B N 1
ATOM 2572 C CA . LEU B 1 121 ? -3.152 -7.41 10.109 1 98.75 121 LEU B CA 1
ATOM 2573 C C . LEU B 1 121 ? -3.109 -6.652 11.43 1 98.75 121 LEU B C 1
ATOM 2575 O O . LEU B 1 121 ? -3.922 -6.906 12.328 1 98.75 121 LEU B O 1
ATOM 2579 N N . GLU B 1 122 ? -2.172 -5.738 11.531 1 98.62 122 GLU B N 1
ATOM 2580 C CA . GLU B 1 122 ? -2.094 -4.914 12.734 1 98.62 122 GLU B CA 1
ATOM 2581 C C . GLU B 1 122 ? -3.41 -4.188 12.992 1 98.62 122 GLU B C 1
ATOM 2583 O O . GLU B 1 122 ? -3.939 -4.227 14.109 1 98.62 122 GLU B O 1
ATOM 2588 N N . ARG B 1 123 ? -3.916 -3.568 11.953 1 98.5 123 ARG B N 1
ATOM 2589 C CA . ARG B 1 123 ? -5.152 -2.801 12.078 1 98.5 123 ARG B CA 1
ATOM 2590 C C . ARG B 1 123 ? -6.34 -3.719 12.336 1 98.5 123 ARG B C 1
ATOM 2592 O O . ARG B 1 123 ? -7.246 -3.373 13.094 1 98.5 123 ARG B O 1
ATOM 2599 N N . LEU B 1 124 ? -6.305 -4.855 11.695 1 98.69 124 LEU B N 1
ATOM 2600 C CA . LEU B 1 124 ? -7.363 -5.832 11.93 1 98.69 124 LEU B CA 1
ATOM 2601 C C . LEU B 1 124 ? -7.371 -6.281 13.383 1 98.69 124 LEU B C 1
ATOM 2603 O O . LEU B 1 124 ? -8.422 -6.258 14.039 1 98.69 124 LEU B O 1
ATOM 2607 N N . HIS B 1 125 ? -6.207 -6.664 13.898 1 98.56 125 HIS B N 1
ATOM 2608 C CA . HIS B 1 125 ? -6.074 -7.172 15.258 1 98.56 125 HIS B CA 1
ATOM 2609 C C . HIS B 1 125 ? -6.402 -6.09 16.281 1 98.56 125 HIS B C 1
ATOM 2611 O O . HIS B 1 125 ? -6.863 -6.395 17.391 1 98.56 125 HIS B O 1
ATOM 2617 N N . ASP B 1 126 ? -6.246 -4.816 15.914 1 98 126 ASP B N 1
ATOM 2618 C CA . ASP B 1 126 ? -6.52 -3.689 16.797 1 98 126 ASP B CA 1
ATOM 2619 C C . ASP B 1 126 ? -7.969 -3.225 16.672 1 98 126 ASP B C 1
ATOM 2621 O O . ASP B 1 126 ? -8.367 -2.242 17.312 1 98 126 ASP B O 1
ATOM 2625 N N . GLY B 1 127 ? -8.734 -3.814 15.766 1 98.25 127 GLY B N 1
ATOM 2626 C CA . GLY B 1 127 ? -10.156 -3.518 15.641 1 98.25 127 GLY B CA 1
ATOM 2627 C C . GLY B 1 127 ? -10.43 -2.236 14.883 1 98.25 127 GLY B C 1
ATOM 2628 O O . GLY B 1 127 ? -11.43 -1.557 15.133 1 98.25 127 GLY B O 1
ATOM 2629 N N . ASN B 1 128 ? -9.531 -1.878 14.008 1 98.38 128 ASN B N 1
ATOM 2630 C CA . ASN B 1 128 ? -9.781 -0.711 13.164 1 98.38 128 ASN B CA 1
ATOM 2631 C C . ASN B 1 128 ? -11.094 -0.843 12.398 1 98.38 128 ASN B C 1
ATOM 2633 O O . ASN B 1 128 ? -11.312 -1.835 11.695 1 98.38 128 ASN B O 1
ATOM 2637 N N . GLU B 1 129 ? -11.883 0.161 12.43 1 98.12 129 GLU B N 1
ATOM 2638 C CA . GLU B 1 129 ? -13.242 0.058 11.93 1 98.12 129 GLU B CA 1
ATOM 2639 C C . GLU B 1 129 ? -13.258 -0.163 10.422 1 98.12 129 GLU B C 1
ATOM 2641 O O . GLU B 1 129 ? -14.078 -0.928 9.906 1 98.12 129 GLU B O 1
ATOM 2646 N N . ILE B 1 130 ? -12.43 0.468 9.75 1 98.44 130 ILE B N 1
ATOM 2647 C CA . ILE B 1 130 ? -12.391 0.349 8.297 1 98.44 130 ILE B CA 1
ATOM 2648 C C . ILE B 1 130 ? -11.977 -1.067 7.906 1 98.44 130 ILE B C 1
ATOM 2650 O O . ILE B 1 130 ? -12.617 -1.695 7.059 1 98.44 130 ILE B O 1
ATOM 2654 N N . ILE B 1 131 ? -10.93 -1.604 8.539 1 98.62 131 ILE B N 1
ATOM 2655 C CA . ILE B 1 131 ? -10.367 -2.904 8.188 1 98.62 131 ILE B CA 1
ATOM 2656 C C . ILE B 1 131 ? -11.336 -4.012 8.602 1 98.62 131 ILE B C 1
ATOM 2658 O O . ILE B 1 131 ? -11.469 -5.023 7.91 1 98.62 131 ILE B O 1
ATOM 2662 N N . VAL B 1 132 ? -12.016 -3.826 9.711 1 98.69 132 VAL B N 1
ATOM 2663 C CA . VAL B 1 132 ? -13.031 -4.785 10.133 1 98.69 132 VAL B CA 1
ATOM 2664 C C . VAL B 1 132 ? -14.156 -4.824 9.109 1 98.69 132 VAL B C 1
ATOM 2666 O O . VAL B 1 132 ? -14.625 -5.902 8.734 1 98.69 132 VAL B O 1
ATOM 2669 N N . ALA B 1 133 ? -14.578 -3.654 8.617 1 98.75 133 ALA B N 1
ATOM 2670 C CA . ALA B 1 133 ? -15.609 -3.607 7.59 1 98.75 133 ALA B CA 1
ATOM 2671 C C . ALA B 1 133 ? -15.133 -4.266 6.301 1 98.75 133 ALA B C 1
ATOM 2673 O O . ALA B 1 133 ? -15.898 -4.953 5.621 1 98.75 133 ALA B O 1
ATOM 2674 N N . LEU B 1 134 ? -13.906 -4.043 5.953 1 98.62 134 LEU B N 1
ATOM 2675 C CA . LEU B 1 134 ? -13.328 -4.668 4.766 1 98.62 134 LEU B CA 1
ATOM 2676 C C . LEU B 1 134 ? -13.297 -6.184 4.91 1 98.62 134 LEU B C 1
ATOM 2678 O O . LEU B 1 134 ? -13.656 -6.91 3.98 1 98.62 134 LEU B O 1
ATOM 2682 N N . ARG B 1 135 ? -12.836 -6.598 6.09 1 98.75 135 ARG B N 1
ATOM 2683 C CA . ARG B 1 135 ? -12.852 -8.023 6.383 1 98.75 135 ARG B CA 1
ATOM 2684 C C . ARG B 1 135 ? -14.258 -8.594 6.234 1 98.75 135 ARG B C 1
ATOM 2686 O O . ARG B 1 135 ? -14.445 -9.648 5.629 1 98.75 135 ARG B O 1
ATOM 2693 N N . ASP B 1 136 ? -15.203 -7.898 6.742 1 98.56 136 ASP B N 1
ATOM 2694 C CA . ASP B 1 136 ? -16.578 -8.375 6.695 1 98.56 136 ASP B CA 1
ATOM 2695 C C . ASP B 1 136 ? -17.094 -8.445 5.258 1 98.56 136 ASP B C 1
ATOM 2697 O O . ASP B 1 136 ? -17.875 -9.344 4.914 1 98.56 136 ASP B O 1
ATOM 2701 N N . ALA B 1 137 ? -16.672 -7.52 4.453 1 98.81 137 ALA B N 1
ATOM 2702 C CA . ALA B 1 137 ? -17.078 -7.5 3.053 1 98.81 137 ALA B CA 1
ATOM 2703 C C . ALA B 1 137 ? -16.469 -8.672 2.285 1 98.81 137 ALA B C 1
ATOM 2705 O O . ALA B 1 137 ? -17.141 -9.281 1.445 1 98.81 137 ALA B O 1
ATOM 2706 N N . TRP B 1 138 ? -15.25 -9.055 2.596 1 98.75 138 TRP B N 1
ATOM 2707 C CA . TRP B 1 138 ? -14.469 -9.945 1.739 1 98.75 138 TRP B CA 1
ATOM 2708 C C . TRP B 1 138 ? -14.484 -11.367 2.277 1 98.75 138 TRP B C 1
ATOM 2710 O O . TRP B 1 138 ? -14.156 -12.312 1.559 1 98.75 138 TRP B O 1
ATOM 2720 N N . SER B 1 139 ? -14.883 -11.602 3.525 1 98.56 139 SER B N 1
ATOM 2721 C CA . SER B 1 139 ? -14.703 -12.891 4.191 1 98.56 139 SER B CA 1
ATOM 2722 C C . SER B 1 139 ? -15.461 -13.992 3.461 1 98.56 139 SER B C 1
ATOM 2724 O O . SER B 1 139 ? -14.867 -15.008 3.084 1 98.56 139 SER B O 1
ATOM 2726 N N . GLU B 1 140 ? -16.734 -13.773 3.215 1 98.25 140 GLU B N 1
ATOM 2727 C CA . GLU B 1 140 ? -17.516 -14.836 2.6 1 98.25 140 GLU B CA 1
ATOM 2728 C C . GLU B 1 140 ? -17.094 -15.07 1.151 1 98.25 140 GLU B C 1
ATOM 2730 O O . GLU B 1 140 ? -16.922 -16.203 0.725 1 98.25 140 GLU B O 1
ATOM 2735 N N . PRO B 1 141 ? -16.891 -14.023 0.362 1 98.69 141 PRO B N 1
ATOM 2736 C CA . PRO B 1 141 ? -16.406 -14.234 -1 1 98.69 141 PRO B CA 1
ATOM 2737 C C . PRO B 1 141 ? -15.07 -14.984 -1.033 1 98.69 141 PRO B C 1
ATOM 2739 O O . PRO B 1 141 ? -14.891 -15.891 -1.848 1 98.69 141 PRO B O 1
ATOM 2742 N N . VAL B 1 142 ? -14.164 -14.703 -0.13 1 98.75 142 VAL B N 1
ATOM 2743 C CA . VAL B 1 142 ? -12.844 -15.328 -0.115 1 98.75 142 VAL B CA 1
ATOM 2744 C C . VAL B 1 142 ? -12.961 -16.766 0.401 1 98.75 142 VAL B C 1
ATOM 2746 O O . VAL B 1 142 ? -12.328 -17.672 -0.14 1 98.75 142 VAL B O 1
ATOM 2749 N N . ARG B 1 143 ? -13.75 -16.922 1.437 1 98.12 143 ARG B N 1
ATOM 2750 C CA . ARG B 1 143 ? -13.977 -18.281 1.943 1 98.12 143 ARG B CA 1
ATOM 2751 C C . ARG B 1 143 ? -14.555 -19.172 0.86 1 98.12 143 ARG B C 1
ATOM 2753 O O . ARG B 1 143 ? -14.117 -20.312 0.696 1 98.12 143 ARG B O 1
ATOM 2760 N N . GLY B 1 144 ? -15.586 -18.656 0.186 1 97.81 144 GLY B N 1
ATOM 2761 C CA . GLY B 1 144 ? -16.172 -19.406 -0.917 1 97.81 144 GLY B CA 1
ATOM 2762 C C . GLY B 1 144 ? -15.164 -19.734 -2.01 1 97.81 144 GLY B C 1
ATOM 2763 O O . GLY B 1 144 ? -15.156 -20.844 -2.545 1 97.81 144 GLY B O 1
ATOM 2764 N N . LEU B 1 145 ? -14.336 -18.812 -2.344 1 97.81 145 LEU B N 1
ATOM 2765 C CA . LEU B 1 145 ? -13.289 -19.031 -3.338 1 97.81 145 LEU B CA 1
ATOM 2766 C C . LEU B 1 145 ? -12.312 -20.109 -2.877 1 97.81 145 LEU B C 1
ATOM 2768 O O . LEU B 1 145 ? -11.945 -20.984 -3.656 1 97.81 145 LEU B O 1
ATOM 2772 N N . LEU B 1 146 ? -11.867 -20.016 -1.61 1 98 146 LEU B N 1
ATOM 2773 C CA . LEU B 1 146 ? -10.969 -21.031 -1.054 1 98 146 LEU B CA 1
ATOM 2774 C C . LEU B 1 146 ? -11.578 -22.422 -1.17 1 98 146 LEU B C 1
ATOM 2776 O O . LEU B 1 146 ? -10.898 -23.359 -1.576 1 98 146 LEU B O 1
ATOM 2780 N N . ASP B 1 147 ? -12.82 -22.516 -0.918 1 96.94 147 ASP B N 1
ATOM 2781 C CA . ASP B 1 147 ? -13.523 -23.797 -1.011 1 96.94 147 ASP B CA 1
ATOM 2782 C C . ASP B 1 147 ? -13.547 -24.312 -2.449 1 96.94 147 ASP B C 1
ATOM 2784 O O . ASP B 1 147 ? -13.273 -25.484 -2.699 1 96.94 147 ASP B O 1
ATOM 2788 N N . ASP B 1 148 ? -13.844 -23.438 -3.281 1 96.38 148 ASP B N 1
ATOM 2789 C CA . ASP B 1 148 ? -13.953 -23.781 -4.691 1 96.38 148 ASP B CA 1
ATOM 2790 C C . ASP B 1 148 ? -12.633 -24.328 -5.23 1 96.38 148 ASP B C 1
ATOM 2792 O O . ASP B 1 148 ? -12.617 -25.219 -6.086 1 96.38 148 ASP B O 1
ATOM 2796 N N . VAL B 1 149 ? -11.523 -23.781 -4.73 1 93.81 149 VAL B N 1
ATOM 2797 C CA . VAL B 1 149 ? -10.242 -24.156 -5.312 1 93.81 149 VAL B CA 1
ATOM 2798 C C . VAL B 1 149 ? -9.539 -25.172 -4.422 1 93.81 149 VAL B C 1
ATOM 2800 O O . VAL B 1 149 ? -8.375 -25.516 -4.656 1 93.81 149 VAL B O 1
ATOM 2803 N N . GLY B 1 150 ? -10.148 -25.609 -3.365 1 95.44 150 GLY B N 1
ATOM 2804 C CA . GLY B 1 150 ? -9.672 -26.703 -2.52 1 95.44 150 GLY B CA 1
ATOM 2805 C C . GLY B 1 150 ? -8.57 -26.266 -1.564 1 95.44 150 GLY B C 1
ATOM 2806 O O . GLY B 1 150 ? -7.664 -27.047 -1.264 1 95.44 150 GLY B O 1
ATOM 2807 N N . LEU B 1 151 ? -8.617 -25.016 -1.146 1 96.88 151 LEU B N 1
ATOM 2808 C CA . LEU B 1 151 ? -7.641 -24.516 -0.186 1 96.88 151 LEU B CA 1
ATOM 2809 C C . LEU B 1 151 ? -8.227 -24.469 1.219 1 96.88 151 LEU B C 1
ATOM 2811 O O . LEU B 1 151 ? -9.438 -24.297 1.383 1 96.88 151 LEU B O 1
ATOM 2815 N N . PRO B 1 152 ? -7.418 -24.688 2.17 1 94.75 152 PRO B N 1
ATOM 2816 C CA . PRO B 1 152 ? -7.918 -24.812 3.541 1 94.75 152 PRO B CA 1
ATOM 2817 C C . PRO B 1 152 ? -8.516 -23.5 4.07 1 94.75 152 PRO B C 1
ATOM 2819 O O . PRO B 1 152 ? -7.961 -22.422 3.84 1 94.75 152 PRO B O 1
ATOM 2822 N N . ASP B 1 153 ? -9.5 -23.641 4.871 1 92.44 153 ASP B N 1
ATOM 2823 C CA . ASP B 1 153 ? -10.18 -22.5 5.488 1 92.44 153 ASP B CA 1
ATOM 2824 C C . ASP B 1 153 ? -9.281 -21.812 6.52 1 92.44 153 ASP B C 1
ATOM 2826 O O . ASP B 1 153 ? -9.461 -20.625 6.816 1 92.44 153 ASP B O 1
ATOM 2830 N N . GLY B 1 154 ? -8.359 -22.578 7.027 1 93.56 154 GLY B N 1
ATOM 2831 C CA . GLY B 1 154 ? -7.465 -22.062 8.047 1 93.56 154 GLY B CA 1
ATOM 2832 C C . GLY B 1 154 ? -6.605 -20.906 7.551 1 93.56 154 GLY B C 1
ATOM 2833 O O . GLY B 1 154 ? -6.035 -20.172 8.352 1 93.56 154 GLY B O 1
ATOM 2834 N N . MET B 1 155 ? -6.621 -20.703 6.203 1 95.88 155 MET B N 1
ATOM 2835 C CA . MET B 1 155 ? -5.758 -19.656 5.68 1 95.88 155 MET B CA 1
ATOM 2836 C C . MET B 1 155 ? -6.555 -18.375 5.422 1 95.88 155 MET B C 1
ATOM 2838 O O . MET B 1 155 ? -6.047 -17.438 4.812 1 95.88 155 MET B O 1
ATOM 2842 N N . LEU B 1 156 ? -7.777 -18.266 5.91 1 98 156 LEU B N 1
ATOM 2843 C CA . LEU B 1 156 ? -8.672 -17.156 5.566 1 98 156 LEU B CA 1
ATOM 2844 C C . LEU B 1 156 ? -8.031 -15.82 5.922 1 98 156 LEU B C 1
ATOM 2846 O O . LEU B 1 156 ? -8.086 -14.875 5.129 1 98 156 LEU B O 1
ATOM 2850 N N . GLU B 1 157 ? -7.438 -15.719 7.086 1 98.12 157 GLU B N 1
ATOM 2851 C CA . GLU B 1 157 ? -6.844 -14.445 7.48 1 98.12 157 GLU B CA 1
ATOM 2852 C C . GLU B 1 157 ? -5.738 -14.023 6.516 1 98.12 157 GLU B C 1
ATOM 2854 O O . GLU B 1 157 ? -5.66 -12.859 6.117 1 98.12 157 GLU B O 1
ATOM 2859 N N . HIS B 1 158 ? -4.883 -14.992 6.098 1 98 158 HIS B N 1
ATOM 2860 C CA . HIS B 1 158 ? -3.82 -14.703 5.141 1 98 158 HIS B CA 1
ATOM 2861 C C . HIS B 1 158 ? -4.387 -14.414 3.756 1 98 158 HIS B C 1
ATOM 2863 O O . HIS B 1 158 ? -3.84 -13.594 3.016 1 98 158 HIS B O 1
ATOM 2869 N N . ALA B 1 159 ? -5.465 -15.125 3.445 1 98.75 159 ALA B N 1
ATOM 2870 C CA . ALA B 1 159 ? -6.121 -14.875 2.164 1 98.75 159 ALA B CA 1
ATOM 2871 C C . ALA B 1 159 ? -6.672 -13.453 2.104 1 98.75 159 ALA B C 1
ATOM 2873 O O . ALA B 1 159 ? -6.566 -12.781 1.073 1 98.75 159 ALA B O 1
ATOM 2874 N N . LEU B 1 160 ? -7.223 -13.008 3.209 1 98.81 160 LEU B N 1
ATOM 2875 C CA . LEU B 1 160 ? -7.746 -11.648 3.283 1 98.81 160 LEU B CA 1
ATOM 2876 C C . LEU B 1 160 ? -6.613 -10.633 3.25 1 98.81 160 LEU B C 1
ATOM 2878 O O . LEU B 1 160 ? -6.742 -9.57 2.631 1 98.81 160 LEU B O 1
ATOM 2882 N N . PHE B 1 161 ? -5.504 -10.961 3.896 1 98.81 161 PHE B N 1
ATOM 2883 C CA . PHE B 1 161 ? -4.293 -10.148 3.834 1 98.81 161 PHE B CA 1
ATOM 2884 C C . PHE B 1 161 ? -3.842 -9.961 2.391 1 98.81 161 PHE B C 1
ATOM 2886 O O . PHE B 1 161 ? -3.607 -8.836 1.947 1 98.81 161 PHE B O 1
ATOM 2893 N N . LEU B 1 162 ? -3.807 -11.031 1.61 1 98.81 162 LEU B N 1
ATOM 2894 C CA . LEU B 1 162 ? -3.391 -10.984 0.213 1 98.81 162 LEU B CA 1
ATOM 2895 C C . LEU B 1 162 ? -4.41 -10.227 -0.631 1 98.81 162 LEU B C 1
ATOM 2897 O O . LEU B 1 162 ? -4.039 -9.516 -1.57 1 98.81 162 LEU B O 1
ATOM 2901 N N . SER B 1 163 ? -5.73 -10.367 -0.35 1 98.81 163 SER B N 1
ATOM 2902 C CA . SER B 1 163 ? -6.75 -9.625 -1.087 1 98.81 163 SER B CA 1
ATOM 2903 C C . SER B 1 163 ? -6.582 -8.117 -0.896 1 98.81 163 SER B C 1
ATOM 2905 O O . SER B 1 163 ? -6.75 -7.348 -1.843 1 98.81 163 SER B O 1
ATOM 2907 N N . ASN B 1 164 ? -6.242 -7.73 0.384 1 98.25 164 ASN B N 1
ATOM 2908 C CA . ASN B 1 164 ? -6.02 -6.32 0.678 1 98.25 164 ASN B CA 1
ATOM 2909 C C . ASN B 1 164 ? -4.863 -5.754 -0.144 1 98.25 164 ASN B C 1
ATOM 2911 O O . ASN B 1 164 ? -4.906 -4.598 -0.568 1 98.25 164 ASN B O 1
ATOM 2915 N N . MET B 1 165 ? -3.871 -6.547 -0.385 1 97.88 165 MET B N 1
ATOM 2916 C CA . MET B 1 165 ? -2.719 -6.133 -1.18 1 97.88 165 MET B CA 1
ATOM 2917 C C . MET B 1 165 ? -3.082 -6.047 -2.658 1 97.88 165 MET B C 1
ATOM 2919 O O . MET B 1 165 ? -2.865 -5.012 -3.295 1 97.88 165 MET B O 1
ATOM 2923 N N . ILE B 1 166 ? -3.686 -7.027 -3.166 1 98.69 166 ILE B N 1
ATOM 2924 C CA . ILE B 1 166 ? -3.836 -7.207 -4.605 1 98.69 166 ILE B CA 1
ATOM 2925 C C . ILE B 1 166 ? -4.969 -6.324 -5.121 1 98.69 166 ILE B C 1
ATOM 2927 O O . ILE B 1 166 ? -4.902 -5.797 -6.234 1 98.69 166 ILE B O 1
ATOM 2931 N N . PHE B 1 167 ? -5.969 -6.086 -4.277 1 98.69 167 PHE B N 1
ATOM 2932 C CA . PHE B 1 167 ? -7.098 -5.281 -4.719 1 98.69 167 PHE B CA 1
ATOM 2933 C C . PHE B 1 167 ? -7.082 -3.912 -4.047 1 98.69 167 PHE B C 1
ATOM 2935 O O . PHE B 1 167 ? -8.133 -3.309 -3.826 1 98.69 167 PHE B O 1
ATOM 2942 N N . ASP B 1 168 ? -5.895 -3.486 -3.65 1 98.25 168 ASP B N 1
ATOM 2943 C CA . ASP B 1 168 ? -5.699 -2.148 -3.104 1 98.25 168 ASP B CA 1
ATOM 2944 C C . ASP B 1 168 ? -6.152 -1.078 -4.098 1 98.25 168 ASP B C 1
ATOM 2946 O O . ASP B 1 168 ? -5.812 -1.142 -5.281 1 98.25 168 ASP B O 1
ATOM 2950 N N . PRO B 1 169 ? -6.887 -0.039 -3.65 1 98.31 169 PRO B N 1
ATOM 2951 C C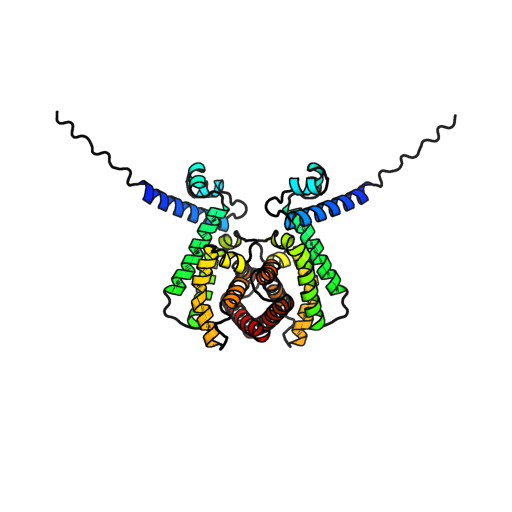A . PRO B 1 169 ? -7.406 1.008 -4.535 1 98.31 169 PRO B CA 1
ATOM 2952 C C . PRO B 1 169 ? -6.316 1.675 -5.367 1 98.31 169 PRO B C 1
ATOM 2954 O O . PRO B 1 169 ? -6.52 1.943 -6.555 1 98.31 169 PRO B O 1
ATOM 2957 N N . ARG B 1 170 ? -5.188 1.933 -4.793 1 98.12 170 ARG B N 1
ATOM 2958 C CA . ARG B 1 170 ? -4.113 2.621 -5.5 1 98.12 170 ARG B CA 1
ATOM 2959 C C . ARG B 1 170 ? -3.594 1.776 -6.66 1 98.12 170 ARG B C 1
ATOM 2961 O O . ARG B 1 170 ? -3.35 2.295 -7.75 1 98.12 170 ARG B O 1
ATOM 2968 N N . GLU B 1 171 ? -3.439 0.496 -6.426 1 98.38 171 GLU B N 1
ATOM 2969 C CA . GLU B 1 171 ? -2.891 -0.401 -7.438 1 98.38 171 GLU B CA 1
ATOM 2970 C C . GLU B 1 171 ? -3.875 -0.607 -8.586 1 98.38 171 GLU B C 1
ATOM 2972 O O . GLU B 1 171 ? -3.479 -0.626 -9.758 1 98.38 171 GLU B O 1
ATOM 2977 N N . ILE B 1 172 ? -5.121 -0.733 -8.242 1 98.69 172 ILE B N 1
ATOM 2978 C CA . ILE B 1 172 ? -6.145 -0.888 -9.273 1 98.69 172 ILE B CA 1
ATOM 2979 C C . ILE B 1 172 ? -6.188 0.363 -10.148 1 98.69 172 ILE B C 1
ATOM 2981 O O . ILE B 1 172 ? -6.172 0.267 -11.375 1 98.69 172 ILE B O 1
ATOM 2985 N N . GLN B 1 173 ? -6.242 1.502 -9.539 1 98 173 GLN B N 1
ATOM 2986 C CA . GLN B 1 173 ? -6.281 2.746 -10.297 1 98 173 GLN B CA 1
ATOM 2987 C C . GLN B 1 173 ? -5.02 2.922 -11.133 1 98 173 GLN B C 1
ATOM 2989 O O . GLN B 1 173 ? -5.074 3.42 -12.258 1 98 173 GLN B O 1
ATOM 2994 N N . ASP B 1 174 ? -3.902 2.525 -10.562 1 98.62 174 ASP B N 1
ATOM 2995 C CA . ASP B 1 174 ? -2.623 2.625 -11.258 1 98.62 174 ASP B CA 1
ATOM 2996 C C . ASP B 1 174 ? -2.639 1.82 -12.555 1 98.62 174 ASP B C 1
ATOM 2998 O O . ASP B 1 174 ? -2.266 2.33 -13.617 1 98.62 174 ASP B O 1
ATOM 3002 N N . LEU B 1 175 ? -3.141 0.602 -12.477 1 98.56 175 LEU B N 1
ATOM 3003 C CA . LEU B 1 175 ? -3.24 -0.248 -13.656 1 98.56 175 LEU B CA 1
ATOM 3004 C C . LEU B 1 175 ? -4.18 0.366 -14.688 1 98.56 175 LEU B C 1
ATOM 3006 O O . LEU B 1 175 ? -3.844 0.434 -15.875 1 98.56 175 LEU B O 1
ATOM 3010 N N . LEU B 1 176 ? -5.293 0.863 -14.211 1 98.06 176 LEU B N 1
ATOM 3011 C CA . LEU B 1 176 ? -6.309 1.396 -15.117 1 98.06 176 LEU B CA 1
ATOM 3012 C C . LEU B 1 176 ? -5.809 2.652 -15.82 1 98.06 176 LEU B C 1
ATOM 3014 O O . LEU B 1 176 ? -6.145 2.898 -16.969 1 98.06 176 LEU B O 1
ATOM 3018 N N . ARG B 1 177 ? -4.969 3.398 -15.203 1 97.38 177 ARG B N 1
ATOM 3019 C CA . ARG B 1 177 ? -4.543 4.688 -15.734 1 97.38 177 ARG B CA 1
ATOM 3020 C C . ARG B 1 177 ? -3.25 4.551 -16.531 1 97.38 177 ARG B C 1
ATOM 3022 O O . ARG B 1 177 ? -3.031 5.277 -17.5 1 97.38 177 ARG B O 1
ATOM 3029 N N . GLU B 1 178 ? -2.418 3.609 -16.125 1 98.19 178 GLU B N 1
ATOM 3030 C CA . GLU B 1 178 ? -1.043 3.652 -16.609 1 98.19 178 GLU B CA 1
ATOM 3031 C C . GLU B 1 178 ? -0.782 2.545 -17.625 1 98.19 178 GLU B C 1
ATOM 3033 O O . GLU B 1 178 ? 0.286 2.5 -18.234 1 98.19 178 GLU B O 1
ATOM 3038 N N . THR B 1 179 ? -1.773 1.766 -17.688 1 97.06 179 THR B N 1
ATOM 3039 C CA . THR B 1 179 ? -1.604 0.694 -18.656 1 97.06 179 THR B CA 1
ATOM 3040 C C . THR B 1 179 ? -2.682 0.768 -19.734 1 97.06 179 THR B C 1
ATOM 3042 O O . THR B 1 179 ? -3.639 1.536 -19.609 1 97.06 179 THR B O 1
ATOM 3045 N N . GLY B 1 180 ? -2.57 0.102 -20.891 1 94.88 180 GLY B N 1
ATOM 3046 C CA . GLY B 1 180 ? -3.559 0.034 -21.953 1 94.88 180 GLY B CA 1
ATOM 3047 C C . GLY B 1 180 ? -4.602 -1.045 -21.734 1 94.88 180 GLY B C 1
ATOM 3048 O O . GLY B 1 180 ? -5.434 -1.299 -22.609 1 94.88 180 GLY B O 1
ATOM 3049 N N . LEU B 1 181 ? -4.633 -1.574 -20.5 1 97.19 181 LEU B N 1
ATOM 3050 C CA . LEU B 1 181 ? -5.574 -2.65 -20.219 1 97.19 181 LEU B CA 1
ATOM 3051 C C . LEU B 1 181 ? -6.977 -2.1 -19.969 1 97.19 181 LEU B C 1
ATOM 3053 O O . LEU B 1 181 ? -7.133 -1.052 -19.344 1 97.19 181 LEU B O 1
ATOM 3057 N N . SER B 1 182 ? -7.973 -2.832 -20.453 1 97.81 182 SER B N 1
ATOM 3058 C CA . SER B 1 182 ? -9.359 -2.512 -20.156 1 97.81 182 SER B CA 1
ATOM 3059 C C . SER B 1 182 ? -9.703 -2.863 -18.703 1 97.81 182 SER B C 1
ATOM 3061 O O . SER B 1 182 ? -8.977 -3.619 -18.062 1 97.81 182 SER B O 1
ATOM 3063 N N . ARG B 1 183 ? -10.766 -2.285 -18.203 1 97.81 183 ARG B N 1
ATOM 3064 C CA . ARG B 1 183 ? -11.273 -2.619 -16.875 1 97.81 183 ARG B CA 1
ATOM 3065 C C . ARG B 1 183 ? -11.422 -4.129 -16.719 1 97.81 183 ARG B C 1
ATOM 3067 O O . ARG B 1 183 ? -11.016 -4.691 -15.695 1 97.81 183 ARG B O 1
ATOM 3074 N N . ARG B 1 184 ? -11.992 -4.789 -17.703 1 97.88 184 ARG B N 1
ATOM 3075 C CA . ARG B 1 184 ? -12.203 -6.23 -17.672 1 97.88 184 ARG B CA 1
ATOM 3076 C C . ARG B 1 184 ? -10.875 -6.977 -17.578 1 97.88 184 ARG B C 1
ATOM 3078 O O . ARG B 1 184 ? -10.75 -7.941 -16.812 1 97.88 184 ARG B O 1
ATOM 3085 N N . GLU B 1 185 ? -9.898 -6.547 -18.328 1 98.06 185 GLU B N 1
ATOM 3086 C CA . GLU B 1 185 ? -8.578 -7.18 -18.297 1 98.06 185 GLU B CA 1
ATOM 3087 C C . GLU B 1 185 ? -7.906 -7.012 -16.938 1 98.06 185 GLU B C 1
ATOM 3089 O O . GLU B 1 185 ? -7.301 -7.949 -16.422 1 98.06 185 GLU B O 1
ATOM 3094 N N . VAL B 1 186 ? -8.023 -5.832 -16.344 1 98.5 186 VAL B N 1
ATOM 3095 C CA . VAL B 1 186 ? -7.434 -5.57 -15.039 1 98.5 186 VAL B CA 1
ATOM 3096 C C . VAL B 1 186 ? -8.07 -6.484 -13.992 1 98.5 186 VAL B C 1
ATOM 3098 O O . VAL B 1 186 ? -7.363 -7.125 -13.211 1 98.5 186 VAL B O 1
ATOM 3101 N N . ILE B 1 187 ? -9.359 -6.586 -14.023 1 98.56 187 ILE B N 1
ATOM 3102 C CA . ILE B 1 187 ? -10.078 -7.414 -13.062 1 98.56 187 ILE B CA 1
ATOM 3103 C C . ILE B 1 187 ? -9.68 -8.875 -13.242 1 98.56 187 ILE B C 1
ATOM 3105 O O . ILE B 1 187 ? -9.352 -9.562 -12.266 1 98.56 187 ILE B O 1
ATOM 3109 N N . ALA B 1 188 ? -9.641 -9.352 -14.453 1 98.38 188 ALA B N 1
ATOM 3110 C CA . ALA B 1 188 ? -9.297 -10.742 -14.742 1 98.38 188 ALA B CA 1
ATOM 3111 C C . ALA B 1 188 ? -7.875 -11.062 -14.289 1 98.38 188 ALA B C 1
ATOM 3113 O O . ALA B 1 188 ? -7.637 -12.078 -13.633 1 98.38 188 ALA B O 1
ATOM 3114 N N . ARG B 1 189 ? -6.973 -10.203 -14.625 1 98.38 189 ARG B N 1
ATOM 3115 C CA . ARG B 1 189 ? -5.562 -10.43 -14.32 1 98.38 189 ARG B CA 1
ATOM 3116 C C . ARG B 1 189 ? -5.312 -10.383 -12.812 1 98.38 189 ARG B C 1
ATOM 3118 O O . ARG B 1 189 ? -4.617 -11.242 -12.273 1 98.38 189 ARG B O 1
ATOM 3125 N N . LEU B 1 190 ? -5.906 -9.406 -12.102 1 98.75 190 LEU B N 1
ATOM 3126 C CA . LEU B 1 190 ? -5.727 -9.328 -10.656 1 98.75 190 LEU B CA 1
ATOM 3127 C C . LEU B 1 190 ? -6.383 -10.523 -9.961 1 98.75 190 LEU B C 1
ATOM 3129 O O . LEU B 1 190 ? -5.832 -11.062 -9 1 98.75 190 LEU B O 1
ATOM 3133 N N . THR B 1 191 ? -7.543 -10.914 -10.438 1 98.62 191 THR B N 1
ATOM 3134 C CA . THR B 1 191 ? -8.25 -12.047 -9.844 1 98.62 191 THR B CA 1
ATOM 3135 C C . THR B 1 191 ? -7.445 -13.328 -10.016 1 98.62 191 THR B C 1
ATOM 3137 O O . THR B 1 191 ? -7.266 -14.086 -9.055 1 98.62 191 THR B O 1
ATOM 3140 N N . GLU B 1 192 ? -6.914 -13.539 -11.188 1 98.38 192 GLU B N 1
ATOM 3141 C CA . GLU B 1 192 ? -6.133 -14.75 -11.414 1 98.38 192 GLU B CA 1
ATOM 3142 C C . GLU B 1 192 ? -4.785 -14.68 -10.703 1 98.38 192 GLU B C 1
ATOM 3144 O O . GLU B 1 192 ? -4.266 -15.703 -10.242 1 98.38 192 GLU B O 1
ATOM 3149 N N . ALA B 1 193 ? -4.207 -13.5 -10.664 1 98.69 193 ALA B N 1
ATOM 3150 C CA . ALA B 1 193 ? -3.002 -13.328 -9.859 1 98.69 193 ALA B CA 1
ATOM 3151 C C . ALA B 1 193 ? -3.271 -13.656 -8.391 1 98.69 193 ALA B C 1
ATOM 3153 O O . ALA B 1 193 ? -2.459 -14.312 -7.738 1 98.69 193 ALA B O 1
ATOM 3154 N N . TYR B 1 194 ? -4.434 -13.211 -7.922 1 98.81 194 TYR B N 1
ATOM 3155 C CA . TYR B 1 194 ? -4.816 -13.484 -6.543 1 98.81 194 TYR B CA 1
ATOM 3156 C C . TYR B 1 194 ? -4.961 -14.984 -6.312 1 98.81 194 TYR B C 1
ATOM 3158 O O . TYR B 1 194 ? -4.41 -15.531 -5.352 1 98.81 194 TYR B O 1
ATOM 3166 N N . CYS B 1 195 ? -5.656 -15.688 -7.199 1 98.38 195 CYS B N 1
ATOM 3167 C CA . CYS B 1 195 ? -5.824 -17.141 -7.082 1 98.38 195 CYS B CA 1
ATOM 3168 C C . CYS B 1 195 ? -4.477 -17.844 -7.113 1 98.38 195 CYS B C 1
ATOM 3170 O O . CYS B 1 195 ? -4.23 -18.75 -6.316 1 98.38 195 CYS B O 1
ATOM 3172 N N . GLY B 1 196 ? -3.629 -17.406 -8.031 1 98.12 196 GLY B N 1
ATOM 3173 C CA . GLY B 1 196 ? -2.285 -17.953 -8.07 1 98.12 196 GLY B CA 1
ATOM 3174 C C . GLY B 1 196 ? -1.507 -17.719 -6.793 1 98.12 196 GLY B C 1
ATOM 3175 O O . GLY B 1 196 ? -0.807 -18.609 -6.312 1 98.12 196 GLY B O 1
ATOM 3176 N N . ALA B 1 197 ? -1.596 -16.5 -6.238 1 98.75 197 ALA B N 1
ATOM 3177 C CA . ALA B 1 197 ? -0.904 -16.172 -4.996 1 98.75 197 ALA B CA 1
ATOM 3178 C C . ALA B 1 197 ? -1.377 -17.062 -3.848 1 98.75 197 ALA B C 1
ATOM 3180 O O . ALA B 1 197 ? -0.573 -17.5 -3.023 1 98.75 197 ALA B O 1
ATOM 3181 N N . LEU B 1 198 ? -2.703 -17.297 -3.795 1 98.62 198 LEU B N 1
ATOM 3182 C CA . LEU B 1 198 ? -3.242 -18.156 -2.758 1 98.62 198 LEU B CA 1
ATOM 3183 C C . LEU B 1 198 ? -2.637 -19.562 -2.855 1 98.62 198 LEU B C 1
ATOM 3185 O O . LEU B 1 198 ? -2.197 -20.125 -1.85 1 98.62 198 LEU B O 1
ATOM 3189 N N . ARG B 1 199 ? -2.582 -20.094 -4.043 1 98 199 ARG B N 1
ATOM 3190 C CA . ARG B 1 199 ? -2.023 -21.422 -4.242 1 98 199 ARG B CA 1
ATOM 3191 C C . ARG B 1 199 ? -0.542 -21.453 -3.877 1 98 199 ARG B C 1
ATOM 3193 O O . ARG B 1 199 ? -0.077 -22.406 -3.242 1 98 199 ARG B O 1
ATOM 3200 N N . GLY B 1 200 ? 0.179 -20.406 -4.297 1 97.94 200 GLY B N 1
ATOM 3201 C CA . GLY B 1 200 ? 1.588 -20.328 -3.947 1 97.94 200 GLY B CA 1
ATOM 3202 C C . GLY B 1 200 ? 1.826 -20.234 -2.451 1 97.94 200 GLY B C 1
ATOM 3203 O O . GLY B 1 200 ? 2.723 -20.906 -1.923 1 97.94 200 GLY B O 1
ATOM 3204 N N . TRP B 1 201 ? 0.972 -19.453 -1.767 1 98.06 201 TRP B N 1
ATOM 3205 C CA . TRP B 1 201 ? 1.084 -19.266 -0.324 1 98.06 201 TRP B CA 1
ATOM 3206 C C . TRP B 1 201 ? 0.938 -20.594 0.409 1 98.06 201 TRP B C 1
ATOM 3208 O O . TRP B 1 201 ? 1.733 -20.906 1.298 1 98.06 201 TRP B O 1
ATOM 3218 N N . VAL B 1 202 ? -0.005 -21.375 0.019 1 96.75 202 VAL B N 1
ATOM 3219 C CA . VAL B 1 202 ? -0.301 -22.641 0.684 1 96.75 202 VAL B CA 1
ATOM 3220 C C . VAL B 1 202 ? 0.784 -23.656 0.354 1 96.75 202 VAL B C 1
ATOM 3222 O O . VAL B 1 202 ? 1.195 -24.438 1.219 1 96.75 202 VAL B O 1
ATOM 3225 N N . ARG B 1 203 ? 1.287 -23.609 -0.847 1 94.06 203 ARG B N 1
ATOM 3226 C CA . ARG B 1 203 ? 2.32 -24.547 -1.271 1 94.06 203 ARG B CA 1
ATOM 3227 C C . ARG B 1 203 ? 3.588 -24.375 -0.44 1 94.06 203 ARG B C 1
ATOM 3229 O O . ARG B 1 203 ? 4.301 -25.359 -0.181 1 94.06 203 ARG B O 1
ATOM 3236 N N . ALA B 1 204 ? 3.871 -23.188 -0.037 1 92.25 204 ALA B N 1
ATOM 3237 C CA . ALA B 1 204 ? 5.086 -22.891 0.712 1 92.25 204 ALA B CA 1
ATOM 3238 C C . ALA B 1 204 ? 4.957 -23.312 2.17 1 92.25 204 ALA B C 1
ATOM 3240 O O . ALA B 1 204 ? 5.953 -23.375 2.895 1 92.25 204 ALA B O 1
ATOM 3241 N N . GLY B 1 205 ? 3.709 -23.516 2.689 1 83.75 205 GLY B N 1
ATOM 3242 C CA . GLY B 1 205 ? 3.5 -23.938 4.066 1 83.75 205 GLY B CA 1
ATOM 3243 C C . GLY B 1 205 ? 3.332 -25.438 4.215 1 83.75 205 GLY B C 1
ATOM 3244 O O . GLY B 1 205 ? 4.008 -26.062 5.031 1 83.75 205 GLY B O 1
#